Protein AF-0000000072535809 (afdb_homodimer)

Solvent-accessible surface area (backbone atoms only — not comparable to full-atom values): 30304 Å² total; per-residue (Å²): 137,84,78,76,78,73,77,74,74,73,79,70,74,79,40,55,75,70,39,81,40,31,56,55,59,48,42,67,72,34,78,57,24,50,59,52,48,52,49,36,52,72,41,66,38,53,66,58,57,53,65,40,74,47,27,20,35,54,41,36,31,44,70,13,58,68,71,47,54,66,68,59,52,50,52,32,72,73,27,52,70,58,33,39,50,34,59,37,47,32,27,21,73,51,74,66,45,65,49,66,55,34,60,66,36,74,44,60,27,68,73,74,44,50,43,38,22,40,37,78,86,85,52,41,24,51,71,76,29,45,52,79,26,40,58,39,54,26,43,27,30,29,37,29,34,22,63,35,72,63,68,75,52,81,36,33,56,63,51,37,31,64,74,39,41,93,42,20,40,60,49,44,52,48,35,55,68,35,60,41,53,66,58,49,64,75,42,48,28,21,36,54,39,33,30,40,71,21,44,65,74,42,53,90,73,54,60,84,48,46,70,57,32,32,51,42,52,30,54,34,27,26,75,32,60,67,40,69,91,74,60,47,68,69,36,71,44,54,21,70,70,65,52,72,36,45,29,44,62,52,99,90,39,47,26,50,60,82,19,43,57,76,43,72,63,41,60,31,52,19,26,26,37,29,33,20,60,33,70,63,73,73,78,76,81,120,136,85,77,77,78,73,75,76,73,74,81,70,74,80,40,56,75,72,39,81,40,32,56,55,58,48,41,67,72,33,79,57,24,48,59,52,47,53,51,37,53,74,42,65,39,53,64,57,57,54,65,40,75,46,27,19,34,54,42,35,31,45,70,14,58,68,70,48,55,66,69,58,53,50,53,32,72,74,26,52,70,58,32,38,52,34,59,35,48,32,27,20,73,52,73,68,45,65,49,68,54,34,59,64,35,72,45,60,26,68,70,77,43,50,43,38,22,39,39,78,87,83,51,40,26,50,72,74,30,45,51,78,27,41,58,39,55,27,43,28,29,28,39,29,34,24,63,35,75,63,68,76,51,82,34,35,58,64,52,40,31,62,74,39,42,93,43,21,41,59,50,45,52,49,36,53,68,36,62,41,53,64,59,50,66,74,41,49,27,20,35,54,40,31,28,41,69,21,44,64,74,41,53,89,73,55,61,86,48,46,69,57,32,32,50,41,53,29,56,35,27,26,76,33,60,67,40,66,91,74,60,47,69,70,36,72,44,54,20,69,71,66,50,72,37,46,29,43,63,52,98,90,40,48,27,49,61,83,19,43,57,75,42,73,62,42,61,30,52,19,26,26,36,30,33,20,60,33,72,61,74,70,78,75,83,121

Foldseek 3Di:
DPPPPPPPPPPDDPPPPAAQAFPLRVLVPDPQQPVVNVLCVLLVCSCVRRPQQEKEFAGETPQQVVPDDPVVVVVLSVDSVQSVLQRQQRMQRDADFPVNQDFQDWDATPNGFIWGWHDPPPWIATLNWTFDATFNHHNHYTYTYTHHGDHAACAFPLSVLVVPCVWQVPVSVLCVLLVCSVVSNPAAKEFAGETPQQCVVCVVVQDPDSPSSNLQRQQRIAHGADFPVNDDAQDWTAGSNRDTWGWHQDPVAIDILRWGFPDTSRGHRRHTYTYTNHRHDDDPPD/DPPPPPPPPPPDDPPPDAAQAFPLRVLVPDPQQPVVNVLCVLLVCSCVRRPQQAKEFAGETPQQVVPDDPVVVVVLSVDSVQSVLQRQQRMQRDADFPVQQDFQDWDATPNGFIWGWHDPPPWIATLNWTFDATFNHHNHYTYTYTHHGDHAAPAFPLSVLVVPCVWQVPVSVLCVLLVCSVVSNPAAKEFAGETPQQCVVCVVVQDPDSPSSNLQRQQRIAHGADFPVNDDAQDWTAGSNRDTWGWHQDPVAIDILRWGFPDTSRGHRRHTYTYTNHRHDDDPPD

Sequence (572 aa):
MWREVVTVCLVLTGVACLDKRNIVEYLSHQTEYSTLVSLVSQAGLVDTLSNIKFATVFAPTNAAFATVPTATLDSLRNNTQLLRRVLLNHVTNHSLISPQLQDNERYDNLIGGSFIFKNDGNTITVNGVKISGTDTIVANGVIHTIDGVLLPPEGDIVTYLAKHDDKFSDLFAAIVVAGLDGTLKGGVFTLFAPNDKAFNAVIGSIPTDQTKLADLLKYHVVSGSVFSNELKDGQKVSTLTGQQLTVSISNNGVKIGGATVVQADINTNSGVIHEIDGVLIPPSTSMWREVVTVCLVLTGVACLDKRNIVEYLSHQTEYSTLVSLVSQAGLVDTLSNIKFATVFAPTNAAFATVPTATLDSLRNNTQLLRRVLLNHVTNHSLISPQLQDNERYDNLIGGSFIFKNDGNTITVNGVKISGTDTIVANGVIHTIDGVLLPPEGDIVTYLAKHDDKFSDLFAAIVVAGLDGTLKGGVFTLFAPNDKAFNAVIGSIPTDQTKLADLLKYHVVSGSVFSNELKDGQKVSTLTGQQLTVSISNNGVKIGGATVVQADINTNSGVIHEIDGVLIPPSTS

Organism: Lottia gigantea (NCBI:txid225164)

Nearest PDB structures (foldseek):
  7asg-assembly1_A  TM=8.041E-01  e=4.843E-25  Homo sapiens
  7as7-assembly1_A  TM=5.902E-01  e=1.008E-24  Homo sapiens
  7asc-assembly1_A  TM=5.178E-01  e=5.928E-24  Homo sapiens
  2vxp-assembly2_B  TM=9.416E-01  e=1.313E-10  Homo sapiens
  1x3b-assembly1_A  TM=8.905E-01  e=1.396E-10  Homo sapiens

Structure (mmCIF, N/CA/C/O backbone):
data_AF-0000000072535809-model_v1
#
loop_
_entity.id
_entity.type
_entity.pdbx_description
1 polymer 'FAS1 domain-containing protein'
#
loop_
_atom_site.group_PDB
_atom_site.id
_atom_site.type_symbol
_atom_site.label_atom_id
_atom_site.label_alt_id
_atom_site.label_comp_id
_atom_site.label_asym_id
_atom_site.label_entity_id
_atom_site.label_seq_id
_atom_site.pdbx_PDB_ins_code
_atom_site.Cartn_x
_atom_site.Cartn_y
_atom_site.Cartn_z
_atom_site.occupancy
_atom_site.B_iso_or_equiv
_atom_site.auth_seq_id
_atom_site.auth_comp_id
_atom_site.auth_asym_id
_atom_site.auth_atom_id
_atom_site.pdbx_PDB_model_num
ATOM 1 N N . MET A 1 1 ? -19.438 -14.044 35.282 1 22.16 1 MET A N 1
ATOM 2 C CA . MET A 1 1 ? -18.324 -14.98 35.161 1 22.16 1 MET A CA 1
ATOM 3 C C . MET A 1 1 ? -17.548 -14.738 33.871 1 22.16 1 MET A C 1
ATOM 5 O O . MET A 1 1 ? -17.903 -15.272 32.819 1 22.16 1 MET A O 1
ATOM 9 N N . TRP A 1 2 ? -17.077 -13.461 33.523 1 24.4 2 TRP A N 1
ATOM 10 C CA . TRP A 1 2 ? -16.595 -12.775 32.328 1 24.4 2 TRP A CA 1
ATOM 11 C C . TRP A 1 2 ? -15.24 -13.323 31.895 1 24.4 2 TRP A C 1
ATOM 13 O O . TRP A 1 2 ? -14.261 -13.236 32.641 1 24.4 2 TRP A O 1
ATOM 23 N N . ARG A 1 3 ? -15.314 -14.492 31.181 1 26.97 3 ARG A N 1
ATOM 24 C CA . ARG A 1 3 ? -14.19 -15.316 30.747 1 26.97 3 ARG A CA 1
ATOM 25 C C . ARG A 1 3 ? -13.135 -14.472 30.039 1 26.97 3 ARG A C 1
ATOM 27 O O . ARG A 1 3 ? -13.41 -13.866 29.002 1 26.97 3 ARG A O 1
ATOM 34 N N . GLU A 1 4 ? -12.117 -14.059 30.691 1 27.32 4 GLU A N 1
ATOM 35 C CA . GLU A 1 4 ? -10.894 -13.402 30.24 1 27.32 4 GLU A CA 1
ATOM 36 C C . GLU A 1 4 ? -10.191 -14.223 29.163 1 27.32 4 GLU A C 1
ATOM 38 O O . GLU A 1 4 ? -9.738 -15.34 29.422 1 27.32 4 GLU A O 1
ATOM 43 N N . VAL A 1 5 ? -10.723 -14.277 27.964 1 28.55 5 VAL A N 1
ATOM 44 C CA . VAL A 1 5 ? -9.951 -14.978 26.943 1 28.55 5 VAL A CA 1
ATOM 45 C C . VAL A 1 5 ? -8.563 -14.352 26.823 1 28.55 5 VAL A C 1
ATOM 47 O O . VAL A 1 5 ? -8.433 -13.18 26.463 1 28.55 5 VAL A O 1
ATOM 50 N N . VAL A 1 6 ? -7.628 -14.682 27.698 1 28.39 6 VAL A N 1
ATOM 51 C CA . VAL A 1 6 ? -6.197 -14.408 27.614 1 28.39 6 VAL A CA 1
ATOM 52 C C . VAL A 1 6 ? -5.651 -14.916 26.282 1 28.39 6 VAL A C 1
ATOM 54 O O . VAL A 1 6 ? -5.697 -16.116 26.002 1 28.39 6 VAL A O 1
ATOM 57 N N . THR A 1 7 ? -5.854 -14.17 25.27 1 32.38 7 THR A N 1
ATOM 58 C CA . THR A 1 7 ? -5.158 -14.602 24.063 1 32.38 7 THR A CA 1
ATOM 59 C C . THR A 1 7 ? -3.647 -14.588 24.275 1 32.38 7 THR A C 1
ATOM 61 O O . THR A 1 7 ? -3.061 -13.534 24.532 1 32.38 7 THR A O 1
ATOM 64 N N . VAL A 1 8 ? -3.15 -15.57 24.878 1 29.84 8 VAL A N 1
ATOM 65 C CA . VAL A 1 8 ? -1.719 -15.814 25.02 1 29.84 8 VAL A CA 1
ATOM 66 C C . VAL A 1 8 ? -1.06 -15.844 23.643 1 29.84 8 VAL A C 1
ATOM 68 O O . VAL A 1 8 ? -1.377 -16.701 22.814 1 29.84 8 VAL A O 1
ATOM 71 N N . CYS A 1 9 ? -0.714 -14.668 23.22 1 33.05 9 CYS A N 1
ATOM 72 C CA . CYS A 1 9 ? 0.165 -14.613 22.057 1 33.05 9 CYS A CA 1
ATOM 73 C C . CYS A 1 9 ? 1.526 -15.223 22.373 1 33.05 9 CYS A C 1
ATOM 75 O O . CYS A 1 9 ? 2.268 -14.698 23.205 1 33.05 9 CYS A O 1
ATOM 77 N N . LEU A 1 10 ? 1.637 -16.451 22.538 1 32.62 10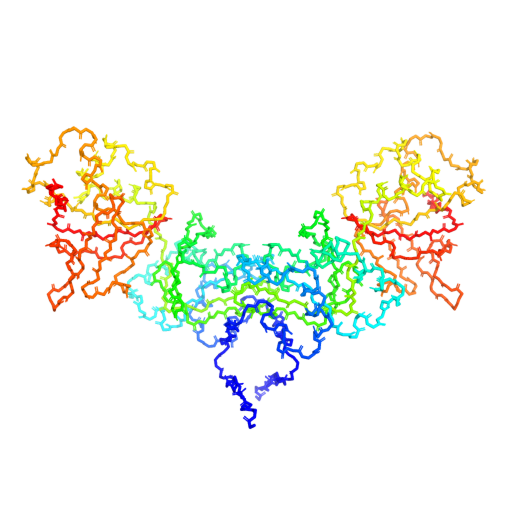 LEU A N 1
ATOM 78 C CA . LEU A 1 10 ? 2.956 -17.054 22.699 1 32.62 10 LEU A CA 1
ATOM 79 C C . LEU A 1 10 ? 3.931 -16.511 21.659 1 32.62 10 LEU A C 1
ATOM 81 O O . LEU A 1 10 ? 3.654 -16.557 20.459 1 32.62 10 LEU A O 1
ATOM 85 N N . VAL A 1 11 ? 4.891 -15.689 22.09 1 35.82 11 VAL A N 1
ATOM 86 C CA . VAL A 1 11 ? 5.972 -14.941 21.456 1 35.82 11 VAL A CA 1
ATOM 87 C C . VAL A 1 11 ? 6.79 -15.871 20.563 1 35.82 11 VAL A C 1
ATOM 89 O O . VAL A 1 11 ? 7.93 -15.559 20.21 1 35.82 11 VAL A O 1
ATOM 92 N N . LEU A 1 12 ? 6.419 -17.128 20.33 1 34.6 12 LEU A N 1
ATOM 93 C CA . LEU A 1 12 ? 7.504 -17.761 19.588 1 34.6 12 LEU A CA 1
ATOM 94 C C . LEU A 1 12 ? 7.816 -16.986 18.313 1 34.6 12 LEU A C 1
ATOM 96 O O . LEU A 1 12 ? 8.969 -16.623 18.069 1 34.6 12 LEU A O 1
ATOM 100 N N . THR A 1 13 ? 7.595 -17.663 17.068 1 38.45 13 THR A N 1
ATOM 101 C CA . THR A 1 13 ? 8.026 -17.324 15.717 1 38.45 13 THR A CA 1
ATOM 102 C C . THR A 1 13 ? 7.342 -16.047 15.236 1 38.45 13 THR A C 1
ATOM 104 O O . THR A 1 13 ? 6.247 -15.713 15.693 1 38.45 13 THR A O 1
ATOM 107 N N . GLY A 1 14 ? 8.166 -14.926 14.895 1 39.93 14 GLY A N 1
ATOM 108 C CA . GLY A 1 14 ? 7.975 -13.595 14.342 1 39.93 14 GLY A CA 1
ATOM 109 C C . GLY A 1 14 ? 6.709 -13.468 13.515 1 39.93 14 GLY A C 1
ATOM 110 O O . GLY A 1 14 ? 6.62 -12.61 12.634 1 39.93 14 GLY A O 1
ATOM 111 N N . VAL A 1 15 ? 5.893 -14.518 13.559 1 42.14 15 VAL A N 1
ATOM 112 C CA . VAL A 1 15 ? 4.696 -14.341 12.744 1 42.14 15 VAL A CA 1
ATOM 113 C C . VAL A 1 15 ? 3.726 -13.395 13.448 1 42.14 15 VAL A C 1
ATOM 115 O O . VAL A 1 15 ? 3.274 -13.675 14.561 1 42.14 15 VAL A O 1
ATOM 118 N N . ALA A 1 16 ? 3.881 -12.134 13.316 1 47.45 16 ALA A N 1
ATOM 119 C CA . ALA A 1 16 ? 2.816 -11.269 13.815 1 47.45 16 ALA A CA 1
ATOM 120 C C . ALA A 1 16 ? 1.442 -11.869 13.528 1 47.45 16 ALA A C 1
ATOM 122 O O . ALA A 1 16 ? 1.161 -12.28 12.399 1 47.45 16 ALA A O 1
ATOM 123 N N . CYS A 1 17 ? 0.849 -12.464 14.558 1 50.68 17 CYS A N 1
ATOM 124 C CA . CYS A 1 17 ? -0.501 -13.015 14.528 1 50.68 17 CYS A CA 1
ATOM 125 C C . CYS A 1 17 ? -1.502 -11.98 14.032 1 50.68 17 CYS A C 1
ATOM 127 O O . CYS A 1 17 ? -1.593 -10.882 14.585 1 50.68 17 CYS A O 1
ATOM 129 N N . LEU A 1 18 ? -1.815 -11.958 12.763 1 60.11 18 LEU A N 1
ATOM 130 C CA . LEU A 1 18 ? -2.925 -11.148 12.273 1 60.11 18 LEU A CA 1
ATOM 131 C C . LEU A 1 18 ? -4.116 -11.225 13.222 1 60.11 18 LEU A C 1
ATOM 133 O O . LEU A 1 18 ? -4.559 -12.319 13.58 1 60.11 18 LEU A O 1
ATOM 137 N N . ASP A 1 19 ? -4.397 -10.011 13.831 1 72.58 19 ASP A N 1
ATOM 138 C CA . ASP A 1 19 ? -5.654 -9.953 14.571 1 72.58 19 ASP A CA 1
ATOM 139 C C . ASP A 1 19 ? -6.844 -10.226 13.655 1 72.58 19 ASP A C 1
ATOM 141 O O . ASP A 1 19 ? -7.004 -9.57 12.624 1 72.58 19 ASP A O 1
ATOM 145 N N . LYS A 1 20 ? -7.624 -11.196 13.838 1 82.31 20 LYS A N 1
ATOM 146 C CA . LYS A 1 20 ? -8.758 -11.603 13.013 1 82.31 20 LYS A CA 1
ATOM 147 C C . LYS A 1 20 ? -9.89 -10.583 13.094 1 82.31 20 LYS A C 1
ATOM 149 O O . LYS A 1 20 ? -10.813 -10.606 12.278 1 82.31 20 LYS A O 1
ATOM 154 N N . ARG A 1 21 ? -9.822 -9.664 14.051 1 91.9 21 ARG A N 1
ATOM 155 C CA . ARG A 1 21 ? -10.819 -8.61 14.204 1 91.9 21 ARG A CA 1
ATOM 156 C C . ARG A 1 21 ? -10.652 -7.538 13.132 1 91.9 21 ARG A C 1
ATOM 158 O O . ARG A 1 21 ? -9.528 -7.214 12.741 1 91.9 21 ARG A O 1
ATOM 165 N N . ASN A 1 22 ? -11.778 -7.002 12.679 1 95.78 22 ASN A N 1
ATOM 166 C CA . ASN A 1 22 ? -11.676 -5.839 11.804 1 95.78 22 ASN A CA 1
ATOM 167 C C . ASN A 1 22 ? -11.385 -4.566 12.595 1 95.78 22 ASN A C 1
ATOM 169 O O . ASN A 1 22 ? -11.22 -4.613 13.816 1 95.78 22 ASN A O 1
ATOM 173 N N . ILE A 1 23 ? -11.361 -3.459 11.998 1 97.43 23 ILE A N 1
ATOM 174 C CA . ILE A 1 23 ? -10.937 -2.187 12.574 1 97.43 23 ILE A CA 1
ATOM 175 C C . ILE A 1 23 ? -11.847 -1.821 13.744 1 97.43 23 ILE A C 1
ATOM 177 O O . ILE A 1 23 ? -11.37 -1.533 14.844 1 97.43 23 ILE A O 1
ATOM 181 N N . VAL A 1 24 ? -13.197 -1.873 13.553 1 98.09 24 VAL A N 1
ATOM 182 C CA . VAL A 1 24 ? -14.149 -1.448 14.574 1 98.09 24 VAL A CA 1
ATOM 183 C C . VAL A 1 24 ? -14.103 -2.413 15.757 1 98.09 24 VAL A C 1
ATOM 185 O O . VAL A 1 24 ? -14.08 -1.985 16.914 1 98.09 24 VAL A O 1
ATOM 188 N N . GLU A 1 25 ? -14.057 -3.7 15.431 1 97.37 25 GLU A N 1
ATOM 189 C CA . GLU A 1 25 ? -13.998 -4.719 16.474 1 97.37 25 GLU A CA 1
ATOM 190 C C . GLU A 1 25 ? -12.748 -4.557 17.334 1 97.37 25 GLU A C 1
ATOM 192 O O . GLU A 1 25 ? -12.819 -4.628 18.562 1 97.37 25 GLU A O 1
ATOM 197 N N . TYR A 1 26 ? -11.619 -4.405 16.678 1 97.36 26 TYR A N 1
ATOM 198 C CA . TYR A 1 26 ? -10.373 -4.237 17.417 1 97.36 26 TYR A CA 1
ATOM 199 C C . TYR A 1 26 ? -10.443 -3.024 18.336 1 97.36 26 TYR A C 1
ATOM 201 O O . TYR A 1 26 ? -10.148 -3.122 19.529 1 97.36 26 TYR A O 1
ATOM 209 N N . LEU A 1 27 ? -10.85 -1.853 17.783 1 98.07 27 LEU A N 1
ATOM 210 C CA . LEU A 1 27 ? -10.893 -0.613 18.55 1 98.07 27 LEU A CA 1
ATOM 211 C C . LEU A 1 27 ? -11.866 -0.73 19.719 1 98.07 27 LEU A C 1
ATOM 213 O O . LEU A 1 27 ? -11.612 -0.193 20.8 1 98.07 27 LEU A O 1
ATOM 217 N N . SER A 1 28 ? -12.965 -1.405 19.564 1 97.81 28 SER A N 1
ATOM 218 C CA . SER A 1 28 ? -13.992 -1.553 20.589 1 97.81 28 SER A CA 1
ATOM 219 C C . SER A 1 28 ? -13.478 -2.367 21.773 1 97.81 28 SER A C 1
ATOM 221 O O . SER A 1 28 ? -14.031 -2.29 22.872 1 97.81 28 SER A O 1
ATOM 223 N N . HIS A 1 29 ? -12.437 -3.162 21.541 1 97 29 HIS A N 1
ATOM 224 C CA . HIS A 1 29 ? -11.901 -4.017 22.595 1 97 29 HIS A CA 1
ATOM 225 C C . HIS A 1 29 ? -10.738 -3.342 23.314 1 97 29 HIS A C 1
ATOM 227 O O . HIS A 1 29 ? -10.145 -3.924 24.226 1 97 29 HIS A O 1
ATOM 233 N N . GLN A 1 30 ? -10.396 -2.223 22.88 1 95.96 30 GLN A N 1
ATOM 234 C CA . GLN A 1 30 ? -9.346 -1.442 23.525 1 95.96 30 GLN A CA 1
ATOM 235 C C . GLN A 1 30 ? -9.931 -0.252 24.28 1 95.96 30 GLN A C 1
ATOM 237 O O . GLN A 1 30 ? -10.523 0.644 23.675 1 95.96 30 GLN A O 1
ATOM 242 N N . THR A 1 31 ? -9.725 -0.171 25.539 1 97.1 31 THR A N 1
ATOM 243 C CA . THR A 1 31 ? -10.334 0.851 26.383 1 97.1 31 THR A CA 1
ATOM 244 C C . THR A 1 31 ? -9.818 2.238 26.01 1 97.1 31 THR A C 1
ATOM 246 O O . THR A 1 31 ? -10.521 3.235 26.187 1 97.1 31 THR A O 1
ATOM 249 N N . GLU A 1 32 ? -8.652 2.303 25.509 1 97.78 32 GLU A N 1
ATOM 250 C CA . GLU A 1 32 ? -8.044 3.599 25.22 1 97.78 32 GLU A CA 1
ATOM 251 C C . GLU A 1 32 ? -8.731 4.279 24.039 1 97.78 32 GLU A C 1
ATOM 253 O O . GLU A 1 32 ? -8.52 5.469 23.793 1 97.78 32 GLU A O 1
ATOM 258 N N . TYR A 1 33 ? -9.627 3.533 23.332 1 98.31 33 TYR A N 1
ATOM 259 C CA . TYR A 1 33 ? -10.272 4.093 22.15 1 98.31 33 TYR A CA 1
ATOM 260 C C . TYR A 1 33 ? -11.776 4.223 22.359 1 98.31 33 TYR A C 1
ATOM 262 O O . TYR A 1 33 ? -12.535 4.347 21.396 1 98.31 33 TYR A O 1
ATOM 270 N N . SER A 1 34 ? -12.302 4.25 23.548 1 98.13 34 SER A N 1
ATOM 271 C CA . SER A 1 34 ? -13.733 4.222 23.831 1 98.13 34 SER A CA 1
ATOM 272 C C . SER A 1 34 ? -14.434 5.449 23.256 1 98.13 34 SER A C 1
ATOM 274 O O . SER A 1 34 ? -15.537 5.345 22.716 1 98.13 34 SER A O 1
ATOM 276 N N . THR A 1 35 ? -13.866 6.624 23.379 1 97.2 35 THR A N 1
ATOM 277 C CA . THR A 1 35 ? -14.461 7.835 22.823 1 97.2 35 THR A CA 1
ATOM 278 C C . THR A 1 35 ? -14.571 7.735 21.305 1 97.2 35 THR A C 1
ATOM 280 O O . THR A 1 35 ? -15.617 8.046 20.731 1 97.2 35 THR A O 1
ATOM 283 N N . LEU A 1 36 ? -13.516 7.29 20.67 1 98.16 36 LEU A N 1
ATOM 284 C CA . LEU A 1 36 ? -13.524 7.129 19.22 1 98.16 36 LEU A CA 1
ATOM 285 C C . LEU A 1 36 ? -14.63 6.173 18.786 1 98.16 36 LEU A C 1
ATOM 287 O O . LEU A 1 36 ? -15.392 6.476 17.865 1 98.16 36 LEU A O 1
ATOM 291 N N . VAL A 1 37 ? -14.722 5.018 19.443 1 98.4 37 VAL A N 1
ATOM 292 C CA . VAL A 1 37 ? -15.714 4.002 19.105 1 98.4 37 VAL A CA 1
ATOM 293 C C . VAL A 1 37 ? -17.119 4.578 19.26 1 98.4 37 VAL A C 1
ATOM 295 O O . VAL A 1 37 ? -17.982 4.365 18.406 1 98.4 37 VAL A O 1
ATOM 298 N N . SER A 1 38 ? -17.345 5.296 20.341 1 96.81 38 SER A N 1
ATOM 299 C CA . SER A 1 38 ? -18.641 5.924 20.573 1 96.81 38 SER A CA 1
ATOM 300 C C . SER A 1 38 ? -18.988 6.905 19.458 1 96.81 38 SER A C 1
ATOM 302 O O . SER A 1 38 ? -20.117 6.915 18.963 1 96.81 38 SER A O 1
ATOM 304 N N . LEU A 1 39 ? -18.071 7.686 19.037 1 97.47 39 LEU A N 1
ATOM 305 C CA . LEU A 1 39 ? -18.301 8.688 18.002 1 97.47 39 LEU A CA 1
ATOM 306 C C . LEU A 1 39 ? -18.532 8.027 16.647 1 97.47 39 LEU A C 1
ATOM 308 O O . LEU A 1 39 ? -19.351 8.497 15.854 1 97.47 39 LEU A O 1
ATOM 312 N N . VAL A 1 40 ? -17.827 6.979 16.377 1 98.26 40 VAL A N 1
ATOM 313 C CA . VAL A 1 40 ? -18.014 6.225 15.141 1 98.26 40 VAL A CA 1
ATOM 314 C C . VAL A 1 40 ? -19.439 5.679 15.08 1 98.26 40 VAL A C 1
ATOM 316 O O . VAL A 1 40 ? -20.092 5.747 14.035 1 98.26 40 VAL A O 1
ATOM 319 N N . SER A 1 41 ? -19.875 5.156 16.19 1 97.58 41 SER A N 1
ATOM 320 C CA . SER A 1 41 ? -21.242 4.654 16.276 1 97.58 41 SER A CA 1
ATOM 321 C C . SER A 1 41 ? -22.256 5.774 16.071 1 97.58 41 SER A C 1
ATOM 323 O O . SER A 1 41 ? -23.208 5.623 15.301 1 97.58 41 SER A O 1
ATOM 325 N N . GLN A 1 42 ? -22.073 6.887 16.71 1 96.7 42 GLN A N 1
ATOM 326 C CA . GLN A 1 42 ? -22.959 8.042 16.603 1 96.7 42 GLN A CA 1
ATOM 327 C C . GLN A 1 42 ? -23.03 8.55 15.166 1 96.7 42 GLN A C 1
ATOM 329 O O . GLN A 1 42 ? -24.084 9.002 14.713 1 96.7 42 GLN A O 1
ATOM 334 N N . ALA A 1 43 ? -21.956 8.389 14.447 1 97.45 43 ALA A N 1
ATOM 335 C CA . ALA A 1 43 ? -21.868 8.9 13.082 1 97.45 43 ALA A CA 1
ATOM 336 C C . ALA A 1 43 ? -22.428 7.893 12.082 1 97.45 43 ALA A C 1
ATOM 338 O O . ALA A 1 43 ? -22.519 8.18 10.886 1 97.45 43 ALA A O 1
ATOM 339 N N . GLY A 1 44 ? -22.732 6.686 12.5 1 97.34 44 GLY A N 1
ATOM 340 C CA . GLY A 1 44 ? -23.232 5.652 11.608 1 97.34 44 GLY A CA 1
ATOM 341 C C . GLY A 1 44 ? -22.16 5.076 10.702 1 97.34 44 GLY A C 1
ATOM 342 O O . GLY A 1 44 ? -22.436 4.717 9.555 1 97.34 44 GLY A O 1
ATOM 343 N N . LEU A 1 45 ? -20.977 5.013 11.154 1 97.96 45 LEU A N 1
ATOM 344 C CA . LEU A 1 45 ? -19.872 4.607 10.294 1 97.96 45 LEU A CA 1
ATOM 345 C C . LEU A 1 45 ? -19.403 3.198 10.639 1 97.96 45 LEU A C 1
ATOM 347 O O . LEU A 1 45 ? -18.439 2.698 10.054 1 97.96 45 LEU A O 1
ATOM 351 N N . VAL A 1 46 ? -20.04 2.524 11.592 1 98.07 46 VAL A N 1
ATOM 352 C CA . VAL A 1 46 ? -19.625 1.194 12.028 1 98.07 46 VAL A CA 1
ATOM 353 C C . VAL A 1 46 ? -19.603 0.242 10.834 1 98.07 46 VAL A C 1
ATOM 355 O O . VAL A 1 46 ? -18.598 -0.426 10.583 1 98.07 46 VAL A O 1
ATOM 358 N N . ASP A 1 47 ? -20.676 0.201 10.056 1 97.48 47 ASP A N 1
ATOM 359 C CA . ASP A 1 47 ? -20.763 -0.703 8.913 1 97.48 47 ASP A CA 1
ATOM 360 C C . ASP A 1 47 ? -19.733 -0.338 7.846 1 97.48 47 ASP A C 1
ATOM 362 O O . ASP A 1 47 ? -19.093 -1.219 7.267 1 97.48 47 ASP A O 1
ATOM 366 N N . THR A 1 48 ? -19.658 0.928 7.606 1 96.79 48 THR A N 1
ATOM 367 C CA . THR A 1 48 ? -18.717 1.408 6.6 1 96.79 48 THR A CA 1
ATOM 368 C C . THR A 1 48 ? -17.298 0.947 6.923 1 96.79 48 THR A C 1
ATOM 370 O O . THR A 1 48 ? -16.624 0.357 6.076 1 96.79 48 THR A O 1
ATOM 373 N N . LEU A 1 49 ? -16.855 1.136 8.132 1 97.31 49 LEU A N 1
ATOM 374 C CA . LEU A 1 49 ? -15.48 0.848 8.525 1 97.31 49 LEU A CA 1
ATOM 375 C C . LEU A 1 49 ? -15.277 -0.649 8.735 1 97.31 49 LEU A C 1
ATOM 377 O O . LEU A 1 49 ? -14.165 -1.157 8.577 1 97.31 49 LEU A O 1
ATOM 381 N N . SER A 1 50 ? -16.319 -1.347 9.104 1 96.38 50 SER A N 1
ATOM 382 C CA . SER A 1 50 ? -16.234 -2.789 9.312 1 96.38 50 SER A CA 1
ATOM 383 C C . SER A 1 50 ? -16.135 -3.534 7.985 1 96.38 50 SER A C 1
ATOM 385 O O . SER A 1 50 ? -15.534 -4.608 7.914 1 96.38 50 SER A O 1
ATOM 387 N N . ASN A 1 51 ? -16.689 -2.953 6.912 1 94.15 51 ASN A N 1
ATOM 388 C CA . ASN A 1 51 ? -16.819 -3.696 5.663 1 94.15 51 ASN A CA 1
ATOM 389 C C . ASN A 1 51 ? -15.914 -3.126 4.575 1 94.15 51 ASN A C 1
ATOM 391 O O . ASN A 1 51 ? -15.93 -3.599 3.437 1 94.15 51 ASN A O 1
ATOM 395 N N . ILE A 1 52 ? -15.212 -2.167 4.932 1 94.18 52 ILE A N 1
ATOM 396 C CA . ILE A 1 52 ? -14.289 -1.596 3.956 1 94.18 52 ILE A CA 1
ATOM 397 C C . ILE A 1 52 ? -13.242 -2.637 3.566 1 94.18 52 ILE A C 1
ATOM 399 O O . ILE A 1 52 ? -12.798 -3.424 4.404 1 94.18 52 ILE A O 1
ATOM 403 N N . LYS A 1 53 ? -12.886 -2.704 2.257 1 91.32 53 LYS A N 1
ATOM 404 C CA . LYS A 1 53 ? -11.936 -3.702 1.776 1 91.32 53 LYS A CA 1
ATOM 405 C C . LYS A 1 53 ? -10.601 -3.587 2.507 1 91.32 53 LYS A C 1
ATOM 407 O O . LYS A 1 53 ? -10.1 -4.572 3.053 1 91.32 53 LYS A O 1
ATOM 412 N N . PHE A 1 54 ? -10.013 -2.411 2.517 1 92.98 54 PHE A N 1
ATOM 413 C CA . PHE A 1 54 ? -8.817 -2.111 3.294 1 92.98 54 PHE A CA 1
ATOM 414 C C . PHE A 1 54 ? -8.755 -0.628 3.641 1 92.98 54 PHE A C 1
ATOM 416 O O . PHE A 1 54 ? -9.211 0.216 2.867 1 92.98 54 PHE A O 1
ATOM 423 N N . ALA A 1 55 ? -8.235 -0.373 4.871 1 96.31 55 ALA A N 1
ATOM 424 C CA . ALA A 1 55 ? -8.085 1.027 5.258 1 96.31 55 ALA A CA 1
ATOM 425 C C . ALA A 1 55 ? -6.937 1.202 6.248 1 96.31 55 ALA A C 1
ATOM 427 O O . ALA A 1 55 ? -6.503 0.237 6.881 1 96.31 55 ALA A O 1
ATOM 428 N N . THR A 1 56 ? -6.394 2.346 6.295 1 98.24 56 THR A N 1
ATOM 429 C CA . THR A 1 56 ? -5.56 2.812 7.397 1 98.24 56 THR A CA 1
ATOM 430 C C . THR A 1 56 ? -6.305 3.841 8.243 1 98.24 56 THR A C 1
ATOM 432 O O . THR A 1 56 ? -6.886 4.787 7.708 1 98.24 56 THR A O 1
ATOM 435 N N . VAL A 1 57 ? -6.362 3.6 9.491 1 98.75 57 VAL A N 1
ATOM 436 C CA . VAL A 1 57 ? -7.032 4.515 10.41 1 98.75 57 VAL A CA 1
ATOM 437 C C . VAL A 1 57 ? -6.01 5.128 11.364 1 98.75 57 VAL A C 1
ATOM 439 O O . VAL A 1 57 ? -5.238 4.41 12.003 1 98.75 57 VAL A O 1
ATOM 442 N N . PHE A 1 58 ? -5.928 6.397 11.389 1 98.76 58 PHE A N 1
ATOM 443 C CA . PHE A 1 58 ? -5.218 7.103 12.448 1 98.76 58 PHE A CA 1
ATOM 444 C C . PHE A 1 58 ? -6.133 7.35 13.642 1 98.76 58 PHE A C 1
ATOM 446 O O . PHE A 1 58 ? -6.948 8.275 13.625 1 98.76 58 PHE A O 1
ATOM 453 N N . ALA A 1 59 ? -5.938 6.583 14.665 1 98.84 59 ALA A N 1
ATOM 454 C CA . ALA A 1 59 ? -6.918 6.482 15.743 1 98.84 59 ALA A CA 1
ATOM 455 C C . ALA A 1 59 ? -6.509 7.337 16.939 1 98.84 59 ALA A C 1
ATOM 457 O O . ALA A 1 59 ? -5.532 7.028 17.626 1 98.84 59 ALA A O 1
ATOM 458 N N . PRO A 1 60 ? -7.297 8.342 17.222 1 98.75 60 PRO A N 1
ATOM 459 C CA . PRO A 1 60 ? -7.008 9.119 18.429 1 98.75 60 PRO A CA 1
ATOM 460 C C . PRO A 1 60 ? -7.371 8.373 19.711 1 98.75 60 PRO A C 1
ATOM 462 O O . PRO A 1 60 ? -8.37 7.649 19.747 1 98.75 60 PRO A O 1
ATOM 465 N N . THR A 1 61 ? -6.606 8.562 20.675 1 98.52 61 THR A N 1
ATOM 466 C CA . THR A 1 61 ? -6.882 7.999 21.992 1 98.52 61 THR A CA 1
ATOM 467 C C . THR A 1 61 ? -7.884 8.864 22.751 1 98.52 61 THR A C 1
ATOM 469 O O . THR A 1 61 ? -8.214 9.969 22.314 1 98.52 61 THR A O 1
ATOM 472 N N . ASN A 1 62 ? -8.315 8.291 23.901 1 98.37 62 ASN A N 1
ATOM 473 C CA . ASN A 1 62 ? -9.149 9.09 24.793 1 98.37 62 ASN A CA 1
ATOM 474 C C . ASN A 1 62 ? -8.436 10.364 25.236 1 98.37 62 ASN A C 1
ATOM 476 O O . ASN A 1 62 ? -9.05 11.43 25.312 1 98.37 62 ASN A O 1
ATOM 480 N N . ALA A 1 63 ? -7.155 10.251 25.505 1 97.9 63 ALA A N 1
ATOM 481 C CA . ALA A 1 63 ? -6.359 11.407 25.909 1 97.9 63 ALA A CA 1
ATOM 482 C C . ALA A 1 63 ? -6.323 12.461 24.807 1 97.9 63 ALA A C 1
ATOM 484 O O . ALA A 1 63 ? -6.342 13.662 25.087 1 97.9 63 ALA A O 1
ATOM 485 N N . ALA A 1 64 ? -6.277 12.05 23.572 1 97.21 64 ALA A N 1
ATOM 486 C CA . ALA A 1 64 ? -6.305 12.966 22.435 1 97.21 64 ALA A CA 1
ATOM 487 C C . ALA A 1 64 ? -7.607 13.76 22.402 1 97.21 64 ALA A C 1
ATOM 489 O O . ALA A 1 64 ? -7.594 14.98 22.219 1 97.21 64 ALA A O 1
ATOM 490 N N . PHE A 1 65 ? -8.735 13.126 22.623 1 96.61 65 PHE A N 1
ATOM 491 C CA . PHE A 1 65 ? -10.033 13.79 22.6 1 96.61 65 PHE A CA 1
ATOM 492 C C . PHE A 1 65 ? -10.164 14.761 23.767 1 96.61 65 PHE A C 1
ATOM 494 O O . PHE A 1 65 ? -10.836 15.789 23.654 1 96.61 65 PHE A O 1
ATOM 501 N N . ALA A 1 66 ? -9.474 14.4 24.832 1 95.11 66 ALA A N 1
ATOM 502 C CA . ALA A 1 66 ? -9.532 15.247 26.021 1 95.11 66 ALA A CA 1
ATOM 503 C C . ALA A 1 66 ? -8.869 16.598 25.765 1 95.11 66 ALA A C 1
ATOM 505 O O . ALA A 1 66 ? -9.132 17.57 26.477 1 95.11 66 ALA A O 1
ATOM 506 N N . THR A 1 67 ? -7.994 16.653 24.741 1 92.32 67 THR A N 1
ATOM 507 C CA . THR A 1 67 ? -7.293 17.896 24.439 1 92.32 67 THR A CA 1
ATOM 508 C C . THR A 1 67 ? -8.13 18.779 23.518 1 92.32 67 THR A C 1
ATOM 510 O O . THR A 1 67 ? -7.795 19.944 23.293 1 92.32 67 THR A O 1
ATOM 513 N N . VAL A 1 68 ? -9.198 18.311 23.01 1 92.5 68 VAL A N 1
ATOM 514 C CA . VAL A 1 68 ? -10.1 19.079 22.158 1 92.5 68 VAL A CA 1
ATOM 515 C C . VAL A 1 68 ? -11.033 19.924 23.023 1 92.5 68 VAL A C 1
ATOM 517 O O . VAL A 1 68 ? -11.642 19.418 23.968 1 92.5 68 VAL A O 1
ATOM 520 N N . PRO A 1 69 ? -11.183 21.149 22.652 1 91.67 69 PRO A N 1
ATOM 521 C CA . PRO A 1 69 ? -12.111 21.98 23.423 1 91.67 69 PRO A CA 1
ATOM 522 C C . PRO A 1 69 ? -13.524 21.403 23.465 1 91.67 69 PRO A C 1
ATOM 524 O O . PRO A 1 69 ? -14.015 20.888 22.457 1 91.67 69 PRO A O 1
ATOM 527 N N . THR A 1 70 ? -14.125 21.524 24.625 1 91.22 70 THR A N 1
ATOM 528 C CA . THR A 1 70 ? -15.448 20.956 24.855 1 91.22 70 THR A CA 1
ATOM 529 C C . THR A 1 70 ? -16.455 21.506 23.849 1 91.22 70 THR A C 1
ATOM 531 O O . THR A 1 70 ? -17.294 20.764 23.334 1 91.22 70 THR A O 1
ATOM 534 N N . ALA A 1 71 ? -16.328 22.77 23.533 1 91.76 71 ALA A N 1
ATOM 535 C CA . ALA A 1 71 ? -17.241 23.399 22.582 1 91.76 71 ALA A CA 1
ATOM 536 C C . ALA A 1 71 ? -17.138 22.745 21.207 1 91.76 71 ALA A C 1
ATOM 538 O O . ALA A 1 71 ? -18.15 22.531 20.536 1 91.76 71 ALA A O 1
ATOM 539 N N . THR A 1 72 ? -15.95 22.477 20.84 1 89.58 72 THR A N 1
ATOM 540 C CA . THR A 1 72 ? -15.717 21.827 19.555 1 89.58 72 THR A CA 1
ATOM 541 C C . THR A 1 72 ? -16.293 20.414 19.551 1 89.58 72 THR A C 1
ATOM 543 O O . THR A 1 72 ? -16.988 20.024 18.611 1 89.58 72 THR A O 1
ATOM 546 N N . LEU A 1 73 ? -16.065 19.675 20.582 1 89.76 73 LEU A N 1
ATOM 547 C CA . LEU A 1 73 ? -16.572 18.31 20.68 1 89.76 73 LEU A CA 1
ATOM 548 C C . LEU A 1 73 ? -18.097 18.297 20.695 1 89.76 73 LEU A C 1
ATOM 550 O O . LEU A 1 73 ? -18.721 17.443 20.061 1 89.76 73 LEU A O 1
ATOM 554 N N . ASP A 1 74 ? -18.663 19.251 21.392 1 90.95 74 ASP A N 1
ATOM 555 C CA . ASP A 1 74 ? -20.118 19.359 21.447 1 90.95 74 ASP A CA 1
ATOM 556 C C . ASP A 1 74 ? -20.698 19.673 20.07 1 90.95 74 ASP A C 1
ATOM 558 O O . ASP A 1 74 ? -21.724 19.111 19.68 1 90.95 74 ASP A O 1
ATOM 562 N N . SER A 1 75 ? -20.045 20.531 19.404 1 91.31 75 SER A N 1
ATOM 563 C CA . SER A 1 75 ? -20.496 20.858 18.056 1 91.31 75 SER A CA 1
ATOM 564 C C . SER A 1 75 ? -20.458 19.633 17.148 1 91.31 75 SER A C 1
ATOM 566 O O . SER A 1 75 ? -21.355 19.435 16.326 1 91.31 75 SER A O 1
ATOM 568 N N . LEU A 1 76 ? -19.453 18.891 17.324 1 89.62 76 LEU A N 1
ATOM 569 C CA . LEU A 1 76 ? -19.312 17.676 16.529 1 89.62 76 LEU A CA 1
ATOM 570 C C . LEU A 1 76 ? -20.404 16.669 16.877 1 89.62 76 LEU A C 1
ATOM 572 O O . LEU A 1 76 ? -21.018 16.08 15.984 1 89.62 76 LEU A O 1
ATOM 576 N N . ARG A 1 77 ? -20.691 16.52 18.115 1 90.08 77 ARG A N 1
ATOM 577 C CA . ARG A 1 77 ? -21.681 15.55 18.573 1 90.08 77 ARG A CA 1
ATOM 578 C C . ARG A 1 77 ? -23.083 15.942 18.118 1 90.08 77 ARG A C 1
ATOM 580 O O . ARG A 1 77 ? -23.931 15.078 17.89 1 90.08 77 ARG A O 1
ATOM 587 N N . ASN A 1 78 ? -23.259 17.245 17.904 1 92.7 78 ASN A N 1
ATOM 588 C CA . ASN A 1 78 ? -24.587 17.751 17.574 1 92.7 78 ASN A CA 1
ATOM 589 C C . ASN A 1 78 ? -24.77 17.906 16.067 1 92.7 78 ASN A C 1
ATOM 591 O O . ASN A 1 78 ? -25.826 18.343 15.608 1 92.7 78 ASN A O 1
ATOM 595 N N . ASN A 1 79 ? -23.81 17.558 15.335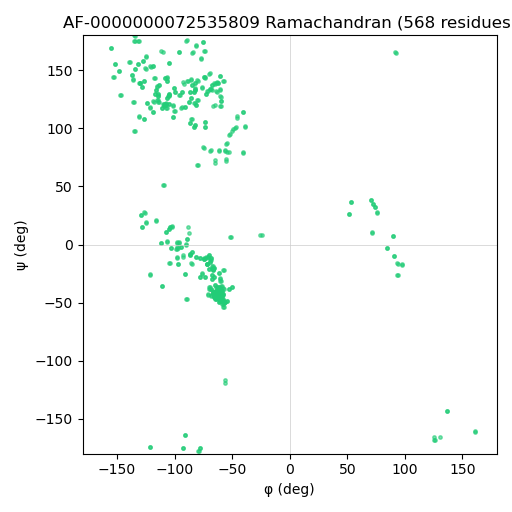 1 95.39 79 ASN A N 1
ATOM 596 C CA . ASN A 1 79 ? -23.842 17.626 13.878 1 95.39 79 ASN A CA 1
ATOM 597 C C . ASN A 1 79 ? -23.277 16.358 13.245 1 95.39 79 ASN A C 1
ATOM 599 O O . ASN A 1 79 ? -22.068 16.252 13.029 1 95.39 79 ASN A O 1
ATOM 603 N N . THR A 1 80 ? -24.173 15.519 12.883 1 95.17 80 THR A N 1
ATOM 604 C CA . THR A 1 80 ? -23.783 14.194 12.415 1 95.17 80 THR A CA 1
ATOM 605 C C . THR A 1 80 ? -22.947 14.293 11.143 1 95.17 80 THR A C 1
ATOM 607 O O . THR A 1 80 ? -21.985 13.542 10.966 1 95.17 80 THR A O 1
ATOM 610 N N . GLN A 1 81 ? -23.322 15.211 10.285 1 95.56 81 GLN A N 1
ATOM 611 C CA . GLN A 1 81 ? -22.593 15.379 9.033 1 95.56 81 GLN A CA 1
ATOM 612 C C . GLN A 1 81 ? -21.162 15.843 9.288 1 95.56 81 GLN A C 1
ATOM 614 O O . GLN A 1 81 ? -20.22 15.338 8.673 1 95.56 81 GLN A O 1
ATOM 619 N N . LEU A 1 82 ? -21.014 16.799 10.181 1 95.06 82 LEU A N 1
ATOM 620 C CA . LEU A 1 82 ? -19.686 17.284 10.538 1 95.06 82 LEU A CA 1
ATOM 621 C C . LEU A 1 82 ? -18.881 16.196 11.24 1 95.06 82 LEU A C 1
ATOM 623 O O . LEU A 1 82 ? -17.686 16.037 10.98 1 95.06 82 LEU A O 1
ATOM 627 N N . LEU A 1 83 ? -19.552 15.463 12.107 1 97.32 83 LEU A N 1
ATOM 628 C CA . LEU A 1 83 ? -18.894 14.371 12.817 1 97.32 83 LEU A CA 1
ATOM 629 C C . LEU A 1 83 ? -18.358 13.331 11.839 1 97.32 83 LEU A C 1
ATOM 631 O O . LEU A 1 83 ? -17.213 12.89 11.961 1 97.32 83 LEU A O 1
ATOM 635 N N . ARG A 1 84 ? -19.159 12.974 10.84 1 97.51 84 ARG A N 1
ATOM 636 C CA . ARG A 1 84 ? -18.745 12.019 9.817 1 97.51 84 ARG A CA 1
ATOM 637 C C . ARG A 1 84 ? -17.511 12.516 9.072 1 97.51 84 ARG A C 1
ATOM 639 O O . ARG A 1 84 ? -16.573 11.752 8.836 1 97.51 84 ARG A O 1
ATOM 646 N N . ARG A 1 85 ? -17.561 13.765 8.742 1 96.41 85 ARG A N 1
ATOM 647 C CA . ARG A 1 85 ? -16.448 14.354 8.006 1 96.41 85 ARG A CA 1
ATOM 648 C C . ARG A 1 85 ? -15.16 14.296 8.822 1 96.41 85 ARG A C 1
ATOM 650 O O . ARG A 1 85 ? -14.104 13.935 8.299 1 96.41 85 ARG A O 1
ATOM 657 N N . VAL A 1 86 ? -15.243 14.623 10.122 1 97.31 86 VAL A N 1
ATOM 658 C CA . VAL A 1 86 ? -14.071 14.612 10.99 1 97.31 86 VAL A CA 1
ATOM 659 C C . VAL A 1 86 ? -13.531 13.189 11.112 1 97.31 86 VAL A C 1
ATOM 661 O O . VAL A 1 86 ? -12.322 12.966 11.011 1 97.31 86 VAL A O 1
ATOM 664 N N . LEU A 1 87 ? -14.387 12.229 11.325 1 98.36 87 LEU A N 1
ATOM 665 C CA . LEU A 1 87 ? -13.963 10.847 11.515 1 98.36 87 LEU A CA 1
ATOM 666 C C . LEU A 1 87 ? -13.362 10.281 10.233 1 98.36 87 LEU A C 1
ATOM 668 O O . LEU A 1 87 ? -12.343 9.588 10.273 1 98.36 87 LEU A O 1
ATOM 672 N N . LEU A 1 88 ? -13.971 10.591 9.051 1 98.1 88 LEU A N 1
ATOM 673 C CA . LEU A 1 88 ? -13.462 10.11 7.771 1 98.1 88 LEU A CA 1
ATOM 674 C C . LEU A 1 88 ? -12.166 10.823 7.399 1 98.1 88 LEU A C 1
ATOM 676 O O . LEU A 1 88 ? -11.409 10.341 6.553 1 98.1 88 LEU A O 1
ATOM 680 N N . ASN A 1 89 ? -11.88 11.974 8.051 1 97.93 89 ASN A N 1
ATOM 681 C CA . ASN A 1 89 ? -10.603 12.667 7.908 1 97.93 89 ASN A CA 1
ATOM 682 C C . ASN A 1 89 ? -9.46 11.87 8.53 1 97.93 89 ASN A C 1
ATOM 684 O O . ASN A 1 89 ? -8.29 12.13 8.246 1 97.93 89 ASN A O 1
ATOM 688 N N . HIS A 1 90 ? -9.778 10.824 9.306 1 98.78 90 HIS A N 1
ATOM 689 C CA . HIS A 1 90 ? -8.784 9.986 9.968 1 98.78 90 HIS A CA 1
ATOM 690 C C . HIS A 1 90 ? -8.52 8.712 9.173 1 98.78 90 HIS A C 1
ATOM 692 O O . HIS A 1 90 ? -7.754 7.85 9.61 1 98.78 90 HIS A O 1
ATOM 698 N N . VAL A 1 91 ? -9.147 8.557 8.051 1 98.69 91 VAL A N 1
ATOM 699 C CA . VAL A 1 91 ? -9.149 7.27 7.363 1 98.69 91 VAL A CA 1
ATOM 700 C C . VAL A 1 91 ? -8.681 7.454 5.921 1 98.69 91 VAL A C 1
ATOM 702 O O . VAL A 1 91 ? -9.006 8.455 5.279 1 98.69 91 VAL A O 1
ATOM 705 N N . THR A 1 92 ? -7.918 6.552 5.402 1 98.05 92 THR A N 1
ATOM 706 C CA . THR A 1 92 ? -7.555 6.471 3.991 1 98.05 92 THR A CA 1
ATOM 707 C C . THR A 1 92 ? -7.747 5.052 3.464 1 98.05 92 THR A C 1
ATOM 709 O O . THR A 1 92 ? -7.671 4.085 4.226 1 98.05 92 THR A O 1
ATOM 712 N N . ASN A 1 93 ? -7.952 4.931 2.16 1 95.18 93 ASN A N 1
ATOM 713 C CA . ASN A 1 93 ? -8.089 3.616 1.543 1 95.18 93 ASN A CA 1
ATOM 714 C C . ASN A 1 93 ? -6.737 3.055 1.111 1 95.18 93 ASN A C 1
ATOM 716 O O . ASN A 1 93 ? -6.67 1.988 0.498 1 95.18 93 ASN A O 1
ATOM 720 N N . HIS A 1 94 ? -5.725 3.78 1.451 1 93.22 94 HIS A N 1
ATOM 721 C CA . HIS A 1 94 ? -4.376 3.27 1.238 1 93.22 94 HIS A CA 1
ATOM 722 C C . HIS A 1 94 ? -3.919 2.413 2.414 1 93.22 94 HIS A C 1
ATOM 724 O O . HIS A 1 94 ? -4.293 2.673 3.56 1 93.22 94 HIS A O 1
ATOM 730 N N . SER A 1 95 ? -3.223 1.389 2.113 1 91.89 95 SER A N 1
ATOM 731 C CA . SER A 1 95 ? -2.528 0.638 3.154 1 91.89 95 SER A CA 1
ATOM 732 C C . SER A 1 95 ? -1.188 1.279 3.498 1 91.89 95 SER A C 1
ATOM 734 O O . SER A 1 95 ? -0.207 1.107 2.772 1 91.89 95 SER A O 1
ATOM 736 N N . LEU A 1 96 ? -1.138 2.002 4.57 1 95.44 96 LEU A N 1
ATOM 737 C CA . LEU A 1 96 ? 0.065 2.72 4.974 1 95.44 96 LEU A CA 1
ATOM 738 C C . LEU A 1 96 ? 0.69 2.081 6.21 1 95.44 96 LEU A C 1
ATOM 740 O O . LEU A 1 96 ? 0.052 1.999 7.262 1 95.44 96 LEU A O 1
ATOM 744 N N . ILE A 1 97 ? 1.879 1.645 6.046 1 94.18 97 ILE A N 1
ATOM 745 C CA . ILE A 1 97 ? 2.667 1.157 7.173 1 94.18 97 ILE A CA 1
ATOM 746 C C . ILE A 1 97 ? 3.811 2.126 7.462 1 94.18 97 ILE A C 1
ATOM 748 O O . ILE A 1 97 ? 4.088 3.024 6.664 1 94.18 97 ILE A O 1
ATOM 752 N N . SER A 1 98 ? 4.4 1.971 8.574 1 93.76 98 SER A N 1
ATOM 753 C CA . SER A 1 98 ? 5.329 2.947 9.134 1 93.76 98 SER A CA 1
ATOM 754 C C . SER A 1 98 ? 6.421 3.309 8.133 1 93.76 98 SER A C 1
ATOM 756 O O . SER A 1 98 ? 6.81 4.473 8.024 1 93.76 98 SER A O 1
ATOM 758 N N . PRO A 1 99 ? 6.965 2.323 7.305 1 92.58 99 PRO A N 1
ATOM 759 C CA . PRO A 1 99 ? 8.039 2.713 6.388 1 92.58 99 PRO A CA 1
ATOM 760 C C . PRO A 1 99 ? 7.572 3.697 5.318 1 92.58 99 PRO A C 1
ATOM 762 O O . PRO A 1 99 ? 8.394 4.384 4.705 1 92.58 99 PRO A O 1
ATOM 765 N N . GLN A 1 100 ? 6.321 3.732 5.112 1 93.6 100 GLN A N 1
ATOM 766 C CA . GLN A 1 100 ? 5.786 4.639 4.102 1 93.6 100 GLN A CA 1
ATOM 767 C C . GLN A 1 100 ? 5.549 6.03 4.683 1 93.6 100 GLN A C 1
ATOM 769 O O . GLN A 1 100 ? 5.319 6.987 3.941 1 93.6 100 GLN A O 1
ATOM 774 N N . LEU A 1 101 ? 5.532 6.105 5.965 1 94.59 101 LEU A N 1
ATOM 775 C CA . LEU A 1 101 ? 5.29 7.382 6.629 1 94.59 101 LEU A CA 1
ATOM 776 C C . LEU A 1 101 ? 6.56 8.225 6.666 1 94.59 101 LEU A C 1
ATOM 778 O O . LEU A 1 101 ? 7.103 8.491 7.74 1 94.59 101 LEU A O 1
ATOM 782 N N . GLN A 1 102 ? 6.982 8.671 5.496 1 91.45 102 GLN A N 1
ATOM 783 C CA . GLN A 1 102 ? 8.242 9.388 5.338 1 91.45 102 GLN A CA 1
ATOM 784 C C . GLN A 1 102 ? 8.022 10.898 5.351 1 91.45 102 GLN A C 1
ATOM 786 O O . GLN A 1 102 ? 6.898 11.368 5.159 1 91.45 102 GLN A O 1
ATOM 791 N N . ASP A 1 103 ? 9.067 11.561 5.51 1 90.69 103 ASP A N 1
ATOM 792 C CA . ASP A 1 103 ? 9.033 13.018 5.596 1 90.69 103 ASP A CA 1
ATOM 793 C C . ASP A 1 103 ? 8.451 13.63 4.325 1 90.69 103 ASP A C 1
ATOM 795 O O . ASP A 1 103 ? 8.88 13.3 3.217 1 90.69 103 ASP A O 1
ATOM 799 N N . ASN A 1 104 ? 7.381 14.43 4.507 1 88.23 104 ASN A N 1
ATOM 800 C CA . ASN A 1 104 ? 6.724 15.229 3.478 1 88.23 104 ASN A CA 1
ATOM 801 C C . ASN A 1 104 ? 5.953 14.354 2.495 1 88.23 104 ASN A C 1
ATOM 803 O O . ASN A 1 104 ? 5.586 14.807 1.409 1 88.23 104 ASN A O 1
ATOM 807 N N . GLU A 1 105 ? 5.817 13.08 2.838 1 91.35 105 GLU A N 1
ATOM 808 C CA . GLU A 1 105 ? 4.916 12.261 2.032 1 91.35 105 GLU A CA 1
ATOM 809 C C . GLU A 1 105 ? 3.461 12.665 2.248 1 91.35 105 GLU A C 1
ATOM 811 O O . GLU A 1 105 ? 3.082 13.077 3.346 1 91.35 105 GLU A O 1
ATOM 816 N N . ARG A 1 106 ? 2.722 12.522 1.176 1 92.75 106 ARG A N 1
ATOM 817 C CA . ARG A 1 106 ? 1.319 12.924 1.196 1 92.75 106 ARG A CA 1
ATOM 818 C C . ARG A 1 106 ? 0.419 11.798 0.698 1 92.75 106 ARG A C 1
ATOM 820 O O . ARG A 1 106 ? 0.743 11.126 -0.284 1 92.75 106 ARG A O 1
ATOM 827 N N . TYR A 1 107 ? -0.649 11.562 1.382 1 94.88 107 TYR A N 1
ATOM 828 C CA . TYR A 1 107 ? -1.687 10.626 0.964 1 94.88 107 TYR A CA 1
ATOM 829 C C . TYR A 1 107 ? -3.073 11.236 1.138 1 94.88 107 TYR A C 1
ATOM 831 O O . TYR A 1 107 ? -3.299 12.027 2.056 1 94.88 107 TYR A O 1
ATOM 839 N N . ASP A 1 108 ? -3.96 10.833 0.341 1 95.84 108 ASP A N 1
ATOM 840 C CA . ASP A 1 108 ? -5.321 11.35 0.45 1 95.84 108 ASP A CA 1
ATOM 841 C C . ASP A 1 108 ? -6.085 10.651 1.571 1 95.84 108 ASP A C 1
ATOM 843 O O . ASP A 1 108 ? -5.9 9.455 1.804 1 95.84 108 ASP A O 1
ATOM 847 N N . ASN A 1 109 ? -6.879 11.411 2.287 1 96.7 109 ASN A N 1
ATOM 848 C CA . ASN A 1 109 ? -7.86 10.817 3.189 1 96.7 109 ASN A CA 1
ATOM 849 C C . ASN A 1 109 ? -9.212 10.635 2.506 1 96.7 109 ASN A C 1
ATOM 851 O O . ASN A 1 109 ? -9.341 10.872 1.303 1 96.7 109 ASN A O 1
ATOM 855 N N . LEU A 1 110 ? -10.223 10.219 3.137 1 97.08 110 LEU A N 1
ATOM 856 C CA . LEU A 1 110 ? -11.471 9.799 2.509 1 97.08 110 LEU A CA 1
ATOM 857 C C . LEU A 1 110 ? -12.378 10.997 2.249 1 97.08 110 LEU A C 1
ATOM 859 O O . LEU A 1 110 ? -13.416 10.865 1.598 1 97.08 110 LEU A O 1
ATOM 863 N N . ILE A 1 111 ? -12.013 12.186 2.723 1 95.83 111 ILE A N 1
ATOM 864 C CA . ILE A 1 111 ? -12.868 13.344 2.486 1 95.83 111 ILE A CA 1
ATOM 865 C C . ILE A 1 111 ? -12.223 14.258 1.447 1 95.83 111 ILE A C 1
ATOM 867 O O . ILE A 1 111 ? -12.627 15.413 1.29 1 95.83 111 ILE A O 1
ATOM 871 N N . GLY A 1 112 ? -11.22 13.821 0.808 1 92.95 112 GLY A N 1
ATOM 872 C CA . GLY A 1 112 ? -10.573 14.595 -0.239 1 92.95 112 GLY A CA 1
ATOM 873 C C . GLY A 1 112 ? -9.463 15.489 0.278 1 92.95 112 GLY A C 1
ATOM 874 O O . GLY A 1 112 ? -8.93 16.318 -0.463 1 92.95 112 GLY A O 1
ATOM 875 N N . GLY A 1 113 ? -9.144 15.352 1.503 1 93.44 113 GLY A N 1
ATOM 876 C CA . GLY A 1 113 ? -7.989 16.027 2.073 1 93.44 113 GLY A CA 1
ATOM 877 C C . GLY A 1 113 ? -6.718 15.202 1.998 1 93.44 113 GLY A C 1
ATOM 878 O O . GLY A 1 113 ? -6.628 14.262 1.206 1 93.44 113 GLY A O 1
ATOM 879 N N . SER A 1 114 ? -5.698 15.708 2.875 1 93.81 114 SER A N 1
ATOM 880 C CA . SER A 1 114 ? -4.405 15.04 2.771 1 93.81 114 SER A CA 1
ATOM 881 C C . SER A 1 114 ? -3.815 14.757 4.149 1 93.81 114 SER A C 1
ATOM 883 O O . SER A 1 114 ? -3.969 15.56 5.072 1 93.81 114 SER A O 1
ATOM 885 N N . PHE A 1 115 ? -3.194 13.594 4.222 1 95.83 115 PHE A N 1
ATOM 886 C CA . PHE A 1 115 ? -2.222 13.333 5.277 1 95.83 115 PHE A CA 1
ATOM 887 C C . PHE A 1 115 ? -0.831 13.792 4.856 1 95.83 115 PHE A C 1
ATOM 889 O O . PHE A 1 115 ? -0.339 13.409 3.793 1 95.83 115 PHE A O 1
ATOM 896 N N . ILE A 1 116 ? -0.29 14.627 5.618 1 94.96 116 ILE A N 1
ATOM 897 C CA . ILE A 1 116 ? 1.103 15.014 5.421 1 94.96 116 ILE A CA 1
ATOM 898 C C . ILE A 1 116 ? 1.942 14.541 6.606 1 94.96 116 ILE A C 1
ATOM 900 O O . ILE A 1 116 ? 1.609 14.819 7.761 1 94.96 116 ILE A O 1
ATOM 904 N N . PHE A 1 117 ? 3.003 13.848 6.268 1 94.41 117 PHE A N 1
ATOM 905 C CA . PHE A 1 117 ? 3.791 13.23 7.328 1 94.41 117 PHE A CA 1
ATOM 906 C C . PHE A 1 117 ? 5.104 13.976 7.532 1 94.41 117 PHE A C 1
ATOM 908 O O . PHE A 1 117 ? 5.679 14.504 6.577 1 94.41 117 PHE A O 1
ATOM 915 N N . LYS A 1 118 ? 5.447 14.032 8.765 1 91.95 118 LYS A N 1
ATOM 916 C CA . LYS A 1 118 ? 6.796 14.421 9.166 1 91.95 118 LYS A CA 1
ATOM 917 C C . LYS A 1 118 ? 7.495 13.289 9.913 1 91.95 118 LYS A C 1
ATOM 919 O O . LYS A 1 118 ? 6.932 12.713 10.847 1 91.95 118 LYS A O 1
ATOM 924 N N . ASN A 1 119 ? 8.586 12.892 9.43 1 90.71 119 ASN A N 1
ATOM 925 C CA . ASN A 1 119 ? 9.391 11.83 10.025 1 90.71 119 ASN A CA 1
ATOM 926 C C . ASN A 1 119 ? 10.851 12.248 10.171 1 90.71 119 ASN A C 1
ATOM 928 O O . ASN A 1 119 ? 11.572 12.357 9.178 1 90.71 119 ASN A O 1
ATOM 932 N N . ASP A 1 120 ? 11.312 12.462 11.41 1 83.67 120 ASP A N 1
ATOM 933 C CA . ASP A 1 120 ? 12.689 12.889 11.638 1 83.67 120 ASP A CA 1
ATOM 934 C C . ASP A 1 120 ? 13.544 11.735 12.156 1 83.67 120 ASP A C 1
ATOM 936 O O . ASP A 1 120 ? 14.64 11.952 12.678 1 83.67 120 ASP A O 1
ATOM 940 N N . GLY A 1 121 ? 13.013 10.542 12.044 1 81.01 121 GLY A N 1
ATOM 941 C CA . GLY A 1 121 ? 13.734 9.372 12.519 1 81.01 121 GLY A CA 1
ATOM 942 C C . GLY A 1 121 ? 13.375 8.987 13.941 1 81.01 121 GLY A C 1
ATOM 943 O O . GLY A 1 121 ? 13.472 7.816 14.316 1 81.01 121 GLY A O 1
ATOM 944 N N . ASN A 1 122 ? 12.935 9.924 14.764 1 83.98 122 ASN A N 1
ATOM 945 C CA . ASN A 1 122 ? 12.572 9.674 16.155 1 83.98 122 ASN A CA 1
ATOM 946 C C . ASN A 1 122 ? 11.069 9.818 16.376 1 83.98 122 ASN A C 1
ATOM 948 O O . ASN A 1 122 ? 10.495 9.141 17.231 1 83.98 122 ASN A O 1
ATOM 952 N N . THR A 1 123 ? 10.57 10.752 15.654 1 90.31 123 THR A N 1
ATOM 953 C CA . THR A 1 123 ? 9.149 11.047 15.799 1 90.31 123 THR A CA 1
ATOM 954 C C . THR A 1 123 ? 8.467 11.106 14.435 1 90.31 123 THR A C 1
ATOM 956 O O . THR A 1 123 ? 9.039 11.618 13.47 1 90.31 123 THR A O 1
ATOM 959 N N . ILE A 1 124 ? 7.322 10.547 14.41 1 93.6 124 ILE A N 1
ATOM 960 C CA . ILE A 1 124 ? 6.482 10.654 13.223 1 93.6 124 ILE A CA 1
ATOM 961 C C . ILE A 1 124 ? 5.201 11.412 13.564 1 93.6 124 ILE A C 1
ATOM 963 O O . ILE A 1 124 ? 4.589 11.171 14.607 1 93.6 124 ILE A O 1
ATOM 967 N N . THR A 1 125 ? 4.834 12.356 12.767 1 94.75 125 THR A N 1
ATOM 968 C CA . THR A 1 125 ? 3.575 13.075 12.928 1 94.75 125 THR A CA 1
ATOM 969 C C . THR A 1 125 ? 2.75 13.015 11.646 1 94.75 125 THR A C 1
ATOM 971 O O . THR A 1 125 ? 3.292 12.786 10.562 1 94.75 125 THR A O 1
ATOM 974 N N . VAL A 1 126 ? 1.501 13.075 11.76 1 96.41 126 VAL A N 1
ATOM 975 C CA . VAL A 1 126 ? 0.56 13.231 10.655 1 96.41 126 VAL A CA 1
ATOM 976 C C . VAL A 1 126 ? -0.231 14.526 10.829 1 96.41 126 VAL A C 1
ATOM 978 O O . VAL A 1 126 ? -0.989 14.674 11.79 1 96.41 126 VAL A O 1
ATOM 981 N N . ASN A 1 127 ? 0.005 15.432 9.92 1 94.37 127 ASN A N 1
ATOM 982 C CA . ASN A 1 127 ? -0.613 16.751 10.011 1 94.37 127 ASN A CA 1
ATOM 983 C C . ASN A 1 127 ? -0.345 17.403 11.365 1 94.37 127 ASN A C 1
ATOM 985 O O . ASN A 1 127 ? -1.26 17.939 11.993 1 94.37 127 ASN A O 1
ATOM 989 N N . GLY A 1 128 ?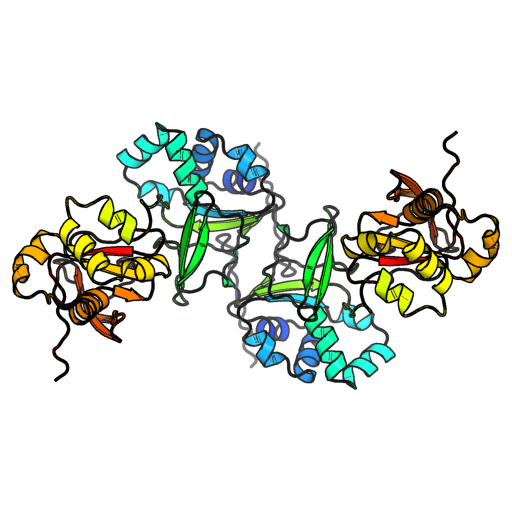 0.84 17.174 11.86 1 92.46 128 GLY A N 1
ATOM 990 C CA . GLY A 1 128 ? 1.29 17.832 13.076 1 92.46 128 GLY A CA 1
ATOM 991 C C . GLY A 1 128 ? 0.963 17.048 14.334 1 92.46 128 GLY A C 1
ATOM 992 O O . GLY A 1 128 ? 1.399 17.411 15.428 1 92.46 128 GLY A O 1
ATOM 993 N N . VAL A 1 129 ? 0.185 16.035 14.201 1 95.34 129 VAL A N 1
ATOM 994 C CA . VAL A 1 129 ? -0.215 15.226 15.347 1 95.34 129 VAL A CA 1
ATOM 995 C C . VAL A 1 129 ? 0.73 14.036 15.496 1 95.34 129 VAL A C 1
ATOM 997 O O . VAL A 1 129 ? 1 13.325 14.525 1 95.34 129 VAL A O 1
ATOM 1000 N N . LYS A 1 130 ? 1.204 13.835 16.655 1 95.6 130 LYS A N 1
ATOM 1001 C CA . LYS A 1 130 ? 2.181 12.782 16.92 1 95.6 130 LYS A CA 1
ATOM 1002 C C . LYS A 1 130 ? 1.547 11.4 16.793 1 95.6 130 LYS A C 1
ATOM 1004 O O . LYS A 1 130 ? 0.444 11.168 17.292 1 95.6 130 LYS A O 1
ATOM 1009 N N . ILE A 1 131 ? 2.232 10.512 16.104 1 96.53 131 ILE A N 1
ATOM 1010 C CA . ILE A 1 131 ? 1.877 9.098 16.053 1 96.53 131 ILE A CA 1
ATOM 1011 C C . ILE A 1 131 ? 2.601 8.344 17.167 1 96.53 131 ILE A C 1
ATOM 1013 O O . ILE A 1 131 ? 3.833 8.3 17.196 1 96.53 131 ILE A O 1
ATOM 1017 N N . SER A 1 132 ? 1.85 7.762 18.05 1 96.05 132 SER A N 1
ATOM 1018 C CA . SER A 1 132 ? 2.465 7.171 19.234 1 96.05 132 SER A CA 1
ATOM 1019 C C . SER A 1 132 ? 2.519 5.651 19.129 1 96.05 132 SER A C 1
ATOM 1021 O O . SER A 1 132 ? 3.218 4.994 19.904 1 96.05 132 SER A O 1
ATOM 1023 N N . GLY A 1 133 ? 1.799 5.064 18.271 1 95.02 133 GLY A N 1
ATOM 1024 C CA . GLY A 1 133 ? 1.796 3.639 17.984 1 95.02 133 GLY A CA 1
ATOM 1025 C C . GLY A 1 133 ? 1.524 3.324 16.525 1 95.02 133 GLY A C 1
ATOM 1026 O O . GLY A 1 133 ? 0.586 3.861 15.933 1 95.02 133 GLY A O 1
ATOM 1027 N N . THR A 1 134 ? 2.407 2.491 15.927 1 93.98 134 THR A N 1
ATOM 1028 C CA . THR A 1 134 ? 2.271 2.241 14.497 1 93.98 134 THR A CA 1
ATOM 1029 C C . THR A 1 134 ? 2.005 0.762 14.228 1 93.98 134 THR A C 1
ATOM 1031 O O . THR A 1 134 ? 2.34 -0.093 15.051 1 93.98 134 THR A O 1
ATOM 1034 N N . ASP A 1 135 ? 1.332 0.48 13.094 1 94.18 135 ASP A N 1
ATOM 1035 C CA . ASP A 1 135 ? 1.357 -0.804 12.399 1 94.18 135 ASP A CA 1
ATOM 1036 C C . ASP A 1 135 ? 0.576 -1.862 13.175 1 94.18 135 ASP A C 1
ATOM 1038 O O . ASP A 1 135 ? 1.034 -2.998 13.318 1 94.18 135 ASP A O 1
ATOM 1042 N N . THR A 1 136 ? -0.504 -1.446 13.837 1 95.06 136 THR A N 1
ATOM 1043 C CA . THR A 1 136 ? -1.444 -2.465 14.291 1 95.06 136 THR A CA 1
ATOM 1044 C C . THR A 1 136 ? -2.247 -3.02 13.118 1 95.06 136 THR A C 1
ATOM 1046 O O . THR A 1 136 ? -3.162 -2.362 12.618 1 95.06 136 THR A O 1
ATOM 1049 N N . ILE A 1 137 ? -1.819 -4.23 12.652 1 94.55 137 ILE A N 1
ATOM 1050 C CA . ILE A 1 137 ? -2.475 -4.833 11.497 1 94.55 137 ILE A CA 1
ATOM 1051 C C . ILE A 1 137 ? -3.698 -5.625 11.954 1 94.55 137 ILE A C 1
ATOM 1053 O O . ILE A 1 137 ? -3.606 -6.452 12.864 1 94.55 137 ILE A O 1
ATOM 1057 N N . VAL A 1 138 ? -4.811 -5.335 11.396 1 95.12 138 VAL A N 1
ATOM 1058 C CA . VAL A 1 138 ? -6.059 -6.035 11.682 1 95.12 138 VAL A CA 1
ATOM 1059 C C . VAL A 1 138 ? -6.618 -6.642 10.397 1 95.12 138 VAL A C 1
ATOM 1061 O O . VAL A 1 138 ? -5.966 -6.603 9.35 1 95.12 138 VAL A O 1
ATOM 1064 N N . ALA A 1 139 ? -7.771 -7.202 10.415 1 93.18 139 ALA A N 1
ATOM 1065 C CA . ALA A 1 139 ? -8.289 -8.037 9.333 1 93.18 139 ALA A CA 1
ATOM 1066 C C . ALA A 1 139 ? -8.493 -7.22 8.06 1 93.18 139 ALA A C 1
ATOM 1068 O O . ALA A 1 139 ? -8.357 -7.743 6.952 1 93.18 139 ALA A O 1
ATOM 1069 N N . ASN A 1 140 ? -8.887 -5.956 8.263 1 94.81 140 ASN A N 1
ATOM 1070 C CA . ASN A 1 140 ? -9.209 -5.176 7.073 1 94.81 140 ASN A CA 1
ATOM 1071 C C . ASN A 1 140 ? -8.427 -3.866 7.033 1 94.81 140 ASN A C 1
ATOM 1073 O O . ASN A 1 140 ? -8.89 -2.878 6.46 1 94.81 140 ASN A O 1
ATOM 1077 N N . GLY A 1 141 ? -7.22 -3.923 7.69 1 95.22 141 GLY A N 1
ATOM 1078 C CA . GLY A 1 141 ? -6.452 -2.696 7.551 1 95.22 141 GLY A CA 1
ATOM 1079 C C . GLY A 1 141 ? -5.373 -2.543 8.607 1 95.22 141 GLY A C 1
ATOM 1080 O O . GLY A 1 141 ? -4.86 -3.537 9.126 1 95.22 141 GLY A O 1
ATOM 1081 N N . VAL A 1 142 ? -4.917 -1.285 8.779 1 96.34 142 VAL A N 1
ATOM 1082 C CA . VAL A 1 142 ? -3.869 -0.926 9.729 1 96.34 142 VAL A CA 1
ATOM 1083 C C . VAL A 1 142 ? -4.323 0.26 10.577 1 96.34 142 VAL A C 1
ATOM 1085 O O . VAL A 1 142 ? -4.975 1.178 10.074 1 96.34 142 VAL A O 1
ATOM 1088 N N . ILE A 1 143 ? -4.017 0.194 11.831 1 97.57 143 ILE A N 1
ATOM 1089 C CA . ILE A 1 143 ? -4.342 1.261 12.771 1 97.57 143 ILE A CA 1
ATOM 1090 C C . ILE A 1 143 ? -3.057 1.894 13.299 1 97.57 143 ILE A C 1
ATOM 1092 O O . ILE A 1 143 ? -2.138 1.187 13.72 1 97.57 143 ILE A O 1
ATOM 1096 N N . HIS A 1 144 ? -2.883 3.143 13.173 1 97.84 144 HIS A N 1
ATOM 1097 C CA . HIS A 1 144 ? -1.872 3.936 13.863 1 97.84 144 HIS A CA 1
ATOM 1098 C C . HIS A 1 144 ? -2.491 4.763 14.985 1 97.84 144 HIS A C 1
ATOM 1100 O O . HIS A 1 144 ? -3.503 5.437 14.78 1 97.84 144 HIS A O 1
ATOM 1106 N N . THR A 1 145 ? -1.943 4.694 16.146 1 98.48 145 THR A N 1
ATOM 1107 C CA . THR A 1 145 ? -2.425 5.463 17.287 1 98.48 145 THR A CA 1
ATOM 1108 C C . THR A 1 145 ? -1.865 6.882 17.259 1 98.48 145 THR A C 1
ATOM 1110 O O . THR A 1 145 ? -0.668 7.078 17.038 1 98.48 145 THR A O 1
ATOM 1113 N N . ILE A 1 146 ? -2.754 7.879 17.479 1 98.28 146 ILE A N 1
ATOM 1114 C CA . ILE A 1 1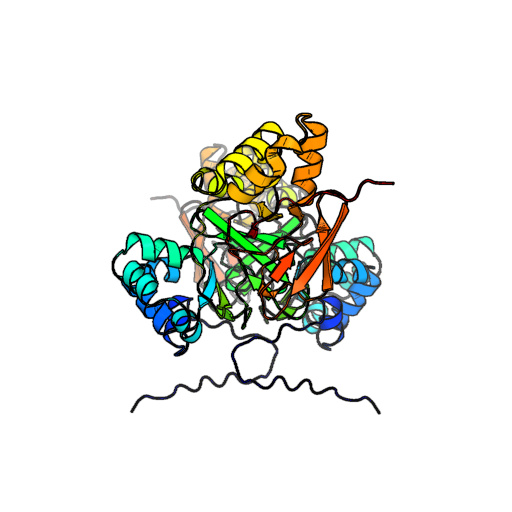46 ? -2.275 9.256 17.442 1 98.28 146 ILE A CA 1
ATOM 1115 C C . ILE A 1 146 ? -2.693 9.982 18.719 1 98.28 146 ILE A C 1
ATOM 1117 O O . ILE A 1 146 ? -3.669 9.599 19.368 1 98.28 146 ILE A O 1
ATOM 1121 N N . ASP A 1 147 ? -1.991 11.023 19.033 1 97.21 147 ASP A N 1
ATOM 1122 C CA . ASP A 1 147 ? -2.137 11.725 20.305 1 97.21 147 ASP A CA 1
ATOM 1123 C C . ASP A 1 147 ? -2.949 13.007 20.136 1 97.21 147 ASP A C 1
ATOM 1125 O O . ASP A 1 147 ? -2.908 13.892 20.992 1 97.21 147 ASP A O 1
ATOM 1129 N N . GLY A 1 148 ? -3.647 13.183 19.085 1 96.52 148 GLY A N 1
ATOM 1130 C CA . GLY A 1 148 ? -4.503 14.316 18.774 1 96.52 148 GLY A CA 1
ATOM 1131 C C . GLY A 1 148 ? -5.606 13.978 17.788 1 96.52 148 GLY A C 1
ATOM 1132 O O . GLY A 1 148 ? -5.604 12.899 17.192 1 96.52 148 GLY A O 1
ATOM 1133 N N . VAL A 1 149 ? -6.532 14.932 17.666 1 96.71 149 VAL A N 1
ATOM 1134 C CA . VAL A 1 149 ? -7.635 14.761 16.725 1 96.71 149 VAL A CA 1
ATOM 1135 C C . VAL A 1 149 ? -7.344 15.536 15.442 1 96.71 149 VAL A C 1
ATOM 1137 O O . VAL A 1 149 ? -6.908 16.688 15.491 1 96.71 149 VAL A O 1
ATOM 1140 N N . LEU A 1 150 ? -7.525 14.851 14.332 1 96.54 150 LEU A N 1
ATOM 1141 C CA . LEU A 1 150 ? -7.332 15.503 13.04 1 96.54 150 LEU A CA 1
ATOM 1142 C C . LEU A 1 150 ? -8.602 16.223 12.6 1 96.54 150 LEU A C 1
ATOM 1144 O O . LEU A 1 150 ? -9.576 15.583 12.197 1 96.54 150 LEU A O 1
ATOM 1148 N N . LEU A 1 151 ? -8.607 17.462 12.627 1 93.08 151 LEU A N 1
ATOM 1149 C CA . LEU A 1 151 ? -9.735 18.255 12.15 1 93.08 151 LEU A CA 1
ATOM 1150 C C . LEU A 1 151 ? -9.554 18.629 10.683 1 93.08 151 LEU A C 1
ATOM 1152 O O . LEU A 1 151 ? -8.442 18.941 10.25 1 93.08 151 LEU A O 1
ATOM 1156 N N . PRO A 1 152 ? -10.623 18.567 9.935 1 92.78 152 PRO A N 1
ATOM 1157 C CA . PRO A 1 152 ? -10.521 18.9 8.512 1 92.78 152 PRO A CA 1
ATOM 1158 C C . PRO A 1 152 ? -10.051 20.333 8.273 1 92.78 152 PRO A C 1
ATOM 1160 O O . PRO A 1 152 ? -10.536 21.262 8.924 1 92.78 152 PRO A O 1
ATOM 1163 N N . PRO A 1 153 ? -9.096 20.457 7.364 1 92.63 153 PRO A N 1
ATOM 1164 C CA . PRO A 1 153 ? -8.695 21.818 7 1 92.63 153 PRO A CA 1
ATOM 1165 C C . PRO A 1 153 ? -9.723 22.52 6.117 1 92.63 153 PRO A C 1
ATOM 1167 O O . PRO A 1 153 ? -10.655 21.882 5.621 1 92.63 153 PRO A O 1
ATOM 1170 N N . GLU A 1 154 ? -9.613 23.814 5.958 1 91.5 154 GLU A N 1
ATOM 1171 C CA . GLU A 1 154 ? -10.523 24.604 5.134 1 91.5 154 GLU A CA 1
ATOM 1172 C C . GLU A 1 154 ? -10.053 24.653 3.684 1 91.5 154 GLU A C 1
ATOM 1174 O O . GLU A 1 154 ? -10.583 25.421 2.879 1 91.5 154 GLU A O 1
ATOM 1179 N N . GLY A 1 155 ? -9.155 23.806 3.275 1 92.13 155 GLY A N 1
ATOM 1180 C CA . GLY A 1 155 ? -8.588 23.788 1.936 1 92.13 155 GLY A CA 1
ATOM 1181 C C . GLY A 1 155 ? -7.073 23.861 1.929 1 92.13 155 GLY A C 1
ATOM 1182 O O . GLY A 1 155 ? -6.428 23.601 2.947 1 92.13 155 GLY A O 1
ATOM 1183 N N . ASP A 1 156 ? -6.566 24.153 0.711 1 94.13 156 ASP A N 1
ATOM 1184 C CA . ASP A 1 156 ? -5.125 24.357 0.603 1 94.13 156 ASP A CA 1
ATOM 1185 C C . ASP A 1 156 ? -4.733 25.761 1.06 1 94.13 156 ASP A C 1
ATOM 1187 O O . ASP A 1 156 ? -5.586 26.541 1.487 1 94.13 156 ASP A O 1
ATOM 1191 N N . ILE A 1 157 ? -3.469 26.085 0.961 1 95.88 157 ILE A N 1
ATOM 1192 C CA . ILE A 1 157 ? -2.947 27.347 1.476 1 95.88 157 ILE A CA 1
ATOM 1193 C C . ILE A 1 157 ? -3.643 28.515 0.783 1 95.88 157 ILE A C 1
ATOM 1195 O O . ILE A 1 157 ? -4.132 29.435 1.443 1 95.88 157 ILE A O 1
ATOM 1199 N N . VAL A 1 158 ? -3.799 28.427 -0.511 1 95.96 158 VAL A N 1
ATOM 1200 C CA . VAL A 1 158 ? -4.359 29.522 -1.296 1 95.96 158 VAL A CA 1
ATOM 1201 C C . VAL A 1 158 ? -5.85 29.663 -0.998 1 95.96 158 VAL A C 1
ATOM 1203 O O . VAL A 1 158 ? -6.344 30.772 -0.781 1 95.96 158 VAL A O 1
ATOM 1206 N N . THR A 1 159 ? -6.523 28.572 -0.926 1 95.57 159 THR A N 1
ATOM 1207 C CA . THR A 1 159 ? -7.951 28.578 -0.626 1 95.57 159 THR A CA 1
ATOM 1208 C C . THR A 1 159 ? -8.209 29.151 0.765 1 95.57 159 THR A C 1
ATOM 1210 O O . THR A 1 159 ? -9.155 29.917 0.96 1 95.57 159 THR A O 1
ATOM 1213 N N . TYR A 1 160 ? -7.393 28.736 1.701 1 96.47 160 TYR A N 1
ATOM 1214 C CA . TYR A 1 160 ? -7.55 29.267 3.05 1 96.47 160 TYR A CA 1
ATOM 1215 C C . TYR A 1 160 ? -7.416 30.785 3.058 1 96.47 160 TYR A C 1
ATOM 1217 O O . TYR A 1 160 ? -8.23 31.483 3.668 1 96.47 160 TYR A O 1
ATOM 1225 N N . LEU A 1 161 ? -6.379 31.318 2.4 1 96.4 161 LEU A N 1
ATOM 1226 C CA . LEU A 1 161 ? -6.148 32.758 2.362 1 96.4 161 LEU A CA 1
ATOM 1227 C C . LEU A 1 161 ? -7.323 33.48 1.711 1 96.4 161 LEU A C 1
ATOM 1229 O O . LEU A 1 161 ? -7.739 34.543 2.177 1 96.4 161 LEU A O 1
ATOM 1233 N N . ALA A 1 162 ? -7.829 32.91 0.694 1 95.83 162 ALA A N 1
ATOM 1234 C CA . ALA A 1 162 ? -8.962 33.496 -0.018 1 95.83 162 ALA A CA 1
ATOM 1235 C C . ALA A 1 162 ? -10.197 33.56 0.875 1 95.83 162 ALA A C 1
ATOM 1237 O O . ALA A 1 162 ? -10.953 34.534 0.831 1 95.83 162 ALA A O 1
ATOM 1238 N N . LYS A 1 163 ? -10.37 32.55 1.697 1 96.19 163 LYS A N 1
ATOM 1239 C CA . LYS A 1 163 ? -11.539 32.469 2.567 1 96.19 163 LYS A CA 1
ATOM 1240 C C . LYS A 1 163 ? -11.402 33.411 3.761 1 96.19 163 LYS A C 1
ATOM 1242 O O . LYS A 1 163 ? -12.398 33.768 4.394 1 96.19 163 LYS A O 1
ATOM 1247 N N . HIS A 1 164 ? -10.207 33.714 4.095 1 96.63 164 HIS A N 1
ATOM 1248 C CA . HIS A 1 164 ? -9.962 34.589 5.236 1 96.63 164 HIS A CA 1
ATOM 1249 C C . HIS A 1 164 ? -9.44 35.949 4.785 1 96.63 164 HIS A C 1
ATOM 1251 O O . HIS A 1 164 ? -8.438 36.44 5.312 1 96.63 164 HIS A O 1
ATOM 1257 N N . ASP A 1 165 ? -10.121 36.533 3.879 1 93.42 165 ASP A N 1
ATOM 1258 C CA . ASP A 1 165 ? -9.718 37.797 3.271 1 93.42 165 ASP A CA 1
ATOM 1259 C C . ASP A 1 165 ? -9.823 38.946 4.271 1 93.42 165 ASP A C 1
ATOM 1261 O O . ASP A 1 165 ? -9.247 40.016 4.059 1 93.42 165 ASP A O 1
ATOM 1265 N N . ASP A 1 166 ? -10.517 38.729 5.387 1 94.86 166 ASP A N 1
ATOM 1266 C CA . ASP A 1 166 ? -10.596 39.728 6.448 1 94.86 166 ASP A CA 1
ATOM 1267 C C . ASP A 1 166 ? -9.233 39.946 7.101 1 94.86 166 ASP A C 1
ATOM 1269 O O . ASP A 1 166 ? -8.979 41.003 7.681 1 94.86 166 ASP A O 1
ATOM 1273 N N . LYS A 1 167 ? -8.354 38.903 6.909 1 96.2 167 LYS A N 1
ATOM 1274 C CA . LYS A 1 167 ? -7.062 38.987 7.583 1 96.2 167 LYS A CA 1
ATOM 1275 C C . LYS A 1 167 ? -5.913 38.941 6.58 1 96.2 167 LYS A C 1
ATOM 1277 O O . LYS A 1 167 ? -4.821 39.442 6.855 1 96.2 167 LYS A O 1
ATOM 1282 N N . PHE A 1 168 ? -6.201 38.305 5.401 1 97.12 168 PHE A N 1
ATOM 1283 C CA . PHE A 1 168 ? -5.079 37.993 4.524 1 97.12 168 PHE A CA 1
ATOM 1284 C C . PHE A 1 168 ? -5.347 38.485 3.106 1 97.12 168 PHE A C 1
ATOM 1286 O O . PHE A 1 168 ? -4.827 37.923 2.14 1 97.12 168 PHE A O 1
ATOM 1293 N N . SER A 1 169 ? -6.154 39.469 2.925 1 96.29 169 SER A N 1
ATOM 1294 C CA . SER A 1 169 ? -6.524 39.956 1.6 1 96.29 169 SER A CA 1
ATOM 1295 C C . SER A 1 169 ? -5.3 40.427 0.822 1 96.29 169 SER A C 1
ATOM 1297 O O . SER A 1 169 ? -5.162 40.134 -0.367 1 96.29 169 SER A O 1
ATOM 1299 N N . ASP A 1 170 ? -4.441 41.215 1.413 1 95.03 170 ASP A N 1
ATOM 1300 C CA . ASP A 1 170 ? -3.265 41.769 0.751 1 95.03 170 ASP A CA 1
ATOM 1301 C C . ASP A 1 170 ? -2.292 40.665 0.345 1 95.03 170 ASP A C 1
ATOM 1303 O O . ASP A 1 170 ? -1.77 40.669 -0.773 1 95.03 170 ASP A O 1
ATOM 1307 N N . LEU A 1 171 ? -2.08 39.783 1.27 1 95.74 171 LEU A N 1
ATOM 1308 C CA . LEU A 1 171 ? -1.191 38.668 0.965 1 95.74 171 LEU A CA 1
ATOM 1309 C C . LEU A 1 171 ? -1.735 37.84 -0.195 1 95.74 171 LEU A C 1
ATOM 1311 O O . LEU A 1 171 ? -0.987 37.47 -1.103 1 95.74 171 LEU A O 1
ATOM 1315 N N . PHE A 1 172 ? -3.012 37.477 -0.173 1 96.26 172 PHE A N 1
ATOM 1316 C CA . PHE A 1 172 ? -3.646 36.708 -1.237 1 96.26 172 PHE A CA 1
ATOM 1317 C C . PHE A 1 172 ? -3.463 37.395 -2.585 1 96.26 172 PHE A C 1
ATOM 1319 O O . PHE A 1 172 ? -3.075 36.758 -3.566 1 96.26 172 PHE A O 1
ATOM 1326 N N . ALA A 1 173 ? -3.744 38.664 -2.622 1 94.21 173 ALA A N 1
ATOM 1327 C CA . ALA A 1 173 ? -3.581 39.441 -3.848 1 94.21 173 ALA A CA 1
ATOM 1328 C C . ALA A 1 173 ? -2.138 39.392 -4.342 1 94.21 173 ALA A C 1
ATOM 1330 O O . ALA A 1 173 ? -1.89 39.208 -5.536 1 94.21 173 ALA A O 1
ATOM 1331 N N . ALA A 1 174 ? -1.225 39.523 -3.463 1 94.49 174 ALA A N 1
ATOM 1332 C CA . ALA A 1 174 ? 0.193 39.51 -3.81 1 94.49 174 ALA A CA 1
ATOM 1333 C C . ALA A 1 174 ? 0.6 38.164 -4.403 1 94.49 174 ALA A C 1
ATOM 1335 O O . ALA A 1 174 ? 1.361 38.11 -5.372 1 94.49 174 ALA A O 1
ATOM 1336 N N . ILE A 1 175 ? 0.127 37.101 -3.824 1 95.91 175 ILE A N 1
ATOM 1337 C CA . ILE A 1 175 ? 0.442 35.753 -4.283 1 95.91 175 ILE A CA 1
ATOM 1338 C C . ILE A 1 175 ? -0.063 35.562 -5.711 1 95.91 175 ILE A C 1
ATOM 1340 O O . ILE A 1 175 ? 0.644 35.012 -6.559 1 95.91 175 ILE A O 1
ATOM 1344 N N . VAL A 1 176 ? -1.264 36.017 -5.97 1 94.57 176 VAL A N 1
ATOM 1345 C CA . VAL A 1 176 ? -1.866 35.903 -7.294 1 94.57 176 VAL A CA 1
ATOM 1346 C C . VAL A 1 176 ? -1.064 36.726 -8.3 1 94.57 176 VAL A C 1
ATOM 1348 O O . VAL A 1 176 ? -0.727 36.239 -9.382 1 94.57 176 VAL A O 1
ATOM 1351 N N . VAL A 1 177 ? -0.747 37.935 -7.942 1 94.39 177 VAL A N 1
ATOM 1352 C CA . VAL A 1 177 ? 0.003 38.835 -8.813 1 94.39 177 VAL A CA 1
ATOM 1353 C C . VAL A 1 177 ? 1.379 38.241 -9.108 1 94.39 177 VAL A C 1
ATOM 1355 O O . VAL A 1 177 ? 1.867 38.321 -10.238 1 94.39 177 VAL A O 1
ATOM 1358 N N . ALA A 1 178 ? 1.967 37.618 -8.107 1 94.87 178 ALA A N 1
ATOM 1359 C CA . ALA A 1 178 ? 3.308 37.055 -8.24 1 94.87 178 ALA A CA 1
ATOM 1360 C C . ALA A 1 178 ? 3.274 35.729 -8.995 1 94.87 178 ALA A C 1
ATOM 1362 O O . ALA A 1 178 ? 4.322 35.183 -9.35 1 94.87 178 ALA A O 1
ATOM 1363 N N . GLY A 1 179 ? 2.064 35.175 -9.188 1 94.12 179 GLY A N 1
ATOM 1364 C CA . GLY A 1 179 ? 1.928 33.911 -9.894 1 94.12 179 GLY A CA 1
ATOM 1365 C C . GLY A 1 179 ? 2.336 32.713 -9.057 1 94.12 179 GLY A C 1
ATOM 1366 O O . GLY A 1 179 ? 2.827 31.716 -9.59 1 94.12 179 GLY A O 1
ATOM 1367 N N . LEU A 1 180 ? 2.22 32.804 -7.805 1 93.91 180 LEU A N 1
ATOM 1368 C CA . LEU A 1 180 ? 2.697 31.745 -6.923 1 93.91 180 LEU A CA 1
ATOM 1369 C C . LEU A 1 180 ? 1.551 30.833 -6.499 1 93.91 180 LEU A C 1
ATOM 1371 O O . LEU A 1 180 ? 1.769 29.833 -5.811 1 93.91 180 LEU A O 1
ATOM 1375 N N . ASP A 1 181 ? 0.323 31.149 -6.902 1 93.15 181 ASP A N 1
ATOM 1376 C CA . ASP A 1 181 ? -0.844 30.373 -6.493 1 93.15 181 ASP A CA 1
ATOM 1377 C C . ASP A 1 181 ? -0.73 28.923 -6.957 1 93.15 181 ASP A C 1
ATOM 1379 O O . ASP A 1 181 ? -1.029 27.998 -6.199 1 93.15 181 ASP A O 1
ATOM 1383 N N . GLY A 1 182 ? -0.225 28.642 -8.182 1 91.66 182 GLY A N 1
ATOM 1384 C CA . GLY A 1 182 ? -0.019 27.294 -8.687 1 91.66 182 GLY A CA 1
ATOM 1385 C C . GLY A 1 182 ? 1.039 26.524 -7.919 1 91.66 182 GLY A C 1
ATOM 1386 O O . GLY A 1 182 ? 0.857 25.343 -7.616 1 91.66 182 GLY A O 1
ATOM 1387 N N . THR A 1 183 ? 2.088 27.231 -7.592 1 90.35 183 THR A N 1
ATOM 1388 C CA . THR A 1 183 ? 3.182 26.626 -6.841 1 90.35 183 THR A CA 1
ATOM 1389 C C . THR A 1 183 ? 2.701 26.153 -5.472 1 90.35 183 THR A C 1
ATOM 1391 O O . THR A 1 183 ? 2.963 25.016 -5.075 1 90.35 183 THR A O 1
ATOM 1394 N N . LEU A 1 184 ? 1.956 26.981 -4.805 1 92.42 184 LEU A N 1
ATOM 1395 C CA . LEU A 1 184 ?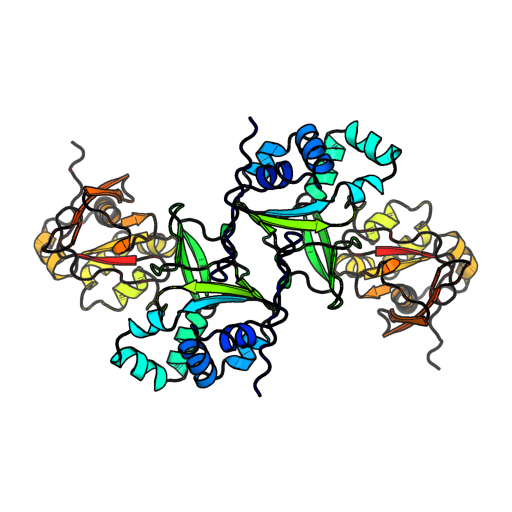 1.531 26.719 -3.434 1 92.42 184 LEU A CA 1
ATOM 1396 C C . LEU A 1 184 ? 0.44 25.654 -3.397 1 92.42 184 LEU A C 1
ATOM 1398 O O . LEU A 1 184 ? 0.152 25.09 -2.339 1 92.42 184 LEU A O 1
ATOM 1402 N N . LYS A 1 185 ? -0.121 25.325 -4.537 1 87.83 185 LYS A N 1
ATOM 1403 C CA . LYS A 1 185 ? -1.121 24.266 -4.633 1 87.83 185 LYS A CA 1
ATOM 1404 C C . LYS A 1 185 ? -0.468 22.919 -4.927 1 87.83 185 LYS A C 1
ATOM 1406 O O . LYS A 1 185 ? -1.019 21.869 -4.586 1 87.83 185 LYS A O 1
ATOM 1411 N N . GLY A 1 186 ? 0.702 22.921 -5.538 1 84.38 186 GLY A N 1
ATOM 1412 C CA . GLY A 1 186 ? 1.304 21.704 -6.059 1 84.38 186 GLY A CA 1
ATOM 1413 C C . GLY A 1 186 ? 2.235 21.028 -5.071 1 84.38 186 GLY A C 1
ATOM 1414 O O . GLY A 1 186 ? 2.612 19.869 -5.257 1 84.38 186 GLY A O 1
ATOM 1415 N N . GLY A 1 187 ? 2.578 21.643 -4.004 1 87.55 187 GLY A N 1
ATOM 1416 C CA . GLY A 1 187 ? 3.553 21.095 -3.074 1 87.55 187 GLY A CA 1
ATOM 1417 C C . GLY A 1 187 ? 3.116 21.193 -1.625 1 87.55 187 GLY A C 1
ATOM 1418 O O . GLY A 1 187 ? 1.945 21.453 -1.34 1 87.55 187 GLY A O 1
ATOM 1419 N N . VAL A 1 188 ? 3.972 20.704 -0.771 1 92.85 188 VAL A N 1
ATOM 1420 C CA . VAL A 1 188 ? 3.79 20.831 0.671 1 92.85 188 VAL A CA 1
ATOM 1421 C C . VAL A 1 188 ? 4.673 21.956 1.207 1 92.85 188 VAL A C 1
ATOM 1423 O O . VAL A 1 188 ? 5.897 21.915 1.064 1 92.85 188 VAL A O 1
ATOM 1426 N N . PHE A 1 189 ? 3.989 22.953 1.799 1 95.28 189 PHE A N 1
ATOM 1427 C CA . PHE A 1 189 ? 4.75 24.137 2.181 1 95.28 189 PHE A CA 1
ATOM 1428 C C . PHE A 1 189 ? 4.312 24.644 3.55 1 95.28 189 PHE A C 1
ATOM 1430 O O . PHE A 1 189 ? 3.233 24.292 4.032 1 95.28 189 PHE A O 1
ATOM 1437 N N . THR A 1 190 ? 5.153 25.334 4.152 1 96.45 190 THR A N 1
ATOM 1438 C CA . THR A 1 190 ? 4.837 26.174 5.302 1 96.45 190 THR A CA 1
ATOM 1439 C C . THR A 1 190 ? 4.879 27.651 4.921 1 96.45 190 THR A C 1
ATOM 1441 O O . THR A 1 190 ? 5.888 28.136 4.405 1 96.45 190 THR A O 1
ATOM 1444 N N . LEU A 1 191 ? 3.804 28.301 5.109 1 97.48 191 LEU A N 1
ATOM 1445 C CA . LEU A 1 191 ? 3.72 29.721 4.783 1 97.48 191 LEU A CA 1
ATOM 1446 C C . LEU A 1 191 ? 3.696 30.569 6.05 1 97.48 191 LEU A C 1
ATOM 1448 O O . LEU A 1 191 ? 2.828 30.389 6.907 1 97.48 191 LEU A O 1
ATOM 1452 N N . PHE A 1 192 ? 4.663 31.375 6.21 1 97.2 192 PHE A N 1
ATOM 1453 C CA . PHE A 1 192 ? 4.585 32.437 7.206 1 97.2 192 PHE A CA 1
ATOM 1454 C C . PHE A 1 192 ? 3.827 33.64 6.658 1 97.2 192 PHE A C 1
ATOM 1456 O O . PHE A 1 192 ? 4.396 34.465 5.94 1 97.2 192 PHE A O 1
ATOM 1463 N N . ALA A 1 193 ? 2.629 33.789 7.057 1 97.67 193 ALA A N 1
ATOM 1464 C CA . ALA A 1 193 ? 1.688 34.686 6.391 1 97.67 193 ALA A CA 1
ATOM 1465 C C . ALA A 1 193 ? 1.535 35.992 7.165 1 97.67 193 ALA A C 1
ATOM 1467 O O . ALA A 1 193 ? 0.907 36.022 8.226 1 97.67 193 ALA A O 1
ATOM 1468 N N . PRO A 1 194 ? 2.06 37.061 6.588 1 97.08 194 PRO A N 1
ATOM 1469 C CA . PRO A 1 194 ? 1.76 38.348 7.219 1 97.08 194 PRO A CA 1
ATOM 1470 C C . PRO A 1 194 ? 0.288 38.734 7.1 1 97.08 194 PRO A C 1
ATOM 1472 O O . PRO A 1 194 ? -0.321 38.545 6.043 1 97.08 194 PRO A O 1
ATOM 1475 N N . ASN A 1 195 ? -0.253 39.143 8.161 1 97.12 195 ASN A N 1
ATOM 1476 C CA . ASN A 1 195 ? -1.627 39.628 8.085 1 97.12 195 ASN A CA 1
ATOM 1477 C C . ASN A 1 195 ? -1.7 41.01 7.443 1 97.12 195 ASN A C 1
ATOM 1479 O O . ASN A 1 195 ? -0.669 41.602 7.116 1 97.12 195 ASN A O 1
ATOM 1483 N N . ASP A 1 196 ? -2.894 41.501 7.216 1 96.51 196 ASP A N 1
ATOM 1484 C CA . ASP A 1 196 ? -3.107 42.756 6.501 1 96.51 196 ASP A CA 1
ATOM 1485 C C . ASP A 1 196 ? -2.441 43.922 7.227 1 96.51 196 ASP A C 1
ATOM 1487 O O . ASP A 1 196 ? -1.9 44.829 6.591 1 96.51 196 ASP A O 1
ATOM 1491 N N . LYS A 1 197 ? -2.469 43.912 8.586 1 95.63 197 LYS A N 1
ATOM 1492 C CA . LYS A 1 197 ? -1.822 44.969 9.358 1 95.63 197 LYS A CA 1
ATOM 1493 C C . LYS A 1 197 ? -0.325 45.023 9.069 1 95.63 197 LYS A C 1
ATOM 1495 O O . LYS A 1 197 ? 0.242 46.105 8.904 1 95.63 197 LYS A O 1
ATOM 1500 N N . ALA A 1 198 ? 0.282 43.865 8.97 1 94.85 198 ALA A N 1
ATOM 1501 C CA . ALA A 1 198 ? 1.709 43.767 8.671 1 94.85 198 ALA A CA 1
ATOM 1502 C C . ALA A 1 198 ? 2.014 44.3 7.274 1 94.85 198 ALA A C 1
ATOM 1504 O O . ALA A 1 198 ? 2.99 45.028 7.08 1 94.85 198 ALA A O 1
ATOM 1505 N N . PHE A 1 199 ? 1.26 44.013 6.282 1 92.07 199 PHE A N 1
ATOM 1506 C CA . PHE A 1 199 ? 1.453 44.472 4.911 1 92.07 199 PHE A CA 1
ATOM 1507 C C . PHE A 1 199 ? 1.289 45.984 4.819 1 92.07 199 PHE A C 1
ATOM 1509 O O . PHE A 1 199 ? 2.087 46.662 4.167 1 92.07 199 PHE A O 1
ATOM 1516 N N . ASN A 1 200 ? 0.23 46.388 5.453 1 91.42 200 ASN A N 1
ATOM 1517 C CA . ASN A 1 200 ? -0.074 47.814 5.401 1 91.42 200 ASN A CA 1
ATOM 1518 C C . ASN A 1 200 ? 1.052 48.649 6.006 1 91.42 200 ASN A C 1
ATOM 1520 O O . ASN A 1 200 ? 1.308 49.769 5.56 1 91.42 200 ASN A O 1
ATOM 1524 N N . ALA A 1 201 ? 1.72 48.033 6.935 1 91.57 201 ALA A N 1
ATOM 1525 C CA . ALA A 1 201 ? 2.806 48.736 7.613 1 91.57 201 ALA A CA 1
ATOM 1526 C C . ALA A 1 201 ? 3.995 48.942 6.678 1 91.57 201 ALA A C 1
ATOM 1528 O O . ALA A 1 201 ? 4.816 49.836 6.895 1 91.57 201 ALA A O 1
ATOM 1529 N N . VAL A 1 202 ? 4.083 48.162 5.632 1 90.21 202 VAL A N 1
ATOM 1530 C CA . VAL A 1 202 ? 5.257 48.242 4.769 1 90.21 202 VAL A CA 1
ATOM 1531 C C . VAL A 1 202 ? 4.821 48.403 3.315 1 90.21 202 VAL A C 1
ATOM 1533 O O . VAL A 1 202 ? 5.557 48.037 2.395 1 90.21 202 VAL A O 1
ATOM 1536 N N . ILE A 1 203 ? 3.634 48.725 3.023 1 86.07 203 ILE A N 1
ATOM 1537 C CA . ILE A 1 203 ? 3.021 48.74 1.699 1 86.07 203 ILE A CA 1
ATOM 1538 C C . ILE A 1 203 ? 3.914 49.506 0.725 1 86.07 203 ILE A C 1
ATOM 1540 O O . ILE A 1 203 ? 4.06 49.111 -0.434 1 86.07 203 ILE A O 1
ATOM 1544 N N . GLY A 1 204 ? 4.541 50.54 1.154 1 86.89 204 GLY A N 1
ATOM 1545 C CA . GLY A 1 204 ? 5.404 51.359 0.319 1 86.89 204 GLY A CA 1
ATOM 1546 C C . GLY A 1 204 ? 6.709 50.675 -0.043 1 86.89 204 GLY A C 1
ATOM 1547 O O . GLY A 1 204 ? 7.396 51.092 -0.978 1 86.89 204 GLY A O 1
ATOM 1548 N N . SER A 1 205 ? 7.049 49.693 0.631 1 88.07 205 SER A N 1
ATOM 1549 C CA . SER A 1 205 ? 8.329 49.02 0.436 1 88.07 205 SER A CA 1
ATOM 1550 C C . SER A 1 205 ? 8.156 47.715 -0.333 1 88.07 205 SER A C 1
ATOM 1552 O O . SER A 1 205 ? 9.136 47.031 -0.636 1 88.07 205 SER A O 1
ATOM 1554 N N . ILE A 1 206 ? 6.943 47.357 -0.65 1 88.84 206 ILE A N 1
ATOM 1555 C CA . ILE A 1 206 ? 6.662 46.126 -1.381 1 88.84 206 ILE A CA 1
ATOM 1556 C C . ILE A 1 206 ? 6.919 46.341 -2.871 1 88.84 206 ILE A C 1
ATOM 1558 O O . ILE A 1 206 ? 6.387 47.278 -3.47 1 88.84 206 ILE A O 1
ATOM 1562 N N . PRO A 1 207 ? 7.764 45.506 -3.406 1 89.39 207 PRO A N 1
ATOM 1563 C CA . PRO A 1 207 ? 8.055 45.664 -4.833 1 89.39 207 PRO A CA 1
ATOM 1564 C C . PRO A 1 207 ? 6.813 45.507 -5.709 1 89.39 207 PRO A C 1
ATOM 1566 O O . PRO A 1 207 ? 5.945 44.682 -5.413 1 89.39 207 PRO A O 1
ATOM 1569 N N . THR A 1 208 ? 6.756 46.288 -6.807 1 85.76 208 THR A N 1
ATOM 1570 C CA . THR A 1 208 ? 5.637 46.22 -7.739 1 85.76 208 THR A CA 1
ATOM 1571 C C . THR A 1 208 ? 5.973 45.317 -8.923 1 85.76 208 THR A C 1
ATOM 1573 O O . THR A 1 208 ? 5.077 44.854 -9.631 1 85.76 208 THR A O 1
ATOM 1576 N N . ASP A 1 209 ? 7.295 45.083 -9.029 1 91.68 209 ASP A N 1
ATOM 1577 C CA . ASP A 1 209 ? 7.746 44.145 -10.052 1 91.68 209 ASP A CA 1
ATOM 1578 C C . ASP A 1 209 ? 7.377 42.71 -9.683 1 91.68 209 ASP A C 1
ATOM 1580 O O . ASP A 1 209 ? 7.622 42.27 -8.558 1 91.68 209 ASP A O 1
ATOM 1584 N N . GLN A 1 210 ? 6.824 42.046 -10.658 1 92.4 210 GLN A N 1
ATOM 1585 C CA . GLN A 1 210 ? 6.315 40.701 -10.41 1 92.4 210 GLN A CA 1
ATOM 1586 C C . GLN A 1 210 ? 7.424 39.776 -9.917 1 92.4 210 GLN A C 1
ATOM 1588 O O . GLN A 1 210 ? 7.222 39 -8.981 1 92.4 210 GLN A O 1
ATOM 1593 N N . THR A 1 211 ? 8.591 39.845 -10.558 1 93.2 211 THR A N 1
ATOM 1594 C CA . THR A 1 211 ? 9.699 38.96 -10.218 1 93.2 211 THR A CA 1
ATOM 1595 C C . THR A 1 211 ? 10.206 39.246 -8.807 1 93.2 211 THR A C 1
ATOM 1597 O O . THR A 1 211 ? 10.453 38.321 -8.031 1 93.2 211 THR A O 1
ATOM 1600 N N . LYS A 1 212 ? 10.352 40.529 -8.441 1 93.25 212 LYS A N 1
ATOM 1601 C CA . LYS A 1 212 ? 10.824 40.911 -7.113 1 93.25 212 LYS A CA 1
ATOM 1602 C C . LYS A 1 212 ? 9.794 40.564 -6.042 1 93.25 212 LYS A C 1
ATOM 1604 O O . LYS A 1 212 ? 10.155 40.154 -4.937 1 93.25 212 LYS A O 1
ATOM 1609 N N . LEU A 1 213 ? 8.548 40.772 -6.411 1 93.94 213 LEU A N 1
ATOM 1610 C CA . LEU A 1 213 ? 7.475 40.409 -5.492 1 93.94 213 LEU A CA 1
ATOM 1611 C C . LEU A 1 213 ? 7.468 38.907 -5.23 1 93.94 213 LEU A C 1
ATOM 1613 O O . LEU A 1 213 ? 7.305 38.472 -4.088 1 93.94 213 LEU A O 1
ATOM 1617 N N . ALA A 1 214 ? 7.612 38.156 -6.3 1 94.78 214 ALA A N 1
ATOM 1618 C CA . ALA A 1 214 ? 7.672 36.704 -6.162 1 94.78 214 ALA A CA 1
ATOM 1619 C C . ALA A 1 214 ? 8.814 36.287 -5.239 1 94.78 214 ALA A C 1
ATOM 1621 O O . ALA A 1 214 ? 8.649 35.399 -4.399 1 94.78 214 ALA A O 1
ATOM 1622 N N . ASP A 1 215 ? 9.927 36.939 -5.423 1 93.8 215 ASP A N 1
ATOM 1623 C CA . ASP A 1 215 ? 11.084 36.618 -4.592 1 93.8 215 ASP A CA 1
ATOM 1624 C C . ASP A 1 215 ? 10.816 36.951 -3.126 1 93.8 215 ASP A C 1
ATOM 1626 O O . ASP A 1 215 ? 11.201 36.195 -2.232 1 93.8 215 ASP A O 1
ATOM 1630 N N . LEU A 1 216 ? 10.23 38.084 -2.907 1 93.53 216 LEU A N 1
ATOM 1631 C CA . LEU A 1 216 ? 9.869 38.468 -1.547 1 93.53 216 LEU A CA 1
ATOM 1632 C C . LEU A 1 216 ? 8.949 37.43 -0.914 1 93.53 216 LEU A C 1
ATOM 1634 O O . LEU A 1 216 ? 9.175 37.001 0.219 1 93.53 216 LEU A O 1
ATOM 1638 N N . LEU A 1 217 ? 7.943 37.033 -1.666 1 95.41 217 LEU A N 1
ATOM 1639 C CA . LEU A 1 217 ? 6.952 36.1 -1.14 1 95.41 217 LEU A CA 1
ATOM 1640 C C . LEU A 1 217 ? 7.557 34.713 -0.954 1 95.41 217 LEU A C 1
ATOM 1642 O O . LEU A 1 217 ? 7.211 34.001 -0.009 1 95.41 217 LEU A O 1
ATOM 1646 N N . LYS A 1 218 ? 8.447 34.314 -1.862 1 95.83 218 LYS A N 1
ATOM 1647 C CA . LYS A 1 218 ? 9.139 33.035 -1.729 1 95.83 218 LYS A CA 1
ATOM 1648 C C . LYS A 1 218 ? 9.975 32.992 -0.453 1 95.83 218 LYS A C 1
ATOM 1650 O O . LYS A 1 218 ? 10.248 31.914 0.08 1 95.83 218 LYS A O 1
ATOM 1655 N N . TYR A 1 219 ? 10.366 34.17 0.029 1 95.67 219 TYR A N 1
ATOM 1656 C CA . TYR A 1 219 ? 11.112 34.271 1.278 1 95.67 219 TYR A CA 1
ATOM 1657 C C . TYR A 1 219 ? 10.211 33.991 2.475 1 95.67 219 TYR A C 1
ATOM 1659 O O . TYR A 1 219 ? 10.698 33.719 3.575 1 95.67 219 TYR A O 1
ATOM 1667 N N . HIS A 1 220 ? 8.869 33.911 2.315 1 97.08 220 HIS A N 1
ATOM 1668 C CA . HIS A 1 220 ? 7.902 33.611 3.364 1 97.08 220 HIS A CA 1
ATOM 1669 C C . HIS A 1 220 ? 7.507 32.138 3.344 1 97.08 220 HIS A C 1
ATOM 1671 O O . HIS A 1 220 ? 6.708 31.694 4.172 1 97.08 220 HIS A O 1
ATOM 1677 N N . VAL A 1 221 ? 8.049 31.423 2.379 1 96.75 221 VAL A N 1
ATOM 1678 C CA . VAL A 1 221 ? 7.604 30.052 2.156 1 96.75 221 VAL A CA 1
ATOM 1679 C C . VAL A 1 221 ? 8.764 29.087 2.392 1 96.75 221 VAL A C 1
ATOM 1681 O O . VAL A 1 221 ? 9.864 29.29 1.873 1 96.75 221 VAL A O 1
ATOM 1684 N N . VAL A 1 222 ? 8.497 28.107 3.183 1 94.85 222 VAL A N 1
ATOM 1685 C CA . VAL A 1 222 ? 9.449 27.035 3.454 1 94.85 222 VAL A CA 1
ATOM 1686 C C . VAL A 1 222 ? 8.919 25.718 2.891 1 94.85 222 VAL A C 1
ATOM 1688 O O . VAL A 1 222 ? 7.729 25.419 3.011 1 94.85 222 VAL A O 1
ATOM 1691 N N . SER A 1 223 ? 9.858 24.937 2.247 1 92.22 223 SER A N 1
ATOM 1692 C CA . SER A 1 223 ? 9.451 23.626 1.754 1 92.22 223 SER A CA 1
ATOM 1693 C C . SER A 1 223 ? 9.138 22.675 2.904 1 92.22 223 SER A C 1
ATOM 1695 O O . SER A 1 223 ? 9.832 22.674 3.922 1 92.22 223 SER A O 1
ATOM 1697 N N . GLY A 1 224 ? 8.069 21.955 2.738 1 91.9 224 GLY A N 1
ATOM 1698 C CA . GLY A 1 224 ? 7.667 20.99 3.748 1 91.9 224 GLY A CA 1
ATOM 1699 C C . GLY A 1 224 ? 6.708 21.565 4.774 1 91.9 224 GLY A C 1
ATOM 1700 O O . GLY A 1 224 ? 6.489 22.777 4.815 1 91.9 224 GLY A O 1
ATOM 1701 N N . SER A 1 225 ? 6.124 20.734 5.485 1 91.37 225 SER A N 1
ATOM 1702 C CA . SER A 1 225 ? 5.207 21.109 6.556 1 91.37 225 SER A CA 1
ATOM 1703 C C . SER A 1 225 ? 5.924 21.171 7.901 1 91.37 225 SER A C 1
ATOM 1705 O O . SER A 1 225 ? 6.465 20.167 8.369 1 91.37 225 SER A O 1
ATOM 1707 N N . VAL A 1 226 ? 5.953 22.335 8.499 1 90.24 226 VAL A N 1
ATOM 1708 C CA . VAL A 1 226 ? 6.619 22.511 9.785 1 90.24 226 VAL A CA 1
ATOM 1709 C C . VAL A 1 226 ? 5.653 23.14 10.786 1 90.24 226 VAL A C 1
ATOM 1711 O O . VAL A 1 226 ? 5.385 24.342 10.728 1 90.24 226 VAL A O 1
ATOM 1714 N N . PHE A 1 227 ? 5.237 22.331 11.721 1 89.62 227 PHE A N 1
ATOM 1715 C CA . PHE A 1 227 ? 4.375 22.813 12.794 1 89.62 227 PHE A CA 1
ATOM 1716 C C . PHE A 1 227 ? 5.203 23.419 13.922 1 89.62 227 PHE A C 1
ATOM 1718 O O . PHE A 1 227 ? 6.424 23.256 13.959 1 89.62 227 PHE A O 1
ATOM 1725 N N . SER A 1 228 ? 4.523 24.137 14.765 1 88.33 228 SER A N 1
ATOM 1726 C CA . SER A 1 228 ? 5.203 24.883 15.819 1 88.33 228 SER A CA 1
ATOM 1727 C C . SER A 1 228 ? 6.005 23.954 16.725 1 88.33 228 SER A C 1
ATOM 1729 O O . SER A 1 228 ? 7.083 24.318 17.198 1 88.33 228 SER A O 1
ATOM 1731 N N . ASN A 1 229 ? 5.509 22.754 16.98 1 81.91 229 ASN A N 1
ATOM 1732 C CA . ASN A 1 229 ? 6.158 21.806 17.879 1 81.91 229 ASN A CA 1
ATOM 1733 C C . ASN A 1 229 ? 7.435 21.237 17.268 1 81.91 229 ASN A C 1
ATOM 1735 O O . ASN A 1 229 ? 8.228 20.597 17.96 1 81.91 229 ASN A O 1
ATOM 1739 N N . GLU A 1 230 ? 7.65 21.481 16.03 1 83.35 230 GLU A N 1
ATOM 1740 C CA . GLU A 1 230 ? 8.84 21.003 15.332 1 83.35 230 GLU A CA 1
ATOM 1741 C C . GLU A 1 230 ? 9.909 22.089 15.256 1 83.35 230 GLU A C 1
ATOM 1743 O O . GLU A 1 230 ? 11.028 21.835 14.804 1 83.35 230 GLU A O 1
ATOM 1748 N N . LEU A 1 231 ? 9.516 23.287 15.602 1 85.34 231 LEU A N 1
ATOM 1749 C CA . LEU A 1 231 ? 10.445 24.411 15.587 1 85.34 231 LEU A CA 1
ATOM 1750 C C . LEU A 1 231 ? 11.233 24.483 16.891 1 85.34 231 LEU A C 1
ATOM 1752 O O . LEU A 1 231 ? 10.684 24.236 17.967 1 85.34 231 LEU A O 1
ATOM 1756 N N . LYS A 1 232 ? 12.45 24.733 16.765 1 86.78 232 LYS A N 1
ATOM 1757 C CA . LYS A 1 232 ? 13.338 24.89 17.914 1 86.78 232 LYS A CA 1
ATOM 1758 C C . LYS A 1 232 ? 13.997 26.266 17.915 1 86.78 232 LYS A C 1
ATOM 1760 O O . LYS A 1 232 ? 14.174 26.877 16.859 1 86.78 232 LYS A O 1
ATOM 1765 N N . ASP A 1 233 ? 14.329 26.645 19.126 1 91.42 233 ASP A N 1
ATOM 1766 C CA . ASP A 1 233 ? 14.997 27.938 19.236 1 91.42 233 ASP A CA 1
ATOM 1767 C C . ASP A 1 233 ? 16.346 27.921 18.52 1 91.42 233 ASP A C 1
ATOM 1769 O O . ASP A 1 233 ? 17.141 26.996 18.703 1 91.42 233 ASP A O 1
ATOM 1773 N N . GLY A 1 234 ? 16.535 28.945 17.726 1 91 234 GLY A N 1
ATOM 1774 C CA . GLY A 1 234 ? 17.787 29.055 16.994 1 91 234 GLY A CA 1
ATOM 1775 C C . GLY A 1 234 ? 17.79 28.272 15.695 1 91 234 GLY A C 1
ATOM 1776 O O . GLY A 1 234 ? 18.744 28.352 14.918 1 91 234 GLY A O 1
ATOM 1777 N N . GLN A 1 235 ? 16.724 27.607 15.513 1 91.67 235 GLN A N 1
ATOM 1778 C CA . GLN A 1 235 ? 16.636 26.812 14.292 1 91.67 235 GLN A CA 1
ATOM 1779 C C . GLN A 1 235 ? 16.624 27.705 13.055 1 91.67 235 GLN A C 1
ATOM 1781 O O . GLN A 1 235 ? 15.998 28.767 13.055 1 91.67 235 GLN A O 1
ATOM 1786 N N . LYS A 1 236 ? 17.38 27.248 12.037 1 91.72 236 LYS A N 1
ATOM 1787 C CA . LYS A 1 236 ? 17.355 27.919 10.741 1 91.72 236 LYS A CA 1
ATOM 1788 C C . LYS A 1 236 ? 16.559 27.112 9.719 1 91.72 236 LYS A C 1
ATOM 1790 O O . LYS A 1 236 ? 16.77 25.907 9.572 1 91.72 236 LYS A O 1
ATOM 1795 N N . VAL A 1 237 ? 15.668 27.771 9.124 1 90.85 237 VAL A N 1
ATOM 1796 C CA . VAL A 1 237 ? 14.841 27.104 8.124 1 90.85 237 VAL A CA 1
ATOM 1797 C C . VAL A 1 237 ? 15.095 27.718 6.749 1 90.85 237 VAL A C 1
ATOM 1799 O O . VAL A 1 237 ? 15.163 28.942 6.613 1 90.85 237 VAL A O 1
ATOM 1802 N N . SER A 1 238 ? 15.246 26.898 5.749 1 91.39 238 SER A N 1
ATOM 1803 C CA . SER A 1 238 ? 15.524 27.368 4.396 1 91.39 238 SER A CA 1
ATOM 1804 C C . SER A 1 238 ? 14.235 27.694 3.648 1 91.39 238 SER A C 1
ATOM 1806 O O . SER A 1 238 ? 13.315 26.875 3.6 1 91.39 238 SER A O 1
ATOM 1808 N N . THR A 1 239 ? 14.248 28.852 3.065 1 94.39 239 THR A N 1
ATOM 1809 C CA . THR A 1 239 ? 13.088 29.287 2.295 1 94.39 239 THR A CA 1
ATOM 1810 C C . THR A 1 239 ? 13.204 28.839 0.841 1 94.39 239 THR A C 1
ATOM 1812 O O . THR A 1 239 ? 14.188 28.201 0.459 1 94.39 239 THR A O 1
ATOM 1815 N N . LEU A 1 240 ? 12.19 29.104 0.071 1 93.17 240 LEU A N 1
ATOM 1816 C CA . LEU A 1 240 ? 12.189 28.723 -1.337 1 93.17 240 LEU A CA 1
ATOM 1817 C C . LEU A 1 240 ? 13.223 29.527 -2.119 1 93.17 240 LEU A C 1
ATOM 1819 O O . LEU A 1 240 ? 13.588 29.156 -3.237 1 93.17 240 LEU A O 1
ATOM 1823 N N . THR A 1 241 ? 13.652 30.658 -1.543 1 91.49 241 THR A N 1
ATOM 1824 C CA . THR A 1 241 ? 14.701 31.441 -2.186 1 91.49 241 THR A CA 1
ATOM 1825 C C . THR A 1 241 ? 16.078 30.861 -1.873 1 91.49 241 THR A C 1
ATOM 1827 O O . THR A 1 241 ? 17.075 31.248 -2.486 1 91.49 241 THR A O 1
ATOM 1830 N N . GLY A 1 242 ? 16.14 29.943 -0.944 1 91.14 242 GLY A N 1
ATOM 1831 C CA . GLY A 1 242 ? 17.414 29.411 -0.486 1 91.14 242 GLY A CA 1
ATOM 1832 C C . GLY A 1 242 ? 17.956 30.131 0.734 1 91.14 242 GLY A C 1
ATOM 1833 O O . GLY A 1 242 ? 18.854 29.626 1.411 1 91.14 242 GLY A O 1
ATOM 1834 N N . GLN A 1 243 ? 17.468 31.252 1.024 1 91.38 243 GLN A N 1
ATOM 1835 C CA . GLN A 1 243 ? 17.875 32.005 2.206 1 91.38 243 GLN A CA 1
ATOM 1836 C C . GLN A 1 243 ? 17.24 31.432 3.469 1 91.38 243 GLN A C 1
ATOM 1838 O O . GLN A 1 243 ? 16.192 30.786 3.405 1 91.38 243 GLN A O 1
ATOM 1843 N N . GLN A 1 244 ? 17.862 31.761 4.591 1 92.3 244 GLN A N 1
ATOM 1844 C CA . GLN A 1 244 ? 17.44 31.119 5.832 1 92.3 244 GLN A CA 1
ATOM 1845 C C . GLN A 1 244 ? 16.689 32.098 6.73 1 92.3 244 GLN A C 1
ATOM 1847 O O . GLN A 1 244 ? 16.992 33.293 6.745 1 92.3 244 GLN A O 1
ATOM 1852 N N . LEU A 1 245 ? 15.713 31.585 7.384 1 92.39 245 LEU A N 1
ATOM 1853 C CA . LEU A 1 245 ? 15.01 32.283 8.455 1 92.39 245 LEU A CA 1
ATOM 1854 C C . LEU A 1 245 ? 15.388 31.711 9.817 1 92.39 245 LEU A C 1
ATOM 1856 O O . LEU A 1 245 ? 15.529 30.495 9.967 1 92.39 245 LEU A O 1
ATOM 1860 N N . THR A 1 246 ? 15.523 32.574 10.769 1 92.31 246 THR A N 1
ATOM 1861 C CA . THR A 1 246 ? 15.851 32.13 12.12 1 92.31 246 THR A CA 1
ATOM 1862 C C . THR A 1 246 ? 14.602 32.098 12.996 1 92.31 246 THR A C 1
ATOM 1864 O O . THR A 1 246 ? 13.802 33.036 12.981 1 92.31 246 THR A O 1
ATOM 1867 N N . VAL A 1 247 ? 14.505 31.008 13.708 1 92.39 247 VAL A N 1
ATOM 1868 C CA . VAL A 1 247 ? 13.414 30.848 14.664 1 92.39 247 VAL A CA 1
ATOM 1869 C C . VAL A 1 247 ? 13.882 31.264 16.057 1 92.39 247 VAL A C 1
ATOM 1871 O O . VAL A 1 247 ? 14.94 30.83 16.518 1 92.39 247 VAL A O 1
ATOM 1874 N N . SER A 1 248 ? 13.132 32.114 16.658 1 91.54 248 SER A N 1
ATOM 1875 C CA . SER A 1 248 ? 13.406 32.528 18.03 1 91.54 248 SER A CA 1
ATOM 1876 C C . SER A 1 248 ? 12.222 32.228 18.944 1 91.54 248 SER A C 1
ATOM 1878 O O . SER A 1 248 ? 11.106 32.688 18.694 1 91.54 248 SER A O 1
ATOM 1880 N N . ILE A 1 249 ? 12.506 31.397 19.861 1 89.09 249 ILE A N 1
ATOM 1881 C CA . ILE A 1 249 ? 11.475 31.044 20.832 1 89.09 249 ILE A CA 1
ATOM 1882 C C . ILE A 1 249 ? 11.821 31.643 22.193 1 89.09 249 ILE A C 1
ATOM 1884 O O . ILE A 1 249 ? 12.927 31.447 22.702 1 89.09 249 ILE A O 1
ATOM 1888 N N . SER A 1 250 ? 10.972 32.46 22.703 1 85.47 250 SER A N 1
ATOM 1889 C CA . SER A 1 250 ? 11.147 33.061 24.022 1 85.47 250 SER A CA 1
ATOM 1890 C C . SER A 1 250 ? 9.856 33.004 24.831 1 85.47 250 SER A C 1
ATOM 1892 O O . SER A 1 250 ? 8.851 32.459 24.369 1 85.47 250 SER A O 1
ATOM 1894 N N . ASN A 1 251 ? 9.99 33.441 26.056 1 83.63 251 ASN A N 1
ATOM 1895 C CA . ASN A 1 251 ? 8.814 33.473 26.92 1 83.63 251 ASN A CA 1
ATOM 1896 C C . ASN A 1 251 ? 7.698 34.319 26.315 1 83.63 251 ASN A C 1
ATOM 1898 O O . ASN A 1 251 ? 6.527 34.147 26.659 1 83.63 251 ASN A O 1
ATOM 1902 N N . ASN A 1 252 ? 8.165 35.211 25.4 1 78.88 252 ASN A N 1
ATOM 1903 C CA . ASN A 1 252 ? 7.205 36.134 24.804 1 78.88 252 ASN A CA 1
ATOM 1904 C C . ASN A 1 252 ? 6.591 35.559 23.531 1 78.88 252 ASN A C 1
ATOM 1906 O O . ASN A 1 252 ? 5.777 36.214 22.878 1 78.88 252 ASN A O 1
ATOM 1910 N N . GLY A 1 253 ? 7.039 34.428 23.282 1 84.78 253 GLY A N 1
ATOM 1911 C CA . GLY A 1 253 ? 6.427 33.796 22.123 1 84.78 253 GLY A CA 1
ATOM 1912 C C . GLY A 1 253 ? 7.438 33.346 21.086 1 84.78 253 GLY A C 1
ATOM 1913 O O . GLY A 1 253 ? 8.619 33.173 21.396 1 84.78 253 GLY A O 1
ATOM 1914 N N . VAL A 1 254 ? 6.958 32.99 19.908 1 90.34 254 VAL A N 1
ATOM 1915 C CA . VAL A 1 254 ? 7.767 32.496 18.798 1 90.34 254 VAL A CA 1
ATOM 1916 C C . VAL A 1 254 ? 7.909 33.585 17.738 1 90.34 254 VAL A C 1
ATOM 1918 O O . VAL A 1 254 ? 6.927 34.235 17.37 1 90.34 254 VAL A O 1
ATOM 1921 N N . LYS A 1 255 ? 9.108 33.863 17.337 1 92.68 255 LYS A N 1
ATOM 1922 C CA . LYS A 1 255 ? 9.387 34.802 16.254 1 92.68 255 LYS A CA 1
ATOM 1923 C C . LYS A 1 255 ? 10.076 34.104 15.085 1 92.68 255 LYS A C 1
ATOM 1925 O O . LYS A 1 255 ? 10.886 33.197 15.287 1 92.68 255 LYS A O 1
ATOM 1930 N N . ILE A 1 256 ? 9.747 34.506 13.921 1 92.92 256 ILE A N 1
ATOM 1931 C CA . ILE A 1 256 ? 10.362 34.024 12.689 1 92.92 256 ILE A CA 1
ATOM 1932 C C . ILE A 1 256 ? 10.916 35.203 11.892 1 92.92 256 ILE A C 1
ATOM 1934 O O . ILE A 1 256 ? 10.163 36.08 11.464 1 92.92 256 ILE A O 1
ATOM 1938 N N . GLY A 1 257 ? 12.249 35.18 11.606 1 91.15 257 GLY A N 1
ATOM 1939 C CA . GLY A 1 257 ? 12.856 36.289 10.886 1 91.15 257 GLY A CA 1
ATOM 1940 C C . GLY A 1 257 ? 12.545 37.641 11.5 1 91.15 257 GLY A C 1
ATOM 1941 O O . GLY A 1 257 ? 12.277 38.607 10.783 1 91.15 257 GLY A O 1
ATOM 1942 N N . GLY A 1 258 ? 12.284 37.643 12.783 1 89.39 258 GLY A N 1
ATOM 1943 C CA . GLY A 1 258 ? 12.019 38.898 13.469 1 89.39 258 GLY A CA 1
ATOM 1944 C C . GLY A 1 258 ? 10.54 39.188 13.633 1 89.39 258 GLY A C 1
ATOM 1945 O O . GLY A 1 258 ? 10.156 40.065 14.41 1 89.39 258 GLY A O 1
ATOM 1946 N N . ALA A 1 259 ? 9.705 38.56 12.919 1 94.04 259 ALA A N 1
ATOM 1947 C CA . ALA A 1 259 ? 8.26 38.751 13.016 1 94.04 259 ALA A CA 1
ATOM 1948 C C . ALA A 1 259 ? 7.652 37.817 14.058 1 94.04 259 ALA A C 1
ATOM 1950 O O . ALA A 1 259 ? 8.035 36.648 14.152 1 94.04 259 ALA A O 1
ATOM 1951 N N . THR A 1 260 ? 6.691 38.328 14.803 1 94.46 260 THR A N 1
ATOM 1952 C CA . THR A 1 260 ? 6.035 37.53 15.833 1 94.46 260 THR A CA 1
ATOM 1953 C C . THR A 1 260 ? 4.939 36.658 15.226 1 94.46 260 THR A C 1
ATOM 1955 O O . THR A 1 260 ? 4.17 37.118 14.379 1 94.46 260 THR A O 1
ATOM 1958 N N . VAL A 1 261 ? 4.854 35.432 15.691 1 95.18 261 VAL A N 1
ATOM 1959 C CA . VAL A 1 261 ? 3.788 34.53 15.267 1 95.18 261 VAL A CA 1
ATOM 1960 C C . VAL A 1 261 ? 2.518 34.819 16.063 1 95.18 261 VAL A C 1
ATOM 1962 O O . VAL A 1 261 ? 2.51 34.711 17.292 1 95.18 261 VAL A O 1
ATOM 1965 N N . VAL A 1 262 ? 1.493 35.173 15.373 1 95.18 262 VAL A N 1
ATOM 1966 C CA . VAL A 1 262 ? 0.223 35.549 15.984 1 95.18 262 VAL A CA 1
ATOM 1967 C C . VAL A 1 262 ? -0.657 34.312 16.15 1 95.18 262 VAL A C 1
ATOM 1969 O O . VAL A 1 262 ? -1.278 34.12 17.198 1 95.18 262 VAL A O 1
ATOM 1972 N N . GLN A 1 263 ? -0.768 33.529 15.186 1 94.57 263 GLN A N 1
ATOM 1973 C CA . GLN A 1 263 ? -1.485 32.258 15.168 1 94.57 263 GLN A CA 1
ATOM 1974 C C . GLN A 1 263 ? -0.667 31.174 14.472 1 94.57 263 GLN A C 1
ATOM 1976 O O . GLN A 1 263 ? -0.282 31.329 13.311 1 94.57 263 GLN A O 1
ATOM 1981 N N . ALA A 1 264 ? -0.459 30.135 15.253 1 93.85 264 ALA A N 1
ATOM 1982 C CA . ALA A 1 264 ? 0.377 29.064 14.718 1 93.85 264 ALA A CA 1
ATOM 1983 C C . ALA A 1 264 ? -0.467 27.861 14.31 1 93.85 264 ALA A C 1
ATOM 1985 O O . ALA A 1 264 ? -1.62 27.732 14.73 1 93.85 264 ALA A O 1
ATOM 1986 N N . ASP A 1 265 ? 0.057 27.049 13.401 1 93.77 265 ASP A N 1
ATOM 1987 C CA . ASP A 1 265 ? -0.386 25.681 13.15 1 93.77 265 ASP A CA 1
ATOM 1988 C C . ASP A 1 265 ? -1.759 25.661 12.483 1 93.77 265 ASP A C 1
ATOM 1990 O O . ASP A 1 265 ? -2.643 24.906 12.893 1 93.77 265 ASP A O 1
ATOM 1994 N N . ILE A 1 266 ? -1.939 26.624 11.586 1 94.8 266 ILE A N 1
ATOM 1995 C CA . ILE A 1 266 ? -3.118 26.514 10.734 1 94.8 266 ILE A CA 1
ATOM 1996 C C . ILE A 1 266 ? -2.903 25.416 9.695 1 94.8 266 ILE A C 1
ATOM 1998 O O . ILE A 1 266 ? -2.137 25.594 8.744 1 94.8 266 ILE A O 1
ATOM 2002 N N . ASN A 1 267 ? -3.574 24.307 9.932 1 93.31 267 ASN A N 1
ATOM 2003 C CA . ASN A 1 267 ? -3.411 23.146 9.064 1 93.31 267 ASN A CA 1
ATOM 2004 C C . ASN A 1 267 ? -4.161 23.321 7.746 1 93.31 267 ASN A C 1
ATOM 2006 O O . ASN A 1 267 ? -5.298 23.796 7.732 1 93.31 267 ASN A O 1
ATOM 2010 N N . THR A 1 268 ? -3.519 22.985 6.61 1 93.99 268 THR A N 1
ATOM 2011 C CA . THR A 1 268 ? -4.13 22.985 5.285 1 93.99 268 THR A CA 1
ATOM 2012 C C . THR A 1 268 ? -3.834 21.679 4.553 1 93.99 268 THR A C 1
ATOM 2014 O O . THR A 1 268 ? -3.068 20.847 5.043 1 93.99 268 THR A O 1
ATOM 2017 N N . ASN A 1 269 ? -4.448 21.52 3.336 1 92.66 269 ASN A N 1
ATOM 2018 C CA . ASN A 1 269 ? -4.231 20.328 2.524 1 92.66 269 ASN A CA 1
ATOM 2019 C C . ASN A 1 269 ? -2.856 20.342 1.862 1 92.66 269 ASN A C 1
ATOM 2021 O O . ASN A 1 269 ? -2.404 19.323 1.338 1 92.66 269 ASN A O 1
ATOM 2025 N N . SER A 1 270 ? -2.22 21.48 1.899 1 92.27 270 SER A N 1
ATOM 2026 C CA . SER A 1 270 ? -0.942 21.6 1.204 1 92.27 270 SER A CA 1
ATOM 2027 C C . SER A 1 270 ? 0.155 22.084 2.146 1 92.27 270 SER A C 1
ATOM 2029 O O . SER A 1 270 ? 1.172 22.619 1.699 1 92.27 270 SER A O 1
ATOM 2031 N N . GLY A 1 271 ? -0.138 21.904 3.445 1 93.86 271 GLY A N 1
ATOM 2032 C CA . GLY A 1 271 ? 0.879 22.298 4.406 1 93.86 271 GLY A CA 1
ATOM 2033 C C . GLY A 1 271 ? 0.317 23.059 5.592 1 93.86 271 GLY A C 1
ATOM 2034 O O . GLY A 1 271 ? -0.747 22.712 6.111 1 93.86 271 GLY A O 1
ATOM 2035 N N . VAL A 1 272 ? 1.127 24.08 6.064 1 95.8 272 VAL A N 1
ATOM 2036 C CA . VAL A 1 272 ? 0.761 24.776 7.293 1 95.8 272 VAL A CA 1
ATOM 2037 C C . VAL A 1 272 ? 0.962 26.279 7.116 1 95.8 272 VAL A C 1
ATOM 2039 O O . VAL A 1 272 ? 1.872 26.711 6.405 1 95.8 272 VAL A O 1
ATOM 2042 N N . ILE A 1 273 ? 0.101 27.054 7.747 1 96.95 273 ILE A N 1
ATOM 2043 C CA . ILE A 1 273 ? 0.201 28.509 7.766 1 96.95 273 ILE A CA 1
ATOM 2044 C C . ILE A 1 273 ? 0.472 28.99 9.189 1 96.95 273 ILE A C 1
ATOM 2046 O O . ILE A 1 273 ? -0.155 28.517 10.141 1 96.95 273 ILE A O 1
ATOM 2050 N N . HIS A 1 274 ? 1.44 29.799 9.356 1 96.62 274 HIS A N 1
ATOM 2051 C CA . HIS A 1 274 ? 1.645 30.582 10.57 1 96.62 274 HIS A CA 1
ATOM 2052 C C . HIS A 1 274 ? 1.403 32.066 10.315 1 96.62 274 HIS A C 1
ATOM 2054 O O . HIS A 1 274 ? 2.099 32.684 9.506 1 96.62 274 HIS A O 1
ATOM 2060 N N . GLU A 1 275 ? 0.451 32.598 10.97 1 97.39 275 GLU A N 1
ATOM 2061 C CA . GLU A 1 275 ? 0.195 34.031 10.861 1 97.39 275 GLU A CA 1
ATOM 2062 C C . GLU A 1 275 ? 1.264 34.84 11.59 1 97.39 275 GLU A C 1
ATOM 2064 O O . GLU A 1 275 ? 1.567 34.571 12.755 1 97.39 275 GLU A O 1
ATOM 2069 N N . ILE A 1 276 ? 1.804 35.825 10.863 1 97.06 276 ILE A N 1
ATOM 2070 C CA . ILE A 1 276 ? 2.834 36.651 11.483 1 97.06 276 ILE A CA 1
ATOM 2071 C C . ILE A 1 276 ? 2.441 38.123 11.391 1 97.06 276 ILE A C 1
ATOM 2073 O O . ILE A 1 276 ? 1.607 38.499 10.564 1 97.06 276 ILE A O 1
ATOM 2077 N N . ASP A 1 277 ? 3.093 38.885 12.23 1 96.21 277 ASP A N 1
ATOM 2078 C CA . ASP A 1 277 ? 2.72 40.292 12.33 1 96.21 277 ASP A CA 1
ATOM 2079 C C . ASP A 1 277 ? 3.73 41.181 11.609 1 96.21 277 ASP A C 1
ATOM 2081 O O . ASP A 1 277 ? 3.772 42.392 11.836 1 96.21 277 ASP A O 1
ATOM 2085 N N . GLY A 1 278 ? 4.582 40.632 10.771 1 94.98 278 GLY A N 1
ATOM 2086 C CA . GLY A 1 278 ? 5.572 41.363 9.996 1 94.98 278 GLY A CA 1
ATOM 2087 C C . GLY A 1 278 ? 5.865 40.726 8.651 1 94.98 278 GLY A C 1
ATOM 2088 O O . GLY A 1 278 ? 5.745 39.509 8.494 1 94.98 278 GLY A O 1
ATOM 2089 N N . VAL A 1 279 ? 6.198 41.591 7.702 1 94.91 279 VAL A N 1
ATOM 2090 C CA . VAL A 1 279 ? 6.654 41.098 6.407 1 94.91 279 VAL A CA 1
ATOM 2091 C C . VAL A 1 279 ? 8.143 40.767 6.475 1 94.91 279 VAL A C 1
ATOM 2093 O O . VAL A 1 279 ? 8.937 41.554 6.997 1 94.91 279 VAL A O 1
ATOM 2096 N N . LEU A 1 280 ? 8.499 39.612 6.013 1 93.5 280 LEU A N 1
ATOM 2097 C CA . LEU A 1 280 ? 9.895 39.188 6.004 1 93.5 280 LEU A CA 1
ATOM 2098 C C . LEU A 1 280 ? 10.626 39.75 4.79 1 93.5 280 LEU A C 1
ATOM 2100 O O . LEU A 1 280 ? 10.247 39.475 3.649 1 93.5 280 LEU A O 1
ATOM 2104 N N . ILE A 1 281 ? 11.634 40.477 4.997 1 89.21 281 ILE A N 1
ATOM 2105 C CA . ILE A 1 281 ? 12.41 41.105 3.934 1 89.21 281 ILE A CA 1
ATOM 2106 C C . ILE A 1 281 ? 13.732 40.363 3.753 1 89.21 281 ILE A C 1
ATOM 2108 O O . ILE A 1 281 ? 14.511 40.229 4.699 1 89.21 281 ILE A O 1
ATOM 2112 N N . PRO A 1 282 ? 13.948 39.849 2.572 1 86.22 282 PRO A N 1
ATOM 2113 C CA . PRO A 1 282 ? 15.204 39.138 2.324 1 86.22 282 PRO A CA 1
ATOM 2114 C C . PRO A 1 282 ? 16.43 40.036 2.474 1 86.22 282 PRO A C 1
ATOM 2116 O O . PRO A 1 282 ? 16.372 41.225 2.151 1 86.22 282 PRO A O 1
ATOM 2119 N N . PRO A 1 283 ? 17.474 39.403 3.124 1 78.13 283 PRO A N 1
ATOM 2120 C CA . PRO A 1 283 ? 18.697 40.206 3.195 1 78.13 283 PRO A CA 1
ATOM 2121 C C . PRO A 1 283 ? 19.244 40.57 1.817 1 78.13 283 PRO A C 1
ATOM 2123 O O . PRO A 1 283 ? 19.032 39.834 0.85 1 78.13 283 PRO A O 1
ATOM 2126 N N . SER A 1 284 ? 19.523 41.914 1.538 1 65.01 284 SER A N 1
ATOM 2127 C CA . SER A 1 284 ? 20.116 42.362 0.282 1 65.01 284 SER A CA 1
ATOM 2128 C C . SER A 1 284 ? 21.324 41.51 -0.093 1 65.01 284 SER A C 1
ATOM 2130 O O . SER A 1 284 ? 22.102 41.109 0.775 1 65.01 284 SER A O 1
ATOM 2132 N N . THR A 1 285 ? 21.201 40.544 -1.008 1 48.89 285 THR A N 1
ATOM 2133 C CA . THR A 1 285 ? 22.437 39.934 -1.485 1 48.89 285 THR A CA 1
ATOM 2134 C C . THR A 1 285 ? 23.52 40.99 -1.684 1 48.89 285 THR A C 1
ATOM 2136 O O . THR A 1 285 ? 23.319 41.962 -2.415 1 48.89 285 THR A O 1
ATOM 2139 N N . SER A 1 286 ? 24.16 41.396 -0.611 1 36.25 286 SER A N 1
ATOM 2140 C CA . SER A 1 286 ? 25.376 42.123 -0.961 1 36.25 286 SER A CA 1
ATOM 2141 C C . SER A 1 286 ? 26.185 41.372 -2.014 1 36.25 286 SER A C 1
ATOM 2143 O O . SER A 1 286 ? 26.206 40.14 -2.026 1 36.25 286 SER A O 1
ATOM 2145 N N . MET B 1 1 ? 33.526 -13.51 22.981 1 22.05 1 MET B N 1
ATOM 2146 C CA . MET B 1 1 ? 32.601 -13.133 24.046 1 22.05 1 MET B CA 1
ATOM 2147 C C . MET B 1 1 ? 31.38 -12.417 23.477 1 22.05 1 MET B C 1
ATOM 2149 O O . MET B 1 1 ? 31.411 -11.205 23.26 1 22.05 1 MET B O 1
ATOM 2153 N N . TRP B 1 2 ? 30.623 -12.997 22.45 1 24.37 2 TRP B N 1
ATOM 2154 C CA . TRP B 1 2 ? 29.622 -12.535 21.494 1 24.37 2 TRP B CA 1
ATOM 2155 C C . TRP B 1 2 ? 28.324 -12.161 22.202 1 24.37 2 TRP B C 1
ATOM 2157 O O . TRP B 1 2 ? 27.697 -13.003 22.848 1 24.37 2 TRP B O 1
ATOM 2167 N N . ARG B 1 3 ? 28.34 -10.908 22.757 1 26.72 3 ARG B N 1
ATOM 2168 C CA . ARG B 1 3 ? 27.284 -10.31 23.568 1 26.72 3 ARG B CA 1
ATOM 2169 C C . ARG B 1 3 ? 25.924 -10.46 22.893 1 26.72 3 ARG B C 1
ATOM 2171 O O . ARG B 1 3 ? 25.723 -9.977 21.777 1 26.72 3 ARG B O 1
ATOM 2178 N N . GLU B 1 4 ? 25.137 -11.407 23.28 1 27.8 4 GLU B N 1
ATOM 2179 C CA . GLU B 1 4 ? 23.739 -11.662 22.948 1 27.8 4 GLU B CA 1
ATOM 2180 C C . GLU B 1 4 ? 22.867 -10.45 23.262 1 27.8 4 GLU B C 1
ATOM 2182 O O . GLU B 1 4 ? 22.743 -10.052 24.423 1 27.8 4 GLU B O 1
ATOM 2187 N N . VAL B 1 5 ? 22.943 -9.383 22.475 1 28.62 5 VAL B N 1
ATOM 2188 C CA . VAL B 1 5 ? 21.994 -8.303 22.726 1 28.62 5 VAL B CA 1
ATOM 2189 C C . VAL B 1 5 ? 20.567 -8.845 22.665 1 28.62 5 VAL B C 1
ATOM 2191 O O . VAL B 1 5 ? 20.119 -9.314 21.617 1 28.62 5 VAL B O 1
ATOM 2194 N N . VAL B 1 6 ? 20.072 -9.453 23.735 1 28.14 6 VAL B N 1
ATOM 2195 C CA . VAL B 1 6 ? 18.675 -9.799 23.979 1 28.14 6 VAL B CA 1
ATOM 2196 C C . VAL B 1 6 ? 17.802 -8.555 23.837 1 28.14 6 VAL B C 1
ATOM 2198 O O . VAL B 1 6 ? 17.954 -7.592 24.593 1 28.14 6 VAL B O 1
ATOM 2201 N N . THR B 1 7 ? 17.505 -8.198 22.647 1 32.11 7 THR B N 1
ATOM 2202 C CA . THR B 1 7 ? 16.517 -7.127 22.579 1 32.11 7 THR B CA 1
ATOM 2203 C C . THR B 1 7 ? 15.196 -7.57 23.203 1 32.11 7 THR B C 1
ATOM 2205 O O . THR B 1 7 ? 14.562 -8.512 22.723 1 32.11 7 THR B O 1
ATOM 2208 N N . VAL B 1 8 ? 15.104 -7.513 24.45 1 29.62 8 VAL B N 1
ATOM 2209 C CA . VAL B 1 8 ? 13.874 -7.709 25.211 1 29.62 8 VAL B CA 1
ATOM 2210 C C . VAL B 1 8 ? 12.792 -6.762 24.698 1 29.62 8 VAL B C 1
ATOM 2212 O O . VAL B 1 8 ? 12.94 -5.54 24.774 1 29.62 8 VAL B O 1
ATOM 2215 N N . CYS B 1 9 ? 12.112 -7.243 23.706 1 33.17 9 CYS B N 1
ATOM 2216 C CA . CYS B 1 9 ? 10.879 -6.554 23.344 1 33.17 9 CYS B CA 1
ATOM 2217 C C . CYS B 1 9 ? 9.856 -6.639 24.471 1 33.17 9 CYS B C 1
ATOM 2219 O O . CYS B 1 9 ? 9.385 -7.728 24.806 1 33.17 9 CYS B O 1
ATOM 2221 N N . LEU B 1 10 ? 10.024 -5.967 25.513 1 32.89 10 LEU B N 1
ATOM 2222 C CA . LEU B 1 10 ? 8.976 -5.921 26.526 1 32.89 10 LEU B CA 1
ATOM 2223 C C . LEU B 1 10 ? 7.611 -5.694 25.886 1 32.89 10 LEU B C 1
ATOM 2225 O O . LEU B 1 10 ? 7.428 -4.742 25.124 1 32.89 10 LEU B O 1
ATOM 2229 N N . VAL B 1 11 ? 6.733 -6.709 25.898 1 35.64 11 VAL B N 1
ATOM 2230 C CA . VAL B 1 11 ? 5.385 -6.929 25.384 1 35.64 11 VAL B CA 1
ATOM 2231 C C . VAL B 1 11 ? 4.468 -5.796 25.837 1 35.64 11 VAL B C 1
ATOM 2233 O O . VAL B 1 11 ? 3.252 -5.974 25.934 1 35.64 11 VAL B O 1
ATOM 2236 N N . LEU B 1 12 ? 4.923 -4.715 26.49 1 34.82 12 LEU B N 1
ATOM 2237 C CA . LEU B 1 12 ? 3.767 -3.929 26.907 1 34.82 12 LEU B CA 1
ATOM 2238 C C . LEU B 1 12 ? 2.892 -3.573 25.709 1 34.82 12 LEU B C 1
ATOM 2240 O O . LEU B 1 12 ? 1.685 -3.828 25.72 1 34.82 12 LEU B O 1
ATOM 2244 N N . THR B 1 13 ? 2.705 -2.179 25.422 1 38.53 13 THR B N 1
ATOM 2245 C CA . THR B 1 13 ? 1.761 -1.507 24.536 1 38.53 13 THR B CA 1
ATOM 2246 C C . THR B 1 13 ? 2.026 -1.878 23.08 1 38.53 13 THR B C 1
ATOM 2248 O O . THR B 1 13 ? 3.154 -2.218 22.716 1 38.53 13 THR B O 1
ATOM 2251 N N . GLY B 1 14 ? 0.981 -2.515 22.356 1 40.16 14 GLY B N 1
ATOM 2252 C CA . GLY B 1 14 ? 0.746 -2.967 20.994 1 40.16 14 GLY B CA 1
ATOM 2253 C C . GLY B 1 14 ? 1.563 -2.21 19.964 1 40.16 14 GLY B C 1
ATOM 2254 O O . GLY B 1 14 ? 1.168 -2.111 18.8 1 40.16 14 GLY B O 1
ATOM 2255 N N . VAL B 1 15 ? 2.478 -1.386 20.462 1 42.19 15 VAL B N 1
ATOM 2256 C CA . VAL B 1 15 ? 3.231 -0.691 19.422 1 42.19 15 VAL B CA 1
ATOM 2257 C C . VAL B 1 15 ? 4.228 -1.65 18.777 1 42.19 15 VAL B C 1
ATOM 2259 O O . VAL B 1 15 ? 5.112 -2.183 19.452 1 42.19 15 VAL B O 1
ATOM 2262 N N . ALA B 1 16 ? 3.819 -2.427 17.837 1 47.34 16 ALA B N 1
ATOM 2263 C CA . ALA B 1 16 ? 4.842 -3.164 17.1 1 47.34 16 ALA B CA 1
ATOM 2264 C C . ALA B 1 16 ? 6.076 -2.298 16.86 1 47.34 16 ALA B C 1
ATOM 2266 O O . ALA B 1 16 ? 5.963 -1.161 16.398 1 47.34 16 ALA B O 1
ATOM 2267 N N . CYS B 1 17 ? 7.111 -2.532 17.678 1 50.81 17 CYS B N 1
ATOM 2268 C CA . CYS B 1 17 ? 8.413 -1.887 17.547 1 50.81 17 CYS B CA 1
ATOM 2269 C C . CYS B 1 17 ? 8.955 -2.036 16.13 1 50.81 17 CYS B C 1
ATOM 2271 O O . CYS B 1 17 ? 9.073 -3.151 15.62 1 50.81 17 CYS B O 1
ATOM 2273 N N . LEU B 1 18 ? 8.752 -1.061 15.273 1 60.09 18 LEU B N 1
ATOM 2274 C CA . LEU B 1 18 ? 9.421 -1.05 13.977 1 60.09 18 LEU B CA 1
ATOM 2275 C C . LEU B 1 18 ? 10.873 -1.498 14.112 1 60.09 18 LEU B C 1
ATOM 2277 O O . LEU B 1 18 ? 11.617 -0.967 14.94 1 60.09 18 LEU B O 1
ATOM 2281 N N . ASP B 1 19 ? 11.145 -2.703 13.478 1 73.04 19 ASP B N 1
ATOM 2282 C CA . ASP B 1 19 ? 12.551 -3.078 13.369 1 73.04 19 ASP B CA 1
ATOM 2283 C C . ASP B 1 19 ? 13.341 -2.028 12.591 1 73.04 19 ASP B C 1
ATOM 2285 O O . ASP B 1 19 ? 12.98 -1.68 11.465 1 73.04 19 ASP B O 1
ATOM 2289 N N . LYS B 1 20 ? 14.302 -1.396 13.11 1 82.66 20 LYS B N 1
ATOM 2290 C CA . LYS B 1 20 ? 15.096 -0.33 12.505 1 82.66 20 LYS B CA 1
ATOM 2291 C C . LYS B 1 20 ? 15.972 -0.869 11.378 1 82.66 20 LYS B C 1
ATOM 2293 O O . LYS B 1 20 ? 16.516 -0.098 10.585 1 82.66 20 LYS B O 1
ATOM 2298 N N . ARG B 1 21 ? 16.106 -2.189 11.285 1 92.05 21 ARG B N 1
ATOM 2299 C CA . ARG B 1 21 ? 16.882 -2.825 10.225 1 92.05 21 ARG B CA 1
ATOM 2300 C C . ARG B 1 21 ? 16.136 -2.778 8.896 1 92.05 21 ARG B C 1
ATOM 2302 O O . ARG B 1 21 ? 14.91 -2.906 8.862 1 92.05 21 ARG B O 1
ATOM 2309 N N . ASN B 1 22 ? 16.89 -2.609 7.819 1 95.85 22 ASN B N 1
ATOM 2310 C CA . ASN B 1 22 ? 16.261 -2.754 6.511 1 95.85 22 ASN B CA 1
ATOM 2311 C C . ASN B 1 22 ? 16.071 -4.222 6.14 1 95.85 22 ASN B C 1
ATOM 2313 O O . ASN B 1 22 ? 16.387 -5.112 6.931 1 95.85 22 ASN B O 1
ATOM 2317 N N . ILE B 1 23 ? 15.623 -4.518 4.996 1 97.43 23 ILE B N 1
ATOM 2318 C CA . ILE B 1 23 ? 15.233 -5.852 4.552 1 97.43 23 ILE B CA 1
ATOM 2319 C C . ILE B 1 23 ? 16.439 -6.787 4.606 1 97.43 23 ILE B C 1
ATOM 2321 O O . ILE B 1 23 ? 16.37 -7.866 5.2 1 97.43 23 ILE B O 1
ATOM 2325 N N . VAL B 1 24 ? 17.602 -6.365 4.033 1 98.11 24 VAL B N 1
ATOM 2326 C CA . VAL B 1 24 ? 18.779 -7.223 3.944 1 98.11 24 VAL B CA 1
ATOM 2327 C C . VAL B 1 24 ? 19.353 -7.46 5.338 1 98.11 24 VAL B C 1
ATOM 2329 O O . VAL B 1 24 ? 19.695 -8.591 5.692 1 98.11 24 VAL B O 1
ATOM 2332 N N . GLU B 1 25 ? 19.423 -6.379 6.11 1 97.47 25 GLU B N 1
ATOM 2333 C CA . GLU B 1 25 ? 19.941 -6.481 7.471 1 97.47 25 GLU B CA 1
ATOM 2334 C C . GLU B 1 25 ? 19.103 -7.441 8.31 1 97.47 25 GLU B C 1
ATOM 2336 O O . GLU B 1 25 ? 19.646 -8.284 9.028 1 97.47 25 GLU B O 1
ATOM 2341 N N . TYR B 1 26 ? 17.798 -7.269 8.253 1 97.37 26 TYR B N 1
ATOM 2342 C CA . TYR B 1 26 ? 16.917 -8.144 9.019 1 97.37 26 TYR B CA 1
ATOM 2343 C C . TYR B 1 26 ? 17.118 -9.602 8.624 1 97.37 26 TYR B C 1
ATOM 2345 O O . TYR B 1 26 ? 17.32 -10.463 9.484 1 97.37 26 TYR B O 1
ATOM 2353 N N . LEU B 1 27 ? 17.071 -9.894 7.306 1 98.09 27 LEU B N 1
ATOM 2354 C CA . LEU B 1 27 ? 17.186 -11.264 6.816 1 98.09 27 LEU B CA 1
ATOM 2355 C C . LEU B 1 27 ? 18.534 -11.866 7.199 1 98.09 27 LEU B C 1
ATOM 2357 O O . LEU B 1 27 ? 18.619 -13.054 7.517 1 98.09 27 LEU B O 1
ATOM 2361 N N . SER B 1 28 ? 19.592 -11.107 7.183 1 97.83 28 SER B N 1
ATOM 2362 C CA . SER B 1 28 ? 20.94 -11.576 7.486 1 97.83 28 SER B CA 1
ATOM 2363 C C . SER B 1 28 ? 21.063 -11.998 8.946 1 97.83 28 SER B C 1
ATOM 2365 O O . SER B 1 28 ? 21.97 -12.751 9.306 1 97.83 28 SER B O 1
ATOM 2367 N N . HIS B 1 29 ? 20.168 -11.489 9.798 1 97.09 29 HIS B N 1
ATOM 2368 C CA . HIS B 1 29 ? 20.229 -11.792 11.223 1 97.09 29 HIS B CA 1
ATOM 2369 C C . HIS B 1 29 ? 19.328 -12.972 11.574 1 97.09 29 HIS B C 1
ATOM 2371 O O . HIS B 1 29 ? 19.235 -13.361 12.741 1 97.09 29 HIS B O 1
ATOM 2377 N N . GLN B 1 30 ? 18.661 -13.458 10.627 1 95.99 30 GLN B N 1
ATOM 2378 C CA . GLN B 1 30 ? 17.815 -14.632 10.818 1 95.99 30 GLN B CA 1
ATOM 2379 C C . GLN B 1 30 ? 18.427 -15.864 10.157 1 95.99 30 GLN B C 1
ATOM 2381 O O . GLN B 1 30 ? 18.582 -15.906 8.934 1 95.99 30 GLN B O 1
ATOM 2386 N N . THR B 1 31 ? 18.689 -16.874 10.896 1 97.12 31 THR B N 1
ATOM 2387 C CA . THR B 1 31 ? 19.384 -18.056 10.398 1 97.12 31 THR B CA 1
ATOM 2388 C C . THR B 1 31 ? 18.533 -18.79 9.366 1 97.12 31 THR B C 1
ATOM 2390 O O . THR B 1 31 ? 19.065 -19.45 8.471 1 97.12 31 THR B O 1
ATOM 2393 N N . GLU B 1 32 ? 17.272 -18.674 9.478 1 97.79 32 GLU B N 1
ATOM 2394 C CA . GLU B 1 32 ? 16.385 -19.425 8.595 1 97.79 32 GLU B CA 1
ATOM 2395 C C . GLU B 1 32 ? 16.442 -18.888 7.168 1 97.79 32 GLU B C 1
ATOM 2397 O O . GLU B 1 32 ? 15.948 -19.528 6.238 1 97.79 32 GLU B O 1
ATOM 2402 N N . TYR B 1 33 ? 17.126 -17.728 6.976 1 98.34 33 TYR B N 1
ATOM 2403 C CA . TYR B 1 33 ? 17.168 -17.118 5.652 1 98.34 33 TYR B CA 1
ATOM 2404 C C . TYR B 1 33 ? 18.592 -17.092 5.108 1 98.34 33 TYR B C 1
ATOM 2406 O O . TYR B 1 33 ? 18.895 -16.336 4.183 1 98.34 33 TYR B O 1
ATOM 2414 N N . SER B 1 34 ? 19.513 -17.877 5.564 1 98.15 34 SER B N 1
ATOM 2415 C CA . SER B 1 34 ? 20.926 -17.813 5.204 1 98.15 34 SER B CA 1
ATOM 2416 C C . SER B 1 34 ? 21.13 -18.078 3.716 1 98.15 34 SER B C 1
ATOM 2418 O O . SER B 1 34 ? 21.948 -17.42 3.069 1 98.15 34 SER B O 1
ATOM 2420 N N . THR B 1 35 ? 20.449 -19.042 3.142 1 97.26 35 THR B N 1
ATOM 2421 C CA . THR B 1 35 ? 20.566 -19.328 1.717 1 97.26 35 THR B CA 1
ATOM 2422 C C . THR B 1 35 ? 20.109 -18.132 0.886 1 97.26 35 THR B C 1
ATOM 2424 O O . THR B 1 35 ? 20.789 -17.731 -0.061 1 97.26 35 THR B O 1
ATOM 2427 N N . LEU B 1 36 ? 18.987 -17.565 1.244 1 98.19 36 LEU B N 1
ATOM 2428 C CA . LEU B 1 36 ? 18.473 -16.397 0.538 1 98.19 36 LEU B CA 1
ATOM 2429 C C . LEU B 1 36 ? 19.482 -15.253 0.573 1 98.19 36 LEU B C 1
ATOM 2431 O O . LEU B 1 36 ? 19.771 -14.643 -0.459 1 98.19 36 LEU B O 1
ATOM 2435 N N . VAL B 1 37 ? 20.015 -14.954 1.754 1 98.42 37 VAL B N 1
ATOM 2436 C CA . VAL B 1 37 ? 20.964 -13.86 1.932 1 98.42 37 VAL B CA 1
ATOM 2437 C C . VAL B 1 37 ? 22.2 -14.102 1.068 1 98.42 37 VAL B C 1
ATOM 2439 O O . VAL B 1 37 ? 22.697 -13.183 0.413 1 98.42 37 VAL B O 1
ATOM 2442 N N . SER B 1 38 ? 22.69 -15.328 1.066 1 96.87 38 SER B N 1
ATOM 2443 C CA . SER B 1 38 ? 23.848 -15.679 0.25 1 96.87 38 SER B CA 1
ATOM 2444 C C . SER B 1 38 ? 23.571 -15.447 -1.232 1 96.87 38 SER B C 1
ATOM 2446 O O . SER B 1 38 ? 24.409 -14.894 -1.946 1 96.87 38 SER B O 1
ATOM 2448 N N . LEU B 1 39 ? 22.445 -15.813 -1.687 1 97.52 39 LEU B N 1
ATOM 2449 C CA . LEU B 1 39 ? 22.088 -15.677 -3.095 1 97.52 39 LEU B CA 1
ATOM 2450 C C . LEU B 1 39 ? 21.899 -14.21 -3.469 1 97.52 39 LEU B C 1
ATOM 2452 O O . LEU B 1 39 ? 22.26 -13.795 -4.572 1 97.52 39 LEU B O 1
ATOM 2456 N N . VAL B 1 40 ? 21.334 -13.451 -2.59 1 98.3 40 VAL B N 1
ATOM 2457 C CA . VAL B 1 40 ? 21.167 -12.018 -2.811 1 98.3 40 VAL B CA 1
ATOM 2458 C C . VAL B 1 40 ? 22.534 -11.359 -2.985 1 98.3 40 VAL B C 1
ATOM 2460 O O . VAL B 1 40 ? 22.719 -10.524 -3.873 1 98.3 40 VAL B O 1
ATOM 2463 N N . SER B 1 41 ? 23.443 -11.751 -2.135 1 97.63 41 SER B N 1
ATOM 2464 C CA . SER B 1 41 ? 24.806 -11.239 -2.233 1 97.63 41 SER B CA 1
ATOM 2465 C C . SER B 1 41 ? 25.456 -11.645 -3.552 1 97.63 41 SER B C 1
ATOM 2467 O O . SER B 1 41 ? 26.051 -10.813 -4.239 1 97.63 41 SER B O 1
ATOM 2469 N N . GLN B 1 42 ? 25.334 -12.877 -3.941 1 96.77 42 GLN B N 1
ATOM 2470 C CA . GLN B 1 42 ? 25.899 -13.402 -5.18 1 96.77 42 GLN B CA 1
ATOM 2471 C C . GLN B 1 42 ? 25.331 -12.673 -6.395 1 96.77 42 GLN B C 1
ATOM 2473 O O . GLN B 1 42 ? 26.041 -12.447 -7.377 1 96.77 42 GLN B O 1
ATOM 2478 N N . ALA B 1 43 ? 24.108 -12.233 -6.274 1 97.47 43 ALA B N 1
ATOM 2479 C CA . ALA B 1 43 ? 23.421 -11.59 -7.391 1 97.47 43 ALA B CA 1
ATOM 2480 C C . ALA B 1 43 ? 23.728 -10.095 -7.436 1 97.47 43 ALA B C 1
ATOM 2482 O O . ALA B 1 43 ? 23.309 -9.397 -8.362 1 97.47 43 ALA B O 1
ATOM 2483 N N . GLY B 1 44 ? 24.375 -9.552 -6.43 1 97.39 44 GLY B N 1
ATOM 2484 C CA . GLY B 1 44 ? 24.673 -8.13 -6.373 1 97.39 44 GLY B CA 1
ATOM 2485 C C . GLY B 1 44 ? 23.457 -7.277 -6.063 1 97.39 44 GLY B C 1
ATOM 2486 O O . GLY B 1 44 ? 23.335 -6.157 -6.562 1 97.39 44 GLY B O 1
ATOM 2487 N N . LEU B 1 45 ? 22.559 -7.779 -5.308 1 97.98 45 LEU B N 1
ATOM 2488 C CA . LEU B 1 45 ? 21.3 -7.077 -5.083 1 97.98 45 LEU B CA 1
ATOM 2489 C C . LEU B 1 45 ? 21.251 -6.486 -3.679 1 97.98 45 LEU B C 1
ATOM 2491 O O . LEU B 1 45 ? 20.24 -5.901 -3.282 1 97.98 45 LEU B O 1
ATOM 2495 N N . VAL B 1 46 ? 22.312 -6.614 -2.886 1 98.11 46 VAL B N 1
ATOM 2496 C CA . VAL B 1 46 ? 22.332 -6.131 -1.51 1 98.11 46 VAL B CA 1
ATOM 2497 C C . VAL B 1 46 ? 22.025 -4.636 -1.482 1 98.11 46 VAL B C 1
ATOM 2499 O O . VAL B 1 46 ? 21.129 -4.193 -0.759 1 98.11 46 VAL B O 1
ATOM 2502 N N . ASP B 1 47 ? 22.716 -3.849 -2.297 1 97.47 47 ASP B N 1
ATOM 2503 C CA . ASP B 1 47 ? 22.518 -2.403 -2.318 1 97.47 47 ASP B CA 1
ATOM 2504 C C . ASP B 1 47 ? 21.114 -2.048 -2.804 1 97.47 47 ASP B C 1
ATOM 2506 O O . ASP B 1 47 ? 20.465 -1.16 -2.247 1 97.47 47 ASP B O 1
ATOM 2510 N N . THR B 1 48 ? 20.731 -2.729 -3.836 1 96.84 48 THR B N 1
ATOM 2511 C CA . THR B 1 48 ? 19.411 -2.481 -4.404 1 96.84 48 THR B CA 1
ATOM 2512 C C . THR B 1 48 ? 18.325 -2.664 -3.348 1 96.84 48 THR B C 1
ATOM 2514 O O . THR B 1 48 ? 17.494 -1.776 -3.144 1 96.84 48 THR B O 1
ATOM 2517 N N . LEU B 1 49 ? 18.343 -3.748 -2.629 1 97.39 49 LEU B N 1
ATOM 2518 C CA . LEU B 1 49 ? 17.293 -4.088 -1.676 1 97.39 49 LEU B CA 1
ATOM 2519 C C . LEU B 1 49 ? 17.451 -3.291 -0.385 1 97.39 49 LEU B C 1
ATOM 2521 O O . LEU B 1 49 ? 16.469 -3.035 0.315 1 97.39 49 LEU B O 1
ATOM 2525 N N . SER B 1 50 ? 18.658 -2.914 -0.053 1 96.42 50 SER B N 1
ATOM 2526 C CA . SER B 1 50 ? 18.914 -2.131 1.151 1 96.42 50 SER B CA 1
ATOM 2527 C C . SER B 1 50 ? 18.451 -0.688 0.98 1 96.42 50 SER B C 1
ATOM 2529 O O . SER B 1 50 ? 18.064 -0.036 1.952 1 96.42 50 SER B O 1
ATOM 2531 N N . ASN B 1 51 ? 18.452 -0.186 -0.266 1 94.24 51 ASN B N 1
ATOM 2532 C CA . ASN B 1 51 ? 18.229 1.24 -0.48 1 94.24 51 ASN B CA 1
ATOM 2533 C C . ASN B 1 51 ? 16.895 1.501 -1.173 1 94.24 51 ASN B C 1
ATOM 2535 O O . ASN B 1 51 ? 16.561 2.648 -1.475 1 94.24 51 ASN B O 1
ATOM 2539 N N . ILE B 1 52 ? 16.221 0.48 -1.404 1 94.25 52 ILE B N 1
ATOM 2540 C CA . ILE B 1 52 ? 14.913 0.657 -2.027 1 94.25 52 ILE B CA 1
ATOM 2541 C C . ILE B 1 52 ? 13.997 1.441 -1.09 1 94.25 52 ILE B C 1
ATOM 2543 O O . ILE B 1 52 ? 14.048 1.263 0.13 1 94.25 52 ILE B O 1
ATOM 2547 N N . LYS B 1 53 ? 13.202 2.384 -1.653 1 91.45 53 LYS B N 1
ATOM 2548 C CA . LYS B 1 53 ? 12.333 3.224 -0.834 1 91.45 53 LYS B CA 1
ATOM 2549 C C . LYS B 1 53 ? 11.38 2.376 0.005 1 91.45 53 LYS B C 1
ATOM 2551 O O . LYS B 1 53 ? 11.309 2.536 1.225 1 91.45 53 LYS B O 1
ATOM 2556 N N . PHE B 1 54 ? 10.639 1.485 -0.609 1 92.87 54 PHE B N 1
ATOM 2557 C CA . PHE B 1 54 ? 9.807 0.498 0.07 1 92.87 54 PHE B CA 1
ATOM 2558 C C . PHE B 1 54 ? 9.608 -0.735 -0.803 1 92.87 54 PHE B C 1
ATOM 2560 O O . PHE B 1 54 ? 9.57 -0.633 -2.031 1 92.87 54 PHE B O 1
ATOM 2567 N N . ALA B 1 55 ? 9.558 -1.896 -0.114 1 96.3 55 ALA B N 1
ATOM 2568 C CA . ALA B 1 55 ? 9.318 -3.126 -0.864 1 96.3 55 ALA B CA 1
ATOM 2569 C C . ALA B 1 55 ? 8.618 -4.169 0.003 1 96.3 55 ALA B C 1
ATOM 2571 O O . ALA B 1 55 ? 8.632 -4.074 1.232 1 96.3 55 ALA B O 1
ATOM 2572 N N . THR B 1 56 ? 7.931 -5.059 -0.615 1 98.25 56 THR B N 1
ATOM 2573 C CA . THR B 1 56 ? 7.509 -6.32 -0.014 1 98.25 56 THR B CA 1
ATOM 2574 C C . THR B 1 56 ? 8.325 -7.484 -0.569 1 98.25 56 THR B C 1
ATOM 2576 O O . THR B 1 56 ? 8.481 -7.615 -1.785 1 98.25 56 THR B O 1
ATOM 2579 N N . VAL B 1 57 ? 8.897 -8.222 0.303 1 98.75 57 VAL B N 1
ATOM 2580 C CA . VAL B 1 57 ? 9.696 -9.376 -0.096 1 98.75 57 VAL B CA 1
ATOM 2581 C C . VAL B 1 57 ? 9.021 -10.66 0.381 1 98.75 57 VAL B C 1
ATOM 2583 O O . VAL B 1 57 ? 8.689 -10.793 1.561 1 98.75 57 VAL B O 1
ATOM 2586 N N . PHE B 1 58 ? 8.733 -11.534 -0.507 1 98.78 58 PHE B N 1
ATOM 2587 C CA . PHE B 1 58 ? 8.365 -12.901 -0.157 1 98.78 58 PHE B CA 1
ATOM 2588 C C . PHE B 1 58 ? 9.605 -13.773 -0.007 1 98.78 58 PHE B C 1
ATOM 2590 O O . PHE B 1 58 ? 10.179 -14.223 -1.002 1 98.78 58 PHE B O 1
ATOM 2597 N N . ALA B 1 59 ? 9.949 -14.053 1.213 1 98.84 59 ALA B N 1
ATOM 2598 C CA . ALA B 1 59 ? 11.266 -14.599 1.528 1 98.84 59 ALA B CA 1
ATOM 2599 C C . ALA B 1 59 ? 11.199 -16.11 1.733 1 98.84 59 ALA B C 1
ATOM 2601 O O . ALA B 1 59 ? 10.627 -16.584 2.717 1 98.84 59 ALA B O 1
ATOM 2602 N N . PRO B 1 60 ? 11.844 -16.841 0.861 1 98.75 60 PRO B N 1
ATOM 2603 C CA . PRO B 1 60 ? 11.903 -18.288 1.083 1 98.75 60 PRO B CA 1
ATOM 2604 C C . PRO B 1 60 ? 12.847 -18.672 2.22 1 98.75 60 PRO B C 1
ATOM 2606 O O . PRO B 1 60 ? 13.895 -18.046 2.395 1 98.75 60 PRO B O 1
ATOM 2609 N N . THR B 1 61 ? 12.484 -19.631 2.919 1 98.56 61 THR B N 1
ATOM 2610 C CA . THR B 1 61 ? 13.33 -20.176 3.975 1 98.56 61 THR B CA 1
ATOM 2611 C C . THR B 1 61 ? 14.376 -21.124 3.396 1 98.56 61 THR B C 1
ATOM 2613 O O . THR B 1 61 ? 14.317 -21.475 2.216 1 98.56 61 THR B O 1
ATOM 2616 N N . ASN B 1 62 ? 15.299 -21.503 4.311 1 98.4 62 ASN B N 1
ATOM 2617 C CA . ASN B 1 62 ? 16.254 -22.535 3.918 1 98.4 62 ASN B CA 1
ATOM 2618 C C . ASN B 1 62 ? 15.548 -23.824 3.507 1 98.4 62 ASN B C 1
ATOM 2620 O O . ASN B 1 62 ? 15.948 -24.473 2.539 1 98.4 62 ASN B O 1
ATOM 2624 N N . ALA B 1 63 ? 14.508 -24.175 4.224 1 97.94 63 ALA B N 1
ATOM 2625 C CA . ALA B 1 63 ? 13.731 -25.371 3.908 1 97.94 63 ALA B CA 1
ATOM 2626 C C . ALA B 1 63 ? 13.099 -25.265 2.523 1 97.94 63 ALA B C 1
ATOM 2628 O O . ALA B 1 63 ? 13.01 -26.259 1.797 1 97.94 63 ALA B O 1
ATOM 2629 N N . ALA B 1 64 ? 12.665 -24.104 2.138 1 97.27 64 ALA B N 1
ATOM 2630 C CA . ALA B 1 64 ? 12.103 -23.871 0.81 1 97.27 64 ALA B CA 1
ATOM 2631 C C . ALA B 1 64 ? 13.136 -24.143 -0.279 1 97.27 64 ALA B C 1
ATOM 2633 O O . ALA B 1 64 ? 12.841 -24.818 -1.268 1 97.27 64 ALA B O 1
ATOM 2634 N N . PHE B 1 65 ? 14.354 -23.677 -0.115 1 96.69 65 PHE B N 1
ATOM 2635 C CA . PHE B 1 65 ? 15.409 -23.872 -1.102 1 96.69 65 PHE B CA 1
ATOM 2636 C C . PHE B 1 65 ? 15.797 -25.343 -1.197 1 96.69 65 PHE B C 1
ATOM 2638 O O . PHE B 1 65 ? 16.185 -25.821 -2.266 1 96.69 65 PHE B O 1
ATOM 2645 N N . ALA B 1 66 ? 15.628 -26.011 -0.062 1 95.18 66 ALA B N 1
ATOM 2646 C CA . ALA B 1 66 ? 15.979 -27.428 -0.026 1 95.18 66 ALA B CA 1
ATOM 2647 C C . ALA B 1 66 ? 15.042 -28.248 -0.908 1 95.18 66 ALA B C 1
ATOM 2649 O O . ALA B 1 66 ? 15.375 -29.365 -1.309 1 95.18 66 ALA B O 1
ATOM 2650 N N . THR B 1 67 ? 13.861 -27.686 -1.21 1 92.43 67 THR B N 1
ATOM 2651 C CA . THR B 1 67 ? 12.891 -28.408 -2.026 1 92.43 67 THR B CA 1
ATOM 2652 C C . THR B 1 67 ? 13.152 -28.173 -3.511 1 92.43 67 THR B C 1
ATOM 2654 O O . THR B 1 67 ? 12.56 -28.838 -4.364 1 92.43 67 THR B O 1
ATOM 2657 N N . VAL B 1 68 ? 14.007 -27.311 -3.868 1 92.62 68 VAL B N 1
ATOM 2658 C CA . VAL B 1 68 ? 14.371 -27.037 -5.254 1 92.62 68 VAL B CA 1
ATOM 2659 C C . VAL B 1 68 ? 15.4 -28.059 -5.731 1 92.62 68 VAL B C 1
ATOM 2661 O O . VAL B 1 68 ? 16.398 -28.308 -5.051 1 92.62 68 VAL B O 1
ATOM 2664 N N . PRO B 1 69 ? 15.179 -28.57 -6.887 1 91.79 69 PRO B N 1
ATOM 2665 C CA . PRO B 1 69 ? 16.171 -29.515 -7.406 1 91.79 69 PRO B CA 1
ATOM 2666 C C . PRO B 1 69 ? 17.572 -28.912 -7.492 1 91.79 69 PRO B C 1
ATOM 2668 O O . PRO B 1 69 ? 17.725 -27.749 -7.875 1 91.79 69 PRO B O 1
ATOM 2671 N N . THR B 1 70 ? 18.537 -29.734 -7.155 1 91.53 70 THR B N 1
ATOM 2672 C CA . THR B 1 70 ? 19.926 -29.29 -7.108 1 91.53 70 THR B CA 1
ATOM 2673 C C . THR B 1 70 ? 20.363 -28.74 -8.463 1 91.53 70 THR B C 1
ATOM 2675 O O . THR B 1 70 ? 21.06 -27.726 -8.531 1 91.53 70 THR B O 1
ATOM 2678 N N . ALA B 1 71 ? 19.903 -29.361 -9.525 1 91.97 71 ALA B N 1
ATOM 2679 C CA . ALA B 1 71 ? 20.261 -28.919 -10.87 1 91.97 71 ALA B CA 1
ATOM 2680 C C . ALA B 1 71 ? 19.76 -27.502 -11.134 1 91.97 71 ALA B C 1
ATOM 2682 O O . ALA B 1 71 ? 20.464 -26.691 -11.741 1 91.97 71 ALA B O 1
ATOM 2683 N N . THR B 1 72 ? 18.594 -27.28 -10.697 1 89.78 72 THR B N 1
ATOM 2684 C CA . THR B 1 72 ? 18.009 -25.954 -10.863 1 89.78 72 THR B CA 1
ATOM 2685 C C . THR B 1 72 ? 18.779 -24.917 -10.05 1 89.78 72 THR B C 1
ATOM 2687 O O . THR B 1 72 ? 19.12 -23.849 -10.561 1 89.78 72 THR B O 1
ATOM 2690 N N . LEU B 1 73 ? 19.093 -25.215 -8.837 1 90.02 73 LEU B N 1
ATOM 2691 C CA . LEU B 1 73 ? 19.831 -24.297 -7.976 1 90.02 73 LEU B CA 1
ATOM 2692 C C . LEU B 1 73 ? 21.225 -24.03 -8.535 1 90.02 73 LEU B C 1
ATOM 2694 O O . LEU B 1 73 ? 21.701 -22.893 -8.509 1 90.02 73 LEU B O 1
ATOM 2698 N N . ASP B 1 74 ? 21.829 -25.07 -9.055 1 91.22 74 ASP B N 1
ATOM 2699 C CA . ASP B 1 74 ? 23.152 -24.923 -9.654 1 91.22 74 ASP B CA 1
ATOM 2700 C C . ASP B 1 74 ? 23.101 -24.021 -10.885 1 91.22 74 ASP B C 1
ATOM 2702 O O . ASP B 1 74 ? 23.983 -23.183 -11.084 1 91.22 74 ASP B O 1
ATOM 2706 N N . SER B 1 75 ? 22.103 -24.212 -11.638 1 91.44 75 SER B N 1
ATOM 2707 C CA . SER B 1 75 ? 21.941 -23.36 -12.812 1 91.44 75 SER B CA 1
ATOM 2708 C C . SER B 1 75 ? 21.782 -21.896 -12.415 1 91.44 75 SER B C 1
ATOM 2710 O O . SER B 1 75 ? 22.322 -21.006 -13.076 1 91.44 75 SER B O 1
ATOM 2712 N N . LEU B 1 76 ? 21.067 -21.714 -11.386 1 89.81 76 LEU B N 1
ATOM 2713 C CA . LEU B 1 76 ? 20.855 -20.357 -10.892 1 89.81 76 LEU B CA 1
ATOM 2714 C C . LEU B 1 76 ? 22.158 -19.757 -10.375 1 89.81 76 LEU B C 1
ATOM 2716 O O . LEU B 1 76 ? 22.482 -18.608 -10.683 1 89.81 76 LEU B O 1
ATOM 2720 N N . ARG B 1 77 ? 22.913 -20.517 -9.683 1 90.27 77 ARG B N 1
ATOM 2721 C CA . ARG B 1 77 ? 24.157 -20.04 -9.089 1 90.27 77 ARG B CA 1
ATOM 2722 C C . ARG B 1 77 ? 25.189 -19.718 -10.164 1 90.27 77 ARG B C 1
ATOM 2724 O O . ARG B 1 77 ? 26.027 -18.832 -9.982 1 90.27 77 ARG B O 1
ATOM 2731 N N . ASN B 1 78 ? 25.042 -20.384 -11.298 1 92.86 78 ASN B N 1
ATOM 2732 C CA . ASN B 1 78 ? 26.035 -20.24 -12.357 1 92.86 78 ASN B CA 1
ATOM 2733 C C . ASN B 1 78 ? 25.605 -19.205 -13.393 1 92.86 78 ASN B C 1
ATOM 2735 O O . ASN B 1 78 ? 26.318 -18.964 -14.368 1 92.86 78 ASN B O 1
ATOM 2739 N N . ASN B 1 79 ? 24.503 -18.613 -13.196 1 95.44 79 ASN B N 1
ATOM 2740 C CA . ASN B 1 79 ? 23.968 -17.586 -14.083 1 95.44 79 ASN B CA 1
ATOM 2741 C C . ASN B 1 79 ? 23.44 -16.388 -13.3 1 95.44 79 ASN B C 1
ATOM 2743 O O . ASN B 1 79 ? 22.279 -16.373 -12.889 1 95.44 79 ASN B O 1
ATOM 2747 N N . THR B 1 80 ? 24.266 -15.409 -13.226 1 95.21 80 THR B N 1
ATOM 2748 C CA . THR B 1 80 ? 23.969 -14.263 -12.374 1 95.21 80 THR B CA 1
ATOM 2749 C C . THR B 1 80 ? 22.71 -13.545 -12.851 1 95.21 80 THR B C 1
ATOM 2751 O O . THR B 1 80 ? 21.901 -13.092 -12.038 1 95.21 80 THR B O 1
ATOM 2754 N N . GLN B 1 81 ? 22.567 -13.455 -14.151 1 95.63 81 GLN B N 1
ATOM 2755 C CA . GLN B 1 81 ? 21.4 -12.779 -14.707 1 95.63 81 GLN B CA 1
ATOM 2756 C C . GLN B 1 81 ? 20.115 -13.526 -14.36 1 95.63 81 GLN B C 1
ATOM 2758 O O . GLN B 1 81 ? 19.116 -12.91 -13.981 1 95.63 81 GLN B O 1
ATOM 2763 N N . LEU B 1 82 ? 20.159 -14.832 -14.502 1 95.11 82 LEU B N 1
ATOM 2764 C CA . LEU B 1 82 ? 19.003 -15.65 -14.149 1 95.11 82 LEU B CA 1
ATOM 2765 C C . LEU B 1 82 ? 18.729 -15.587 -12.65 1 95.11 82 LEU B C 1
ATOM 2767 O O . LEU B 1 82 ? 17.573 -15.501 -12.229 1 95.11 82 LEU B O 1
ATOM 2771 N N . LEU B 1 83 ? 19.795 -15.624 -11.874 1 97.37 83 LEU B N 1
ATOM 2772 C CA . LEU B 1 83 ? 19.658 -15.541 -10.424 1 97.37 83 LEU B CA 1
ATOM 2773 C C . LEU B 1 83 ? 18.983 -14.236 -10.016 1 97.37 83 LEU B C 1
ATOM 2775 O O . LEU B 1 83 ? 18.066 -14.238 -9.191 1 97.37 83 LEU B O 1
ATOM 2779 N N . ARG B 1 84 ? 19.396 -13.121 -10.623 1 97.58 84 ARG B N 1
ATOM 2780 C CA . ARG B 1 84 ? 18.8 -11.818 -10.347 1 97.58 84 ARG B CA 1
ATOM 2781 C C . ARG B 1 84 ? 17.309 -11.819 -10.666 1 97.58 84 ARG B C 1
ATOM 2783 O O . ARG B 1 84 ? 16.502 -11.309 -9.887 1 97.58 84 ARG B O 1
ATOM 2790 N N . ARG B 1 85 ? 17.013 -12.394 -11.788 1 96.47 85 ARG B N 1
ATOM 2791 C CA . ARG B 1 85 ? 15.618 -12.44 -12.216 1 96.47 85 ARG B CA 1
ATOM 2792 C C . ARG B 1 85 ? 14.767 -13.225 -11.223 1 96.47 85 ARG B C 1
ATOM 2794 O O . ARG B 1 85 ? 13.673 -12.789 -10.855 1 96.47 85 ARG B O 1
ATOM 2801 N N . VAL B 1 86 ? 15.269 -14.378 -10.752 1 97.37 86 VAL B N 1
ATOM 2802 C CA . VAL B 1 86 ? 14.532 -15.212 -9.809 1 97.37 86 VAL B CA 1
ATOM 2803 C C . VAL B 1 86 ? 14.341 -14.46 -8.494 1 97.37 86 VAL B C 1
ATOM 2805 O O . VAL B 1 86 ? 13.244 -14.452 -7.93 1 97.37 86 VAL B O 1
ATOM 2808 N N . LEU B 1 87 ? 15.373 -13.827 -7.996 1 98.38 87 LEU B N 1
ATOM 2809 C CA . LEU B 1 87 ? 15.304 -13.13 -6.716 1 98.38 87 LEU B CA 1
ATOM 2810 C C . LEU B 1 87 ? 14.371 -11.927 -6.803 1 98.38 87 LEU B C 1
ATOM 2812 O O . LEU B 1 87 ? 13.583 -11.679 -5.887 1 98.38 87 LEU B O 1
ATOM 2816 N N . LEU B 1 88 ? 14.421 -11.165 -7.931 1 98.14 88 LEU B N 1
ATOM 2817 C CA . LEU B 1 88 ? 13.559 -10.003 -8.112 1 98.14 88 LEU B CA 1
ATOM 2818 C C . LEU B 1 88 ? 12.116 -10.429 -8.358 1 98.14 88 LEU B C 1
ATOM 2820 O O . LEU B 1 88 ? 11.192 -9.626 -8.206 1 98.14 88 LEU B O 1
ATOM 2824 N N . ASN B 1 89 ? 11.904 -11.711 -8.722 1 97.95 89 ASN B N 1
ATOM 2825 C CA . ASN B 1 89 ? 10.569 -12.289 -8.829 1 97.95 89 ASN B CA 1
ATOM 2826 C C . ASN B 1 89 ? 9.904 -12.422 -7.462 1 97.95 89 ASN B C 1
ATOM 2828 O O . ASN B 1 89 ? 8.688 -12.601 -7.373 1 97.95 89 ASN B O 1
ATOM 2832 N N . HIS B 1 90 ? 10.667 -12.24 -6.374 1 98.78 90 HIS B N 1
ATOM 2833 C CA . HIS B 1 90 ? 10.16 -12.349 -5.01 1 98.78 90 HIS B CA 1
ATOM 2834 C C . HIS B 1 90 ? 9.841 -10.976 -4.43 1 98.78 90 HIS B C 1
ATOM 2836 O O . HIS B 1 90 ? 9.461 -10.864 -3.262 1 98.78 90 HIS B O 1
ATOM 2842 N N . VAL B 1 91 ? 10.018 -9.945 -5.196 1 98.69 91 VAL B N 1
ATOM 2843 C CA . VAL B 1 91 ? 9.984 -8.595 -4.644 1 98.69 91 VAL B CA 1
ATOM 2844 C C . VAL B 1 91 ? 8.983 -7.744 -5.422 1 98.69 91 VAL B C 1
ATOM 2846 O O . VAL B 1 91 ? 8.864 -7.874 -6.642 1 98.69 91 VAL B O 1
ATOM 2849 N N . THR B 1 92 ? 8.248 -6.912 -4.767 1 98.05 92 THR B N 1
ATOM 2850 C CA . THR B 1 92 ? 7.399 -5.891 -5.372 1 98.05 92 THR B CA 1
ATOM 2851 C C . THR B 1 92 ? 7.623 -4.537 -4.705 1 98.05 92 THR B C 1
ATOM 2853 O O . THR B 1 92 ? 8.012 -4.471 -3.538 1 98.05 92 THR B O 1
ATOM 2856 N N . ASN B 1 93 ? 7.335 -3.454 -5.432 1 95.16 93 ASN B N 1
ATOM 2857 C CA . ASN B 1 93 ? 7.457 -2.112 -4.872 1 95.16 93 ASN B CA 1
ATOM 2858 C C . ASN B 1 93 ? 6.162 -1.666 -4.198 1 95.16 93 ASN B C 1
ATOM 2860 O O . ASN B 1 93 ? 6.056 -0.527 -3.741 1 95.16 93 ASN B O 1
ATOM 2864 N N . HIS B 1 94 ? 5.245 -2.582 -4.162 1 93.19 94 HIS B N 1
ATOM 2865 C CA . HIS B 1 94 ? 4.029 -2.334 -3.397 1 93.19 94 HIS B CA 1
ATOM 2866 C C . HIS B 1 94 ? 4.214 -2.709 -1.93 1 93.19 94 HIS B C 1
ATOM 2868 O O . HIS B 1 94 ? 4.94 -3.655 -1.614 1 93.19 94 HIS B O 1
ATOM 2874 N N . SER B 1 95 ? 3.657 -1.936 -1.088 1 91.8 95 SER B N 1
ATOM 2875 C CA . SER B 1 95 ? 3.555 -2.327 0.314 1 91.8 95 SER B CA 1
ATOM 2876 C C . SER B 1 95 ? 2.35 -3.231 0.55 1 91.8 95 SER B C 1
ATOM 2878 O O . SER B 1 95 ? 1.216 -2.755 0.635 1 91.8 95 SER B O 1
ATOM 2880 N N . LEU B 1 96 ? 2.573 -4.492 0.652 1 95.43 96 LEU B N 1
ATOM 2881 C CA . LEU B 1 96 ? 1.503 -5.47 0.813 1 95.43 96 LEU B CA 1
ATOM 2882 C C . LEU B 1 96 ? 1.514 -6.061 2.219 1 95.43 96 LEU B C 1
ATOM 2884 O O . LEU B 1 96 ? 2.515 -6.643 2.644 1 95.43 96 LEU B O 1
ATOM 2888 N N . ILE B 1 97 ? 0.449 -5.888 2.884 1 94.18 97 ILE B N 1
ATOM 2889 C CA . ILE B 1 97 ? 0.246 -6.529 4.179 1 94.18 97 ILE B CA 1
ATOM 2890 C C . ILE B 1 97 ? -0.851 -7.585 4.065 1 94.18 97 ILE B C 1
ATOM 2892 O O . ILE B 1 97 ? -1.56 -7.646 3.058 1 94.18 97 ILE B O 1
ATOM 2896 N N . SER B 1 98 ? -0.945 -8.406 5.035 1 93.77 98 SER B N 1
ATOM 2897 C CA . SER B 1 98 ? -1.744 -9.627 4.992 1 93.77 98 SER B CA 1
ATOM 2898 C C . SER B 1 98 ? -3.18 -9.333 4.571 1 93.77 98 SER B C 1
ATOM 2900 O O . SER B 1 98 ? -3.773 -10.089 3.8 1 93.77 98 SER B O 1
ATOM 2902 N N . PRO B 1 99 ? -3.822 -8.169 5.023 1 92.57 99 PRO B N 1
ATOM 2903 C CA . PRO B 1 99 ? -5.215 -7.956 4.623 1 92.57 99 PRO B CA 1
ATOM 2904 C C . PRO B 1 99 ? -5.37 -7.735 3.12 1 92.57 99 PRO B C 1
ATOM 2906 O O . PRO B 1 99 ? -6.469 -7.887 2.579 1 92.57 99 PRO B O 1
ATOM 2909 N N . GLN B 1 100 ? -4.326 -7.371 2.505 1 93.56 100 GLN B N 1
ATOM 2910 C CA . GLN B 1 100 ? -4.381 -7.132 1.066 1 93.56 100 GLN B CA 1
ATOM 2911 C C . GLN B 1 100 ? -4.19 -8.429 0.285 1 93.56 100 GLN B C 1
ATOM 2913 O O . GLN B 1 100 ? -4.428 -8.472 -0.923 1 93.56 100 GLN B O 1
ATOM 2918 N N . LEU B 1 101 ? -3.698 -9.417 0.947 1 94.62 101 LEU B N 1
ATOM 2919 C CA . LEU B 1 101 ? -3.449 -10.698 0.295 1 94.62 101 LEU B CA 1
ATOM 2920 C C . LEU B 1 101 ? -4.737 -11.507 0.175 1 94.62 101 LEU B C 1
ATOM 2922 O O . LEU B 1 101 ? -4.866 -12.57 0.787 1 94.62 101 LEU B O 1
ATOM 2926 N N . GLN B 1 102 ? -5.638 -11.021 -0.653 1 91.56 102 GLN B N 1
ATOM 2927 C CA . GLN B 1 102 ? -6.967 -11.606 -0.792 1 91.56 102 GLN B CA 1
ATOM 2928 C C . GLN B 1 102 ? -7.023 -12.57 -1.975 1 91.56 102 GLN B C 1
ATOM 2930 O O . GLN B 1 102 ? -6.155 -12.537 -2.849 1 91.56 102 GLN B O 1
ATOM 2935 N N . ASP B 1 103 ? -8.029 -13.314 -1.982 1 90.78 103 ASP B N 1
ATOM 2936 C CA . ASP B 1 103 ? -8.219 -14.329 -3.014 1 90.78 103 ASP B CA 1
ATOM 2937 C C . ASP B 1 103 ? -8.276 -13.697 -4.402 1 90.78 103 ASP B C 1
ATOM 2939 O O . ASP B 1 103 ? -9.027 -12.745 -4.626 1 90.78 103 ASP B O 1
ATOM 2943 N N . ASN B 1 104 ? -7.371 -14.162 -5.279 1 88.34 104 ASN B N 1
ATOM 2944 C CA . ASN B 1 104 ? -7.304 -13.816 -6.695 1 88.34 104 ASN B CA 1
ATOM 2945 C C . ASN B 1 104 ? -6.821 -12.383 -6.9 1 88.34 104 ASN B C 1
ATOM 2947 O O . ASN B 1 104 ? -6.976 -11.821 -7.985 1 88.34 104 ASN B O 1
ATOM 2951 N N . GLU B 1 105 ? -6.353 -11.761 -5.828 1 91.44 105 GLU B N 1
ATOM 2952 C CA . GLU B 1 105 ? 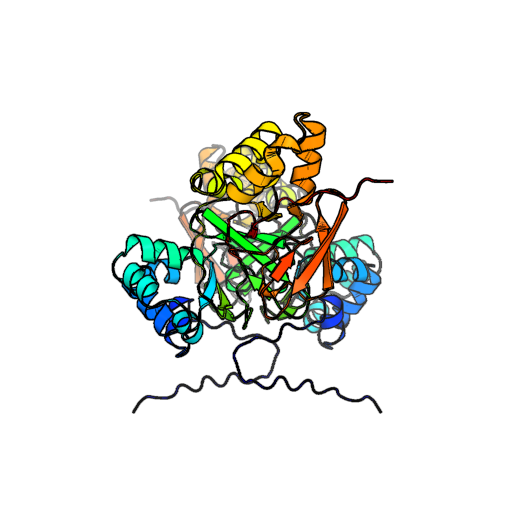-5.696 -10.472 -6.023 1 91.44 105 GLU B CA 1
ATOM 2953 C C . GLU B 1 105 ? -4.361 -10.637 -6.745 1 91.44 105 GLU B C 1
ATOM 2955 O O . GLU B 1 105 ? -3.676 -11.647 -6.572 1 91.44 105 GLU B O 1
ATOM 2960 N N . ARG B 1 106 ? -4.059 -9.632 -7.52 1 92.79 106 ARG B N 1
ATOM 2961 C CA . ARG B 1 106 ? -2.847 -9.662 -8.331 1 92.79 106 ARG B CA 1
ATOM 2962 C C . ARG B 1 106 ? -2.021 -8.396 -8.128 1 92.79 106 ARG B C 1
ATOM 2964 O O . ARG B 1 106 ? -2.569 -7.294 -8.067 1 92.79 106 ARG B O 1
ATOM 2971 N N . TYR B 1 107 ? -0.755 -8.549 -7.979 1 94.92 107 TYR B N 1
ATOM 2972 C CA . TYR B 1 107 ? 0.194 -7.443 -7.924 1 94.92 107 TYR B CA 1
ATOM 2973 C C . TYR B 1 107 ? 1.413 -7.726 -8.794 1 94.92 107 TYR B C 1
ATOM 2975 O O . TYR B 1 107 ? 1.824 -8.88 -8.941 1 94.92 107 TYR B O 1
ATOM 2983 N N . ASP B 1 108 ? 2 -6.731 -9.28 1 95.93 108 ASP B N 1
ATOM 2984 C CA . ASP B 1 108 ? 3.187 -6.912 -10.11 1 95.93 108 ASP B CA 1
ATOM 2985 C C . ASP B 1 108 ? 4.429 -7.136 -9.251 1 95.93 108 ASP B C 1
ATOM 2987 O O . ASP B 1 108 ? 4.56 -6.551 -8.174 1 95.93 108 ASP B O 1
ATOM 2991 N N . ASN B 1 109 ? 5.287 -8.018 -9.705 1 96.72 109 ASN B N 1
ATOM 2992 C CA . ASN B 1 109 ? 6.624 -8.111 -9.129 1 96.72 109 ASN B CA 1
ATOM 2993 C C . ASN B 1 109 ? 7.625 -7.247 -9.891 1 96.72 109 ASN B C 1
ATOM 2995 O O . ASN B 1 109 ? 7.244 -6.498 -10.792 1 96.72 109 ASN B O 1
ATOM 2999 N N . LEU B 1 110 ? 8.855 -7.252 -9.607 1 97.13 110 LEU B N 1
ATOM 3000 C CA . LEU B 1 110 ? 9.823 -6.292 -10.126 1 97.13 110 LEU B CA 1
ATOM 3001 C C . LEU B 1 110 ? 10.341 -6.726 -11.493 1 97.13 110 LEU B C 1
ATOM 3003 O O . LEU B 1 110 ? 11.065 -5.977 -12.153 1 97.13 110 LEU B O 1
ATOM 3007 N N . ILE B 1 111 ? 9.978 -7.92 -11.957 1 95.89 111 ILE B N 1
ATOM 3008 C CA . ILE B 1 111 ? 10.465 -8.355 -13.262 1 95.89 111 ILE B CA 1
ATOM 3009 C C . ILE B 1 111 ? 9.325 -8.317 -14.277 1 95.89 111 ILE B C 1
ATOM 3011 O O . ILE B 1 111 ? 9.434 -8.891 -15.363 1 95.89 111 ILE B O 1
ATOM 3015 N N . GLY B 1 112 ? 8.25 -7.747 -13.948 1 93.03 112 GLY B N 1
ATOM 3016 C CA . GLY B 1 112 ? 7.13 -7.609 -14.864 1 93.03 112 GLY B CA 1
ATOM 3017 C C . GLY B 1 112 ? 6.161 -8.775 -14.803 1 93.03 112 GLY B C 1
ATOM 3018 O O . GLY B 1 112 ? 5.247 -8.873 -15.623 1 93.03 112 GLY B O 1
ATOM 3019 N N . GLY B 1 113 ? 6.361 -9.634 -13.892 1 93.54 113 GLY B N 1
ATOM 3020 C CA . GLY B 1 113 ? 5.408 -10.7 -13.624 1 93.54 113 GLY B CA 1
ATOM 3021 C C . GLY B 1 113 ? 4.372 -10.326 -12.582 1 93.54 113 GLY B C 1
ATOM 3022 O O . GLY B 1 113 ? 4.165 -9.144 -12.3 1 93.54 113 GLY B O 1
ATOM 3023 N N . SER B 1 114 ? 3.687 -11.49 -12.074 1 93.88 114 SER B N 1
ATOM 3024 C CA . SER B 1 114 ? 2.591 -11.2 -11.156 1 93.88 114 SER B CA 1
ATOM 3025 C C . SER B 1 114 ? 2.625 -12.125 -9.944 1 93.88 114 SER B C 1
ATOM 3027 O O . SER B 1 114 ? 2.977 -13.3 -10.064 1 93.88 114 SER B O 1
ATOM 3029 N N . PHE B 1 115 ? 2.287 -11.518 -8.816 1 95.89 115 PHE B N 1
ATOM 3030 C CA . PHE B 1 115 ? 1.846 -12.289 -7.659 1 95.89 115 PHE B CA 1
ATOM 3031 C C . PHE B 1 115 ? 0.343 -12.531 -7.71 1 95.89 115 PHE B C 1
ATOM 3033 O O . PHE B 1 115 ? -0.439 -11.587 -7.846 1 95.89 115 PHE B O 1
ATOM 3040 N N . ILE B 1 116 ? -0.006 -13.733 -7.683 1 94.98 116 ILE B N 1
ATOM 3041 C CA . ILE B 1 116 ? -1.415 -14.093 -7.557 1 94.98 116 ILE B CA 1
ATOM 3042 C C . ILE B 1 116 ? -1.649 -14.799 -6.224 1 94.98 116 ILE B C 1
ATOM 3044 O O . ILE B 1 116 ? -0.963 -15.771 -5.9 1 94.98 116 ILE B O 1
ATOM 3048 N N . PHE B 1 117 ? -2.618 -14.284 -5.509 1 94.47 117 PHE B N 1
ATOM 3049 C CA . PHE B 1 117 ? -2.828 -14.795 -4.159 1 94.47 117 PHE B CA 1
ATOM 3050 C C . PHE B 1 117 ? -4.075 -15.668 -4.099 1 94.47 117 PHE B C 1
ATOM 3052 O O . PHE B 1 117 ? -5.047 -15.421 -4.816 1 94.47 117 PHE B O 1
ATOM 3059 N N . LYS B 1 118 ? -3.937 -16.653 -3.303 1 91.94 118 LYS B N 1
ATOM 3060 C CA . LYS B 1 118 ? -5.082 -17.44 -2.854 1 91.94 118 LYS B CA 1
ATOM 3061 C C . LYS B 1 118 ? -5.237 -17.37 -1.338 1 91.94 118 LYS B C 1
ATOM 3063 O O . LYS B 1 118 ? -4.272 -17.578 -0.599 1 91.94 118 LYS B O 1
ATOM 3068 N N . ASN B 1 119 ? -6.345 -16.957 -0.915 1 90.86 119 ASN B N 1
ATOM 3069 C CA . ASN B 1 119 ? -6.665 -16.841 0.504 1 90.86 119 ASN B CA 1
ATOM 3070 C C . ASN B 1 119 ? -8.01 -17.484 0.83 1 90.86 119 ASN B C 1
ATOM 3072 O O . ASN B 1 119 ? -9.061 -16.956 0.462 1 90.86 119 ASN B O 1
ATOM 3076 N N . ASP B 1 120 ? -7.999 -18.605 1.546 1 83.61 120 ASP B N 1
ATOM 3077 C CA . ASP B 1 120 ? -9.239 -19.299 1.881 1 83.61 120 ASP B CA 1
ATOM 3078 C C . ASP B 1 120 ? -9.62 -19.069 3.341 1 83.61 120 ASP B C 1
ATOM 3080 O O . ASP B 1 120 ? -10.461 -19.785 3.889 1 83.61 120 ASP B O 1
ATOM 3084 N N . GLY B 1 121 ? -8.968 -18.109 3.952 1 81.02 121 GLY B N 1
ATOM 3085 C CA . GLY B 1 121 ? -9.241 -17.815 5.35 1 81.02 121 GLY B CA 1
ATOM 3086 C C . GLY B 1 121 ? -8.31 -18.539 6.304 1 81.02 121 GLY B C 1
ATOM 3087 O O . GLY B 1 121 ? -8.055 -18.063 7.412 1 81.02 121 GLY B O 1
ATOM 3088 N N . ASN B 1 122 ? -7.759 -19.682 5.918 1 83.88 122 ASN B N 1
ATOM 3089 C CA . ASN B 1 122 ? -6.859 -20.471 6.753 1 83.88 122 ASN B CA 1
ATOM 3090 C C . ASN B 1 122 ? -5.433 -20.457 6.21 1 83.88 122 ASN B C 1
ATOM 3092 O O . ASN B 1 122 ? -4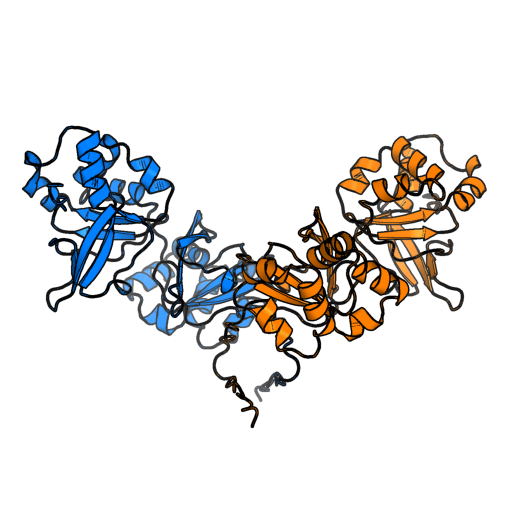.471 -20.523 6.978 1 83.88 122 ASN B O 1
ATOM 3096 N N . THR B 1 123 ? -5.416 -20.458 4.927 1 90.42 123 THR B N 1
ATOM 3097 C CA . THR B 1 123 ? -4.12 -20.504 4.26 1 90.42 123 THR B CA 1
ATOM 3098 C C . THR B 1 123 ? -4.024 -19.422 3.188 1 90.42 123 THR B C 1
ATOM 3100 O O . THR B 1 123 ? -4.998 -19.153 2.482 1 90.42 123 THR B O 1
ATOM 3103 N N . ILE B 1 124 ? -2.904 -18.839 3.149 1 93.69 124 ILE B N 1
ATOM 3104 C CA . ILE B 1 124 ? -2.605 -17.89 2.082 1 93.69 124 ILE B CA 1
ATOM 3105 C C . ILE B 1 124 ? -1.444 -18.41 1.239 1 93.69 124 ILE B C 1
ATOM 3107 O O . ILE B 1 124 ? -0.452 -18.908 1.776 1 93.69 124 ILE B O 1
ATOM 3111 N N . THR B 1 125 ? -1.568 -18.373 -0.045 1 94.82 125 THR B N 1
ATOM 3112 C CA . THR B 1 125 ? -0.488 -18.742 -0.954 1 94.82 125 THR B CA 1
ATOM 3113 C C . THR B 1 125 ? -0.212 -17.618 -1.949 1 94.82 125 THR B C 1
ATOM 3115 O O . THR B 1 125 ? -1.074 -16.771 -2.193 1 94.82 125 THR B O 1
ATOM 3118 N N . VAL B 1 126 ? 0.946 -17.524 -2.395 1 96.46 126 VAL B N 1
ATOM 3119 C CA . VAL B 1 126 ? 1.357 -16.651 -3.491 1 96.46 126 VAL B CA 1
ATOM 3120 C C . VAL B 1 126 ? 1.916 -17.489 -4.638 1 96.46 126 VAL B C 1
ATOM 3122 O O . VAL B 1 126 ? 2.942 -18.157 -4.484 1 96.46 126 VAL B O 1
ATOM 3125 N N . ASN B 1 127 ? 1.208 -17.458 -5.729 1 94.4 127 ASN B N 1
ATOM 3126 C CA . ASN B 1 127 ? 1.575 -18.283 -6.874 1 94.4 127 ASN B CA 1
ATOM 3127 C C . ASN B 1 127 ? 1.731 -19.749 -6.483 1 94.4 127 ASN B C 1
ATOM 3129 O O . ASN B 1 127 ? 2.707 -20.398 -6.863 1 94.4 127 ASN B O 1
ATOM 3133 N N . GLY B 1 128 ? 0.88 -20.169 -5.586 1 92.56 128 GLY B N 1
ATOM 3134 C CA . GLY B 1 128 ? 0.814 -21.572 -5.208 1 92.56 128 GLY B CA 1
ATOM 3135 C C . GLY B 1 128 ? 1.721 -21.92 -4.043 1 92.56 128 GLY B C 1
ATOM 3136 O O . GLY B 1 128 ? 1.675 -23.038 -3.526 1 92.56 128 GLY B O 1
ATOM 3137 N N . VAL B 1 129 ? 2.558 -21.031 -3.667 1 95.38 129 VAL B N 1
ATOM 3138 C CA . VAL B 1 129 ? 3.496 -21.267 -2.575 1 95.38 129 VAL B CA 1
ATOM 3139 C C . VAL B 1 129 ? 2.9 -20.76 -1.263 1 95.38 129 VAL B C 1
ATOM 3141 O O . VAL B 1 129 ? 2.409 -19.631 -1.192 1 95.38 129 VAL B O 1
ATOM 3144 N N . LYS B 1 130 ? 2.941 -21.552 -0.277 1 95.67 130 LYS B N 1
ATOM 3145 C CA . LYS B 1 130 ? 2.338 -21.226 1.012 1 95.67 130 LYS B CA 1
ATOM 3146 C C . LYS B 1 130 ? 3.107 -20.109 1.712 1 95.67 130 LYS B C 1
ATOM 3148 O O . LYS B 1 130 ? 4.339 -20.127 1.753 1 95.67 130 LYS B O 1
ATOM 3153 N N . ILE B 1 131 ? 2.384 -19.141 2.23 1 96.58 131 ILE B N 1
ATOM 3154 C CA . ILE B 1 131 ? 2.934 -18.11 3.103 1 96.58 131 ILE B CA 1
ATOM 3155 C C . ILE B 1 131 ? 2.831 -18.557 4.559 1 96.58 131 ILE B C 1
ATOM 3157 O O . ILE B 1 131 ? 1.73 -18.771 5.073 1 96.58 131 ILE B O 1
ATOM 3161 N N . SER B 1 132 ? 3.947 -18.68 5.199 1 96.11 132 SER B N 1
ATOM 3162 C CA . SER B 1 132 ? 3.943 -19.27 6.533 1 96.11 132 SER B CA 1
ATOM 3163 C C . SER B 1 132 ? 4.119 -18.204 7.609 1 96.11 132 SER B C 1
ATOM 3165 O O . SER B 1 132 ? 3.901 -18.468 8.794 1 96.11 132 SER B O 1
ATOM 3167 N N . GLY B 1 133 ? 4.535 -17.055 7.274 1 95.05 133 GLY B N 1
ATOM 3168 C CA . GLY B 1 133 ? 4.679 -15.908 8.156 1 95.05 133 GLY B CA 1
ATOM 3169 C C . GLY B 1 133 ? 4.429 -14.584 7.459 1 95.05 133 GLY B C 1
ATOM 3170 O O . GLY B 1 133 ? 4.958 -14.34 6.372 1 95.05 133 GLY B O 1
ATOM 3171 N N . THR B 1 134 ? 3.552 -13.759 8.068 1 94.02 134 THR B N 1
ATOM 3172 C CA . THR B 1 134 ? 3.178 -12.523 7.39 1 94.02 134 THR B CA 1
ATOM 3173 C C . THR B 1 134 ? 3.576 -11.308 8.223 1 94.02 134 THR B C 1
ATOM 3175 O O . THR B 1 134 ? 3.737 -11.409 9.441 1 94.02 134 THR B O 1
ATOM 3178 N N . ASP B 1 135 ? 3.812 -10.176 7.538 1 94.24 135 ASP B N 1
ATOM 3179 C CA . ASP B 1 135 ? 3.752 -8.827 8.094 1 94.24 135 ASP B CA 1
ATOM 3180 C C . ASP B 1 135 ? 4.941 -8.559 9.014 1 94.24 135 ASP B C 1
ATOM 3182 O O . ASP B 1 135 ? 4.778 -7.995 10.098 1 94.24 135 ASP B O 1
ATOM 3186 N N . THR B 1 136 ? 6.097 -9.125 8.675 1 95.11 136 THR B N 1
ATOM 3187 C CA . THR B 1 136 ? 7.302 -8.618 9.322 1 95.11 136 THR B CA 1
ATOM 3188 C C . THR B 1 136 ? 7.685 -7.253 8.759 1 95.11 136 THR B C 1
ATOM 3190 O O . THR B 1 136 ? 8.213 -7.159 7.65 1 95.11 136 THR B O 1
ATOM 3193 N N . ILE B 1 137 ? 7.334 -6.186 9.535 1 94.6 137 ILE B N 1
ATOM 3194 C CA . ILE B 1 137 ? 7.6 -4.828 9.072 1 94.6 137 ILE B CA 1
ATOM 3195 C C . ILE B 1 137 ? 9.023 -4.423 9.453 1 94.6 137 ILE B C 1
ATOM 3197 O O . ILE B 1 137 ? 9.424 -4.557 10.611 1 94.6 137 ILE B O 1
ATOM 3201 N N . VAL B 1 138 ? 9.781 -4.008 8.502 1 95.15 138 VAL B N 1
ATOM 3202 C CA . VAL B 1 138 ? 11.145 -3.533 8.708 1 95.15 138 VAL B CA 1
ATOM 3203 C C . VAL B 1 138 ? 11.272 -2.094 8.211 1 95.15 138 VAL B C 1
ATOM 3205 O O . VAL B 1 138 ? 10.278 -1.473 7.828 1 95.15 138 VAL B O 1
ATOM 3208 N N . ALA B 1 139 ? 12.415 -1.536 8.201 1 93.19 139 ALA B N 1
ATOM 3209 C CA . ALA B 1 139 ? 12.62 -0.103 8.004 1 93.19 139 ALA B CA 1
ATOM 3210 C C . ALA B 1 139 ? 12.181 0.325 6.606 1 93.19 139 ALA B C 1
ATOM 3212 O O . ALA B 1 139 ? 11.722 1.453 6.412 1 93.19 139 ALA B O 1
ATOM 3213 N N . ASN B 1 140 ? 12.406 -0.586 5.646 1 94.81 140 ASN B N 1
ATOM 3214 C CA . ASN B 1 140 ? 12.113 -0.171 4.278 1 94.81 140 ASN B CA 1
ATOM 3215 C C . ASN B 1 140 ? 11.16 -1.143 3.589 1 94.81 140 ASN B C 1
ATOM 3217 O O . ASN B 1 140 ? 11.191 -1.288 2.366 1 94.81 140 ASN B O 1
ATOM 3221 N N . GLY B 1 141 ? 10.32 -1.813 4.456 1 95.26 141 GLY B N 1
ATOM 3222 C CA . GLY B 1 141 ? 9.357 -2.656 3.767 1 95.26 141 GLY B CA 1
ATOM 3223 C C . GLY B 1 141 ? 8.75 -3.722 4.66 1 95.26 141 GLY B C 1
ATOM 3224 O O . GLY B 1 141 ? 8.654 -3.54 5.875 1 95.26 141 GLY B O 1
ATOM 3225 N N . VAL B 1 142 ? 8.182 -4.75 4.004 1 96.37 142 VAL B N 1
ATOM 3226 C CA . VAL B 1 142 ? 7.523 -5.866 4.674 1 96.37 142 VAL B CA 1
ATOM 3227 C C . VAL B 1 142 ? 8.055 -7.187 4.121 1 96.37 142 VAL B C 1
ATOM 3229 O O . VAL B 1 142 ? 8.304 -7.308 2.919 1 96.37 142 VAL B O 1
ATOM 3232 N N . ILE B 1 143 ? 8.253 -8.107 5.003 1 97.59 143 ILE B N 1
ATOM 3233 C CA . ILE B 1 143 ? 8.719 -9.44 4.636 1 97.59 143 ILE B CA 1
ATOM 3234 C C . ILE B 1 143 ? 7.639 -10.471 4.958 1 97.59 143 ILE B C 1
ATOM 3236 O O . ILE B 1 143 ? 7.088 -10.478 6.061 1 97.59 143 ILE B O 1
ATOM 3240 N N . HIS B 1 144 ? 7.218 -11.242 4.034 1 97.87 144 HIS B N 1
ATOM 3241 C CA . HIS B 1 144 ? 6.42 -12.448 4.224 1 97.87 144 HIS B CA 1
ATOM 3242 C C . HIS B 1 144 ? 7.262 -13.704 4.025 1 97.87 144 HIS B C 1
ATOM 3244 O O . HIS B 1 144 ? 7.991 -13.817 3.037 1 97.87 144 HIS B O 1
ATOM 3250 N N . THR B 1 145 ? 7.203 -14.603 4.945 1 98.49 145 THR B N 1
ATOM 3251 C CA . THR B 1 145 ? 7.935 -15.86 4.849 1 98.49 145 THR B CA 1
ATOM 3252 C C . THR B 1 145 ? 7.17 -16.869 3.997 1 98.49 145 THR B C 1
ATOM 3254 O O . THR B 1 145 ? 5.963 -17.048 4.172 1 98.49 145 THR B O 1
ATOM 3257 N N . ILE B 1 146 ? 7.896 -17.523 3.064 1 98.28 146 ILE B N 1
ATOM 3258 C CA . ILE B 1 146 ? 7.207 -18.486 2.212 1 98.28 146 ILE B CA 1
ATOM 3259 C C . ILE B 1 146 ? 7.943 -19.824 2.246 1 98.28 146 ILE B C 1
ATOM 3261 O O . ILE B 1 146 ? 9.143 -19.873 2.526 1 98.28 146 ILE B O 1
ATOM 3265 N N . ASP B 1 147 ? 7.241 -20.862 1.925 1 97.23 147 ASP B N 1
ATOM 3266 C CA . ASP B 1 147 ? 7.731 -22.228 2.077 1 97.23 147 ASP B CA 1
ATOM 3267 C C . ASP B 1 147 ? 8.185 -22.801 0.736 1 97.23 147 ASP B C 1
ATOM 3269 O O . ASP B 1 147 ? 8.327 -24.017 0.591 1 97.23 147 ASP B O 1
ATOM 3273 N N . GLY B 1 148 ? 8.383 -22.034 -0.254 1 96.55 148 GLY B N 1
ATOM 3274 C CA . GLY B 1 148 ? 8.847 -22.399 -1.583 1 96.55 148 GLY B CA 1
ATOM 3275 C C . GLY B 1 148 ? 9.536 -21.259 -2.309 1 96.55 148 GLY B C 1
ATOM 3276 O O . GLY B 1 148 ? 9.491 -20.112 -1.859 1 96.55 148 GLY B O 1
ATOM 3277 N N . VAL B 1 149 ? 10.172 -21.635 -3.424 1 96.75 149 VAL B N 1
ATOM 3278 C CA . VAL B 1 149 ? 10.849 -20.639 -4.248 1 96.75 149 VAL B CA 1
ATOM 3279 C C . VAL B 1 149 ? 9.964 -20.261 -5.434 1 96.75 149 VAL B C 1
ATOM 3281 O O . VAL B 1 149 ? 9.384 -21.133 -6.086 1 96.75 149 VAL B O 1
ATOM 3284 N N . LEU B 1 150 ? 9.821 -18.972 -5.631 1 96.66 150 LEU B N 1
ATOM 3285 C CA . LEU B 1 150 ? 9.041 -18.49 -6.766 1 96.66 150 LEU B CA 1
ATOM 3286 C C . LEU B 1 150 ? 9.899 -18.416 -8.024 1 96.66 150 LEU B C 1
ATOM 3288 O O . LEU B 1 150 ? 10.743 -17.526 -8.153 1 96.66 150 LEU B O 1
ATOM 3292 N N . LEU B 1 151 ? 9.703 -19.253 -8.912 1 93.3 151 LEU B N 1
ATOM 3293 C CA . LEU B 1 151 ? 10.406 -19.227 -10.19 1 93.3 151 LEU B CA 1
ATOM 3294 C C . LEU B 1 151 ? 9.618 -18.436 -11.229 1 93.3 151 LEU B C 1
ATOM 3296 O O . LEU B 1 151 ? 8.389 -18.527 -11.284 1 93.3 151 LEU B O 1
ATOM 3300 N N . PRO B 1 152 ? 10.317 -17.646 -12.001 1 93.04 152 PRO B N 1
ATOM 3301 C CA . PRO B 1 152 ? 9.625 -16.843 -13.012 1 93.04 152 PRO B CA 1
ATOM 3302 C C . PRO B 1 152 ? 8.866 -17.697 -14.025 1 93.04 152 PRO B C 1
ATOM 3304 O O . PRO B 1 152 ? 9.398 -18.694 -14.52 1 93.04 152 PRO B O 1
ATOM 3307 N N . PRO B 1 153 ? 7.638 -17.296 -14.269 1 92.8 153 PRO B N 1
ATOM 3308 C CA . PRO B 1 153 ? 6.906 -17.996 -15.326 1 92.8 153 PRO B CA 1
ATOM 3309 C C . PRO B 1 153 ? 7.392 -17.626 -16.725 1 92.8 153 PRO B C 1
ATOM 3311 O O . PRO B 1 153 ? 8.166 -16.679 -16.884 1 92.8 153 PRO B O 1
ATOM 3314 N N . GLU B 1 154 ? 7 -18.369 -17.712 1 91.71 154 GLU B N 1
ATOM 3315 C CA . GLU B 1 154 ? 7.39 -18.126 -19.098 1 91.71 154 GLU B CA 1
ATOM 3316 C C . GLU B 1 154 ? 6.43 -17.156 -19.779 1 91.71 154 GLU B C 1
ATOM 3318 O O . GLU B 1 154 ? 6.571 -16.867 -20.969 1 91.71 154 GLU B O 1
ATOM 3323 N N . GLY B 1 155 ? 5.549 -16.534 -19.079 1 92.31 155 GLY B N 1
ATOM 3324 C CA . GLY B 1 155 ? 4.537 -15.632 -19.605 1 92.31 155 GLY B CA 1
ATOM 3325 C C . GLY B 1 155 ? 3.142 -15.935 -19.093 1 92.31 155 GLY B C 1
ATOM 3326 O O . GLY B 1 155 ? 2.981 -16.632 -18.09 1 92.31 155 GLY B O 1
ATOM 3327 N N . ASP B 1 156 ? 2.184 -15.308 -19.806 1 94.14 156 ASP B N 1
ATOM 3328 C CA . ASP B 1 156 ? 0.795 -15.617 -19.479 1 94.14 156 ASP B CA 1
ATOM 3329 C C . ASP B 1 156 ? 0.367 -16.945 -20.099 1 94.14 156 ASP B C 1
ATOM 3331 O O . ASP B 1 156 ? 1.168 -17.619 -20.751 1 94.14 156 ASP B O 1
ATOM 3335 N N . ILE B 1 157 ? -0.879 -17.312 -19.915 1 95.91 157 ILE B N 1
ATOM 3336 C CA . ILE B 1 157 ? -1.377 -18.613 -20.347 1 95.91 157 ILE B CA 1
ATOM 3337 C C . ILE B 1 157 ? -1.207 -18.754 -21.858 1 95.91 157 ILE B C 1
ATOM 3339 O O . ILE B 1 157 ? -0.669 -19.755 -22.338 1 95.91 157 ILE B O 1
ATOM 3343 N N . VAL B 1 158 ? -1.535 -17.724 -22.588 1 95.94 158 VAL B N 1
ATOM 3344 C CA . VAL B 1 158 ? -1.512 -17.775 -24.046 1 95.94 158 VAL B CA 1
ATOM 3345 C C . VAL B 1 158 ? -0.067 -17.824 -24.539 1 95.94 158 VAL B C 1
ATOM 3347 O O . VAL B 1 158 ? 0.271 -18.627 -25.412 1 95.94 158 VAL B O 1
ATOM 3350 N N . THR B 1 159 ? 0.766 -17.031 -23.96 1 95.57 159 THR B N 1
ATOM 3351 C CA . THR B 1 159 ? 2.177 -17.002 -24.33 1 95.57 159 THR B CA 1
ATOM 3352 C C . THR B 1 159 ? 2.836 -18.35 -24.056 1 95.57 159 THR B C 1
ATOM 3354 O O . THR B 1 159 ? 3.637 -18.831 -24.861 1 95.57 159 THR B O 1
ATOM 3357 N N . TYR B 1 160 ? 2.518 -18.908 -22.906 1 96.48 160 TYR B N 1
ATOM 3358 C CA . TYR B 1 160 ? 3.078 -20.216 -22.586 1 96.48 160 TYR B CA 1
ATOM 3359 C C . TYR B 1 160 ? 2.696 -21.246 -23.643 1 96.48 160 TYR B C 1
ATOM 3361 O O . TYR B 1 160 ? 3.546 -22.007 -24.112 1 96.48 160 TYR B O 1
ATOM 3369 N N . LEU B 1 161 ? 1.412 -21.301 -24.011 1 96.41 161 LEU B N 1
ATOM 3370 C CA . LEU B 1 161 ? 0.937 -22.263 -25 1 96.41 161 LEU B CA 1
ATOM 3371 C C . LEU B 1 161 ? 1.635 -22.055 -26.34 1 96.41 161 LEU B C 1
ATOM 3373 O O . LEU B 1 161 ? 2.003 -23.023 -27.01 1 96.41 161 LEU B O 1
ATOM 3377 N N . ALA B 1 162 ? 1.806 -20.844 -26.69 1 95.81 162 ALA B N 1
ATOM 3378 C CA . ALA B 1 162 ? 2.466 -20.509 -27.949 1 95.81 162 ALA B CA 1
ATOM 3379 C C . ALA B 1 162 ? 3.915 -20.986 -27.954 1 95.81 162 ALA B C 1
ATOM 3381 O O . ALA B 1 162 ? 4.416 -21.46 -28.976 1 95.81 162 ALA B O 1
ATOM 3382 N N . LYS B 1 163 ? 4.561 -20.883 -26.814 1 96.2 163 LYS B N 1
ATOM 3383 C CA . LYS B 1 163 ? 5.966 -21.263 -26.701 1 96.2 163 LYS B CA 1
ATOM 3384 C C . LYS B 1 163 ? 6.124 -22.781 -26.664 1 96.2 163 LYS B C 1
ATOM 3386 O O . LYS B 1 163 ? 7.202 -23.305 -26.951 1 96.2 163 LYS B O 1
ATOM 3391 N N . HIS B 1 164 ? 5.108 -23.45 -26.242 1 96.66 164 HIS B N 1
ATOM 3392 C CA . HIS B 1 164 ? 5.16 -24.904 -26.144 1 96.66 164 HIS B CA 1
ATOM 3393 C C . HIS B 1 164 ? 4.278 -25.56 -27.2 1 96.66 164 HIS B C 1
ATOM 3395 O O . HIS B 1 164 ? 3.478 -26.445 -26.885 1 96.66 164 HIS B O 1
ATOM 3401 N N . ASP B 1 165 ? 4.457 -25.166 -28.401 1 93.51 165 ASP B N 1
ATOM 3402 C CA . ASP B 1 165 ? 3.642 -25.622 -29.523 1 93.51 165 ASP B CA 1
ATOM 3403 C C . ASP B 1 165 ? 3.909 -27.093 -29.834 1 93.51 165 ASP B C 1
ATOM 3405 O O . ASP B 1 165 ? 3.119 -27.74 -30.524 1 93.51 165 ASP B O 1
ATOM 3409 N N . ASP B 1 166 ? 5.001 -27.643 -29.292 1 94.84 166 ASP B N 1
ATOM 3410 C CA . ASP B 1 166 ? 5.295 -29.065 -29.445 1 94.84 166 ASP B CA 1
ATOM 3411 C C . ASP B 1 166 ? 4.26 -29.921 -28.72 1 94.84 166 ASP B C 1
ATOM 3413 O O . ASP B 1 166 ? 4.061 -31.088 -29.064 1 94.84 166 ASP B O 1
ATOM 3417 N N . LYS B 1 167 ? 3.568 -29.247 -27.74 1 96.18 167 LYS B N 1
ATOM 3418 C CA . LYS B 1 167 ? 2.63 -30.018 -26.929 1 96.18 167 LYS B CA 1
ATOM 3419 C C . LYS B 1 167 ? 1.216 -29.453 -27.037 1 96.18 167 LYS B C 1
ATOM 3421 O O . LYS B 1 167 ? 0.237 -30.174 -26.838 1 96.18 167 LYS B O 1
ATOM 3426 N N . PHE B 1 168 ? 1.147 -28.123 -27.35 1 97.08 168 PHE B N 1
ATOM 3427 C CA . PHE B 1 168 ? -0.148 -27.47 -27.2 1 97.08 168 PHE B CA 1
ATOM 3428 C C . PHE B 1 168 ? -0.521 -26.711 -28.468 1 97.08 168 PHE B C 1
ATOM 3430 O O . PHE B 1 168 ? -1.255 -25.722 -28.412 1 97.08 168 PHE B O 1
ATOM 3437 N N . SER B 1 169 ? -0.028 -27.081 -29.594 1 96.23 169 SER B N 1
ATOM 3438 C CA . SER B 1 169 ? -0.274 -26.371 -30.845 1 96.23 169 SER B CA 1
ATOM 3439 C C . SER B 1 169 ? -1.763 -26.33 -31.174 1 96.23 169 SER B C 1
ATOM 3441 O O . SER B 1 169 ? -2.286 -25.291 -31.581 1 96.23 169 SER B O 1
ATOM 3443 N N . ASP B 1 170 ? -2.451 -27.443 -31.087 1 94.95 170 ASP B N 1
ATOM 3444 C CA . ASP B 1 170 ? -3.867 -27.531 -31.429 1 94.95 170 ASP B CA 1
ATOM 3445 C C . ASP B 1 170 ? -4.714 -26.679 -30.486 1 94.95 170 ASP B C 1
ATOM 3447 O O . ASP B 1 170 ? -5.611 -25.959 -30.929 1 94.95 170 ASP B O 1
ATOM 3451 N N . LEU B 1 171 ? -4.409 -26.812 -29.245 1 95.69 171 LEU B N 1
ATOM 3452 C CA . LEU B 1 171 ? -5.139 -26.011 -28.269 1 95.69 171 LEU B CA 1
ATOM 3453 C C . LEU B 1 171 ? -4.937 -24.522 -28.527 1 95.69 171 LEU B C 1
ATOM 3455 O O . LEU B 1 171 ? -5.894 -23.745 -28.489 1 95.69 171 LEU B O 1
ATOM 3459 N N . PHE B 1 172 ? -3.71 -24.069 -28.726 1 95.97 172 PHE B N 1
ATOM 3460 C CA . PHE B 1 172 ? -3.402 -22.671 -29.006 1 95.97 172 PHE B CA 1
ATOM 3461 C C . PHE B 1 172 ? -4.195 -22.172 -30.208 1 95.97 172 PHE B C 1
ATOM 3463 O O . PHE B 1 172 ? -4.808 -21.104 -30.153 1 95.97 172 PHE B O 1
ATOM 3470 N N . ALA B 1 173 ? -4.171 -22.929 -31.271 1 94.14 173 ALA B N 1
ATOM 3471 C CA . ALA B 1 173 ? -4.919 -22.575 -32.475 1 94.14 173 ALA B CA 1
ATOM 3472 C C . ALA B 1 173 ? -6.409 -22.439 -32.175 1 94.14 173 ALA B C 1
ATOM 3474 O O . ALA B 1 173 ? -7.054 -21.489 -32.623 1 94.14 173 ALA B O 1
ATOM 3475 N N . ALA B 1 174 ? -6.929 -23.333 -31.426 1 94.33 174 ALA B N 1
ATOM 3476 C CA . ALA B 1 174 ? -8.347 -23.322 -31.077 1 94.33 174 ALA B CA 1
ATOM 3477 C C . ALA B 1 174 ? -8.706 -22.072 -30.278 1 94.33 174 ALA B C 1
ATOM 3479 O O . ALA B 1 174 ? -9.753 -21.462 -30.505 1 94.33 174 ALA B O 1
ATOM 3480 N N . ILE B 1 175 ? -7.874 -21.701 -29.345 1 95.78 175 ILE B N 1
ATOM 3481 C CA . ILE B 1 175 ? -8.098 -20.532 -28.501 1 95.78 175 ILE B CA 1
ATOM 3482 C C . ILE B 1 175 ? -8.145 -19.274 -29.365 1 95.78 175 ILE B C 1
ATOM 3484 O O . ILE B 1 175 ? -9.014 -18.418 -29.179 1 95.78 175 ILE B O 1
ATOM 3488 N N . VAL B 1 176 ? -7.219 -19.174 -30.293 1 94.44 176 VAL B N 1
ATOM 3489 C CA . VAL B 1 176 ? -7.15 -18.024 -31.188 1 94.44 176 VAL B CA 1
ATOM 3490 C C . VAL B 1 176 ? -8.402 -17.973 -32.061 1 94.44 176 VAL B C 1
ATOM 3492 O O . VAL B 1 176 ? -9.034 -16.922 -32.191 1 94.44 176 VAL B O 1
ATOM 3495 N N . VAL B 1 177 ? -8.773 -19.077 -32.629 1 94.29 177 VAL B N 1
ATOM 3496 C CA . VAL B 1 177 ? -9.94 -19.165 -33.5 1 94.29 177 VAL B CA 1
ATOM 3497 C C . VAL B 1 177 ? -11.199 -18.802 -32.716 1 94.29 177 VAL B C 1
ATOM 3499 O O . VAL B 1 177 ? -12.082 -18.111 -33.232 1 94.29 177 VAL B O 1
ATOM 3502 N N . ALA B 1 178 ? -11.24 -19.234 -31.471 1 94.75 178 ALA B N 1
ATOM 3503 C CA . ALA B 1 178 ? -12.413 -19.005 -30.631 1 94.75 178 ALA B CA 1
ATOM 3504 C C . ALA B 1 178 ? -12.438 -17.573 -30.102 1 94.75 178 ALA B C 1
ATOM 3506 O O . ALA B 1 178 ? -13.429 -17.141 -29.51 1 94.75 178 ALA B O 1
ATOM 3507 N N . GLY B 1 179 ? -11.317 -16.848 -30.264 1 94.02 179 GLY B N 1
ATOM 3508 C CA . GLY B 1 179 ? -11.241 -15.474 -29.793 1 94.02 179 GLY B CA 1
ATOM 3509 C C . GLY B 1 179 ? -11.087 -15.367 -28.288 1 94.02 179 GLY B C 1
ATOM 3510 O O . GLY B 1 179 ? -11.556 -14.403 -27.678 1 94.02 179 GLY B O 1
ATOM 3511 N N . LEU B 1 180 ? -10.528 -16.325 -27.679 1 93.82 180 LEU B N 1
ATOM 3512 C CA . LEU B 1 180 ? -10.445 -16.356 -26.223 1 93.82 180 LEU B CA 1
ATOM 3513 C C . LEU B 1 180 ? -9.083 -15.862 -25.745 1 93.82 180 LEU B C 1
ATOM 3515 O O . LEU B 1 180 ? -8.849 -15.743 -24.541 1 93.82 180 LEU B O 1
ATOM 3519 N N . ASP B 1 181 ? -8.172 -15.567 -26.671 1 93.04 181 ASP B N 1
ATOM 3520 C CA . ASP B 1 181 ? -6.821 -15.151 -26.309 1 93.04 181 ASP B CA 1
ATOM 3521 C C . ASP B 1 181 ? -6.845 -13.877 -25.469 1 93.04 181 ASP B C 1
ATOM 3523 O O . ASP B 1 181 ? -6.123 -13.767 -24.476 1 93.04 181 ASP B O 1
ATOM 3527 N N . GLY B 1 182 ? -7.722 -12.881 -25.761 1 91.56 182 GLY B N 1
ATOM 3528 C CA . GLY B 1 182 ? -7.863 -11.66 -24.984 1 91.56 182 GLY B CA 1
ATOM 3529 C C . GLY B 1 182 ? -8.401 -11.902 -23.586 1 91.56 182 GLY B C 1
ATOM 3530 O O . GLY B 1 182 ? -7.91 -11.319 -22.617 1 91.56 182 GLY B O 1
ATOM 3531 N N . THR B 1 183 ? -9.356 -12.784 -23.518 1 90.28 183 THR B N 1
ATOM 3532 C CA . THR B 1 183 ? -9.963 -13.128 -22.237 1 90.28 183 THR B CA 1
ATOM 3533 C C . THR B 1 183 ? -8.928 -13.735 -21.294 1 90.28 183 THR B C 1
ATOM 3535 O O . THR B 1 183 ? -8.821 -13.326 -20.136 1 90.28 183 THR B O 1
ATOM 3538 N N . LEU B 1 184 ? -8.139 -14.634 -21.807 1 92.47 184 LEU B N 1
ATOM 3539 C CA . LEU B 1 184 ? -7.19 -15.388 -20.995 1 92.47 184 LEU B CA 1
ATOM 3540 C C . LEU B 1 184 ? -5.998 -14.52 -20.605 1 92.47 184 LEU B C 1
ATOM 3542 O O . LEU B 1 184 ? -5.237 -14.872 -19.701 1 92.47 184 LEU B O 1
ATOM 3546 N N . LYS B 1 185 ? -5.866 -13.371 -21.218 1 87.89 185 LYS B N 1
ATOM 3547 C CA . LYS B 1 185 ? -4.811 -12.424 -20.872 1 87.89 185 LYS B CA 1
ATOM 3548 C C . LYS B 1 185 ? -5.284 -11.438 -19.808 1 87.89 185 LYS B C 1
ATOM 3550 O O . LYS B 1 185 ? -4.475 -10.897 -19.051 1 87.89 185 LYS B O 1
ATOM 3555 N N . GLY B 1 186 ? -6.585 -11.197 -19.718 1 84.31 186 GLY B N 1
ATOM 3556 C CA . GLY B 1 186 ? -7.12 -10.121 -18.899 1 84.31 186 GLY B CA 1
ATOM 3557 C C . GLY B 1 186 ? -7.482 -10.562 -17.494 1 84.31 186 GLY B C 1
ATOM 3558 O O . GLY B 1 186 ? -7.72 -9.729 -16.618 1 84.31 186 GLY B O 1
ATOM 3559 N N . GLY B 1 187 ? -7.471 -11.819 -17.204 1 87.62 187 GLY B N 1
ATOM 3560 C CA . GLY B 1 187 ? -7.914 -12.312 -15.91 1 87.62 187 GLY B CA 1
ATOM 3561 C C . GLY B 1 187 ? -6.988 -13.359 -15.321 1 87.62 187 GLY B C 1
ATOM 3562 O O . GLY B 1 187 ? -5.862 -13.534 -15.791 1 87.62 187 GLY B O 1
ATOM 3563 N N . VAL B 1 188 ? -7.368 -13.812 -14.158 1 92.87 188 VAL B N 1
ATOM 3564 C CA . VAL B 1 188 ? -6.681 -14.918 -13.5 1 92.87 188 VAL B CA 1
ATOM 3565 C C . VAL B 1 188 ? -7.477 -16.208 -13.69 1 92.87 188 VAL B C 1
ATOM 3567 O O . VAL B 1 188 ? -8.639 -16.292 -13.287 1 92.87 188 VAL B O 1
ATOM 3570 N N . PHE B 1 189 ? -6.802 -17.179 -14.33 1 95.24 189 PHE B N 1
ATOM 3571 C CA . PHE B 1 189 ? -7.556 -18.373 -14.696 1 95.24 189 PHE B CA 1
ATOM 3572 C C . PHE B 1 189 ? -6.729 -19.63 -14.453 1 95.24 189 PHE B C 1
ATOM 3574 O O . PHE B 1 189 ? -5.505 -19.56 -14.325 1 95.24 189 PHE B O 1
ATOM 3581 N N . THR B 1 190 ? -7.389 -20.678 -14.309 1 96.41 190 THR B N 1
ATOM 3582 C CA . THR B 1 190 ? -6.815 -22.016 -14.386 1 96.41 190 THR B CA 1
ATOM 3583 C C . THR B 1 190 ? -7.253 -22.72 -15.667 1 96.41 190 THR B C 1
ATOM 3585 O O . THR B 1 190 ? -8.45 -22.839 -15.938 1 96.41 190 THR B O 1
ATOM 3588 N N . LEU B 1 191 ? -6.313 -23.087 -16.444 1 97.44 191 LEU B N 1
ATOM 3589 C CA . LEU B 1 191 ? -6.606 -23.767 -17.7 1 97.44 191 LEU B CA 1
ATOM 3590 C C . LEU B 1 191 ? -6.257 -25.249 -17.61 1 97.44 191 LEU B C 1
ATOM 3592 O O . LEU B 1 191 ? -5.114 -25.605 -17.313 1 97.44 191 LEU B O 1
ATOM 3596 N N . PHE B 1 192 ? -7.219 -26.073 -17.743 1 97.12 192 PHE B N 1
ATOM 3597 C CA . PHE B 1 192 ? -6.959 -27.487 -17.982 1 97.12 192 PHE B CA 1
ATOM 3598 C C . PHE B 1 192 ? -6.684 -27.745 -19.459 1 97.12 192 PHE B C 1
ATOM 3600 O O . PHE B 1 192 ? -7.616 -27.868 -20.257 1 97.12 192 PHE B O 1
ATOM 3607 N N . ALA B 1 193 ? -5.464 -27.916 -19.787 1 97.6 193 ALA B N 1
ATOM 3608 C CA . ALA B 1 193 ? -5.014 -27.856 -21.175 1 97.6 193 ALA B CA 1
ATOM 3609 C C . ALA B 1 193 ? -4.809 -29.256 -21.746 1 97.6 193 ALA B C 1
ATOM 3611 O O . ALA B 1 193 ? -3.844 -29.94 -21.397 1 97.6 193 ALA B O 1
ATOM 3612 N N . PRO B 1 194 ? -5.684 -29.637 -22.667 1 96.99 194 PRO B N 1
ATOM 3613 C CA . PRO B 1 194 ? -5.397 -30.895 -23.36 1 96.99 194 PRO B CA 1
ATOM 3614 C C . PRO B 1 194 ? -4.169 -30.805 -24.263 1 96.99 194 PRO B C 1
ATOM 3616 O O . PRO B 1 194 ? -3.973 -29.796 -24.945 1 96.99 194 PRO B O 1
ATOM 3619 N N . ASN B 1 195 ? -3.364 -31.761 -24.157 1 97.05 195 ASN B N 1
ATOM 3620 C CA . ASN B 1 195 ? -2.228 -31.786 -25.072 1 97.05 195 ASN B CA 1
ATOM 3621 C C . ASN B 1 195 ? -2.649 -32.212 -26.476 1 97.05 195 ASN B C 1
ATOM 3623 O O . ASN B 1 195 ? -3.814 -32.539 -26.707 1 97.05 195 ASN B O 1
ATOM 3627 N N . ASP B 1 196 ? -1.727 -32.15 -27.417 1 96.39 196 ASP B N 1
ATOM 3628 C CA . ASP B 1 196 ? -2.024 -32.415 -28.821 1 96.39 196 ASP B CA 1
ATOM 3629 C C . ASP B 1 196 ? -2.558 -33.833 -29.011 1 96.39 196 ASP B C 1
ATOM 3631 O O . ASP B 1 196 ? -3.45 -34.062 -29.83 1 96.39 196 ASP B O 1
ATOM 3635 N N . LYS B 1 197 ? -2.013 -34.821 -28.242 1 95.55 197 LYS B N 1
ATOM 3636 C CA . LYS B 1 197 ? -2.494 -36.197 -28.331 1 95.55 197 LYS B CA 1
ATOM 3637 C C . LYS B 1 197 ? -3.974 -36.286 -27.971 1 95.55 197 LYS B C 1
ATOM 3639 O O . LYS B 1 197 ? -4.741 -36.98 -28.642 1 95.55 197 LYS B O 1
ATOM 3644 N N . ALA B 1 198 ? -4.363 -35.552 -26.958 1 94.78 198 ALA B N 1
ATOM 3645 C CA . ALA B 1 198 ? -5.756 -35.522 -26.521 1 94.78 198 ALA B CA 1
ATOM 3646 C C . ALA B 1 198 ? -6.654 -34.909 -27.592 1 94.78 198 ALA B C 1
ATOM 3648 O O . ALA B 1 198 ? -7.741 -35.423 -27.868 1 94.78 198 ALA B O 1
ATOM 3649 N N . PHE B 1 199 ? -6.304 -33.855 -28.228 1 91.96 199 PHE B N 1
ATOM 3650 C CA . PHE B 1 199 ? -7.078 -33.195 -29.273 1 91.96 199 PHE B CA 1
ATOM 3651 C C . PHE B 1 199 ? -7.222 -34.098 -30.492 1 91.96 199 PHE B C 1
ATOM 3653 O O . PHE B 1 199 ? -8.312 -34.217 -31.057 1 91.96 199 PHE B O 1
ATOM 3660 N N . ASN B 1 200 ? -6.083 -34.645 -30.827 1 91.4 200 ASN B N 1
ATOM 3661 C CA . ASN B 1 200 ? -6.074 -35.499 -32.01 1 91.4 200 ASN B CA 1
ATOM 3662 C C . ASN B 1 200 ? -7.016 -36.688 -31.851 1 91.4 200 ASN B C 1
ATOM 3664 O O . ASN B 1 200 ? -7.617 -37.144 -32.825 1 91.4 200 ASN B O 1
ATOM 3668 N N . ALA B 1 201 ? -7.16 -37.083 -30.617 1 91.46 201 ALA B N 1
ATOM 3669 C CA . ALA B 1 201 ? -8.015 -38.234 -30.334 1 91.46 201 ALA B CA 1
ATOM 3670 C C . ALA B 1 201 ? -9.484 -37.897 -30.569 1 91.46 201 ALA B C 1
ATOM 3672 O O . ALA B 1 201 ? -10.307 -38.791 -30.781 1 91.46 201 ALA B O 1
ATOM 3673 N N . VAL B 1 202 ? -9.825 -36.64 -30.557 1 90.09 202 VAL B N 1
ATOM 3674 C CA . VAL B 1 202 ? -11.232 -36.271 -30.661 1 90.09 202 VAL B CA 1
ATOM 3675 C C . VAL B 1 202 ? -11.415 -35.238 -31.772 1 90.09 202 VAL B C 1
ATOM 3677 O O . VAL B 1 202 ? -12.374 -34.463 -31.756 1 90.09 202 VAL B O 1
ATOM 3680 N N . ILE B 1 203 ? -10.501 -35.027 -32.629 1 85.87 203 ILE B N 1
ATOM 3681 C CA . ILE B 1 203 ? -10.445 -33.962 -33.625 1 85.87 203 ILE B CA 1
ATOM 3682 C C . ILE B 1 203 ? -11.76 -33.912 -34.4 1 85.87 203 ILE B C 1
ATOM 3684 O O . ILE B 1 203 ? -12.266 -32.83 -34.707 1 85.87 203 ILE B O 1
ATOM 3688 N N . GLY B 1 204 ? -12.356 -35.018 -34.674 1 86.65 204 GLY B N 1
ATOM 3689 C CA . GLY B 1 204 ? -13.602 -35.101 -35.42 1 86.65 204 GLY B CA 1
ATOM 3690 C C . GLY B 1 204 ? -14.803 -34.611 -34.632 1 86.65 204 GLY B C 1
ATOM 3691 O O . GLY B 1 204 ? -15.854 -34.323 -35.208 1 86.65 204 GLY B O 1
ATOM 3692 N N . SER B 1 205 ? -14.677 -34.509 -33.405 1 87.81 205 SER B N 1
ATOM 3693 C CA . SER B 1 205 ? -15.794 -34.146 -32.539 1 87.81 205 SER B CA 1
ATOM 3694 C C . SER B 1 205 ? -15.697 -32.692 -32.091 1 87.81 205 SER B C 1
ATOM 3696 O O . SER B 1 205 ? -16.582 -32.19 -31.395 1 87.81 205 SER B O 1
ATOM 3698 N N . ILE B 1 206 ? -14.661 -32.02 -32.468 1 88.63 206 ILE B N 1
ATOM 3699 C CA . ILE B 1 206 ? -14.465 -30.624 -32.093 1 88.63 206 ILE B CA 1
ATOM 3700 C C . ILE B 1 206 ? -15.298 -29.724 -33.002 1 88.63 206 ILE B C 1
ATOM 3702 O O . ILE B 1 206 ? -15.205 -29.813 -34.229 1 88.63 206 ILE B O 1
ATOM 3706 N N . PRO B 1 207 ? -16.131 -28.925 -32.378 1 89.24 207 PRO B N 1
ATOM 3707 C CA . PRO B 1 207 ? -16.959 -28.038 -33.198 1 89.24 207 PRO B CA 1
ATOM 3708 C C . PRO B 1 207 ? -16.132 -27.074 -34.046 1 89.24 207 PRO B C 1
ATOM 3710 O O . PRO B 1 207 ? -15.087 -26.594 -33.598 1 89.24 207 PRO B O 1
ATOM 3713 N N . THR B 1 208 ? -16.627 -26.772 -35.269 1 85.4 208 THR B N 1
ATOM 3714 C CA . THR B 1 208 ? -15.946 -25.848 -36.17 1 85.4 208 THR B CA 1
ATOM 3715 C C . THR B 1 208 ? -16.538 -24.447 -36.057 1 85.4 208 THR B C 1
ATOM 3717 O O . THR B 1 208 ? -15.908 -23.467 -36.462 1 85.4 208 THR B O 1
ATOM 3720 N N . ASP B 1 209 ? -17.745 -24.45 -35.447 1 91.57 209 ASP B N 1
ATOM 3721 C CA . ASP B 1 209 ? -18.377 -23.162 -35.177 1 91.57 209 ASP B CA 1
ATOM 3722 C C . ASP B 1 209 ? -17.652 -22.419 -34.056 1 91.57 209 ASP B C 1
ATOM 3724 O O . ASP B 1 209 ? -17.375 -22.994 -33.001 1 91.57 209 ASP B O 1
ATOM 3728 N N . GLN B 1 210 ? -17.396 -21.173 -34.344 1 92.28 210 GLN B N 1
ATOM 3729 C CA . GLN B 1 210 ? -16.606 -20.377 -33.41 1 92.28 210 GLN B CA 1
ATOM 3730 C C . GLN B 1 210 ? -17.27 -20.322 -32.037 1 92.28 210 GLN B C 1
ATOM 3732 O O . GLN B 1 210 ? -16.598 -20.454 -31.011 1 92.28 210 GLN B O 1
ATOM 3737 N N . THR B 1 211 ? -18.584 -20.108 -32.012 1 93.12 211 THR B N 1
ATOM 3738 C CA . THR B 1 211 ? -19.311 -19.968 -30.755 1 93.12 211 THR B CA 1
ATOM 3739 C C . THR B 1 211 ? -19.289 -21.276 -29.969 1 93.12 211 THR B C 1
ATOM 3741 O O . THR B 1 211 ? -19.052 -21.275 -28.759 1 93.12 211 THR B O 1
ATOM 3744 N N . LYS B 1 212 ? -19.516 -22.419 -30.639 1 93.09 212 LYS B N 1
ATOM 3745 C CA . LYS B 1 212 ? -19.51 -23.724 -29.984 1 93.09 212 LYS B CA 1
ATOM 3746 C C . LYS B 1 212 ? -18.108 -24.093 -29.507 1 93.09 212 LYS B C 1
ATOM 3748 O O . LYS B 1 212 ? -17.946 -24.691 -28.441 1 93.09 212 LYS B O 1
ATOM 3753 N N . LEU B 1 213 ? -17.143 -23.741 -30.347 1 93.86 213 LEU B N 1
ATOM 3754 C CA . LEU B 1 213 ? -15.757 -23.982 -29.961 1 93.86 213 LEU B CA 1
ATOM 3755 C C . LEU B 1 213 ? -15.392 -23.182 -28.715 1 93.86 213 LEU B C 1
ATOM 3757 O O . LEU B 1 213 ? -14.737 -23.7 -27.808 1 93.86 213 LEU B O 1
ATOM 3761 N N . ALA B 1 214 ? -15.805 -21.932 -28.719 1 94.73 214 ALA B N 1
ATOM 3762 C CA . ALA B 1 214 ? -15.556 -21.084 -27.556 1 94.73 214 ALA B CA 1
ATOM 3763 C C . ALA B 1 214 ? -16.173 -21.686 -26.296 1 94.73 214 ALA B C 1
ATOM 3765 O O . ALA B 1 214 ? -15.548 -21.691 -25.233 1 94.73 214 ALA B O 1
ATOM 3766 N N . ASP B 1 215 ? -17.364 -22.184 -26.454 1 93.72 215 ASP B N 1
ATOM 3767 C CA . ASP B 1 215 ? -18.045 -22.786 -25.312 1 93.72 215 ASP B CA 1
ATOM 3768 C C . ASP B 1 215 ? -17.304 -24.027 -24.821 1 93.72 215 ASP B C 1
ATOM 3770 O O . ASP B 1 215 ? -17.181 -24.246 -23.614 1 93.72 215 ASP B O 1
ATOM 3774 N N . LEU B 1 216 ? -16.884 -24.825 -25.743 1 93.4 216 LEU B N 1
ATOM 3775 C CA . LEU B 1 216 ? -16.107 -26.006 -25.386 1 93.4 216 LEU B CA 1
ATOM 3776 C C . LEU B 1 216 ? -14.851 -25.618 -24.613 1 93.4 216 LEU B C 1
ATOM 3778 O O . LEU B 1 216 ? -14.555 -26.199 -23.567 1 93.4 216 LEU B O 1
ATOM 3782 N N . LEU B 1 217 ? -14.146 -24.63 -25.139 1 95.31 217 LEU B N 1
ATOM 3783 C CA . LEU B 1 217 ? -12.886 -24.219 -24.529 1 95.31 217 LEU B CA 1
ATOM 3784 C C . LEU B 1 217 ? -13.129 -23.548 -23.181 1 95.31 217 LEU B C 1
ATOM 3786 O O . LEU B 1 217 ? -12.333 -23.707 -22.252 1 95.31 217 LEU B O 1
ATOM 3790 N N . LYS B 1 218 ? -14.216 -22.781 -23.068 1 95.74 218 LYS B N 1
ATOM 3791 C CA . LYS B 1 218 ? -14.576 -22.157 -21.799 1 95.74 218 LYS B CA 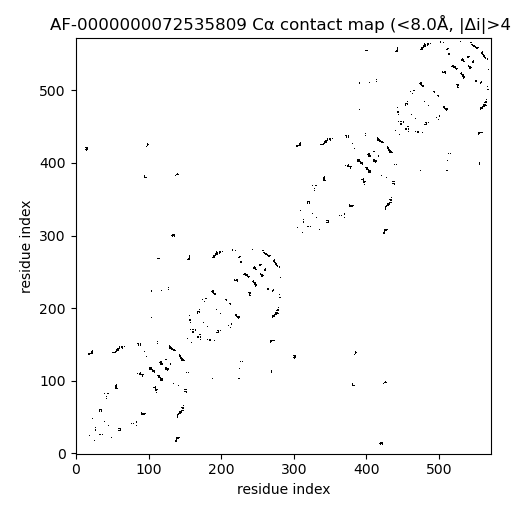1
ATOM 3792 C C . LYS B 1 218 ? -14.848 -23.208 -20.726 1 95.74 218 LYS B C 1
ATOM 3794 O O . LYS B 1 218 ? -14.701 -22.937 -19.533 1 95.74 218 LYS B O 1
ATOM 3799 N N . TYR B 1 219 ? -15.222 -24.401 -21.162 1 95.59 219 TYR B N 1
ATOM 3800 C CA . TYR B 1 219 ? -15.448 -25.513 -20.244 1 95.59 219 TYR B CA 1
ATOM 3801 C C . TYR B 1 219 ? -14.129 -26.042 -19.694 1 95.59 219 TYR B C 1
ATOM 3803 O O . TYR B 1 219 ? -14.11 -26.758 -18.69 1 95.59 219 TYR B O 1
ATOM 3811 N N . HIS B 1 220 ? -12.955 -25.649 -20.233 1 97.02 220 HIS B N 1
ATOM 3812 C CA . HIS B 1 220 ? -11.627 -26.047 -19.779 1 97.02 220 HIS B CA 1
ATOM 3813 C C . HIS B 1 220 ? -11.02 -24.991 -18.861 1 97.02 220 HIS B C 1
ATOM 3815 O O . HIS B 1 220 ? -9.905 -25.162 -18.364 1 97.02 220 HIS B O 1
ATOM 3821 N N . VAL B 1 221 ? -11.753 -23.907 -18.69 1 96.7 221 VAL B N 1
ATOM 3822 C CA . VAL B 1 221 ? -11.194 -22.761 -17.981 1 96.7 221 VAL B CA 1
ATOM 3823 C C . VAL B 1 221 ? -11.992 -22.504 -16.704 1 96.7 221 VAL B C 1
ATOM 3825 O O . VAL B 1 221 ? -13.224 -22.456 -16.735 1 96.7 221 VAL B O 1
ATOM 3828 N N . VAL B 1 222 ? -11.284 -22.39 -15.629 1 94.77 222 VAL B N 1
ATOM 3829 C CA . VAL B 1 222 ? -11.863 -22.048 -14.334 1 94.77 222 VAL B CA 1
ATOM 3830 C C . VAL B 1 222 ? -11.362 -20.676 -13.889 1 94.77 222 VAL B C 1
ATOM 3832 O O . VAL B 1 222 ? -10.179 -20.361 -14.041 1 94.77 222 VAL B O 1
ATOM 3835 N N . SER B 1 223 ? -12.322 -19.848 -13.336 1 92.21 223 SER B N 1
ATOM 3836 C CA . SER B 1 223 ? -11.908 -18.551 -12.81 1 92.21 223 SER B CA 1
ATOM 3837 C C . SER B 1 223 ? -11.028 -18.71 -11.575 1 92.21 223 SER B C 1
ATOM 3839 O O . SER B 1 223 ? -11.282 -19.573 -10.733 1 92.21 223 SER B O 1
ATOM 3841 N N . GLY B 1 224 ? -9.989 -17.93 -11.541 1 91.88 224 GLY B N 1
ATOM 3842 C CA . GLY B 1 224 ? -9.077 -17.966 -10.408 1 91.88 224 GLY B CA 1
ATOM 3843 C C . GLY B 1 224 ? -7.917 -18.924 -10.606 1 91.88 224 GLY B C 1
ATOM 3844 O O . GLY B 1 224 ? -7.915 -19.718 -11.549 1 91.88 224 GLY B O 1
ATOM 3845 N N . SER B 1 225 ? -6.972 -18.785 -9.822 1 91.36 225 SER B N 1
ATOM 3846 C CA . SER B 1 225 ? -5.8 -19.655 -9.834 1 91.36 225 SER B CA 1
ATOM 3847 C C . SER B 1 225 ? -5.956 -20.804 -8.843 1 91.36 225 SER B C 1
ATOM 3849 O O . SER B 1 225 ? -6.094 -20.579 -7.639 1 91.36 225 SER B O 1
ATOM 3851 N N . VAL B 1 226 ? -5.958 -22.015 -9.338 1 90.18 226 VAL B N 1
ATOM 3852 C CA . VAL B 1 226 ? -6.107 -23.187 -8.483 1 90.18 226 VAL B CA 1
ATOM 3853 C C . VAL B 1 226 ? -4.96 -24.163 -8.738 1 90.18 226 VAL B C 1
ATOM 3855 O O . VAL B 1 226 ? -4.945 -24.859 -9.756 1 90.18 226 VAL B O 1
ATOM 3858 N N . PHE B 1 227 ? -4.084 -24.229 -7.778 1 89.42 227 PHE B N 1
ATOM 3859 C CA . PHE B 1 227 ? -2.979 -25.178 -7.847 1 89.42 227 PHE B CA 1
ATOM 3860 C C . PHE B 1 227 ? -3.41 -26.549 -7.341 1 89.42 227 PHE B C 1
ATOM 3862 O O . PHE B 1 227 ? -4.476 -26.687 -6.737 1 89.42 227 PHE B O 1
ATOM 3869 N N . SER B 1 228 ? -2.597 -27.52 -7.637 1 88.26 228 SER B N 1
ATOM 3870 C CA . SER B 1 228 ? -2.948 -28.903 -7.33 1 88.26 228 SER B CA 1
ATOM 3871 C C . SER B 1 228 ? -3.171 -29.097 -5.834 1 88.26 228 SER B C 1
ATOM 3873 O O . SER B 1 228 ? -4.036 -29.875 -5.426 1 88.26 228 SER B O 1
ATOM 3875 N N . ASN B 1 229 ? -2.411 -28.419 -4.999 1 81.57 229 ASN B N 1
ATOM 3876 C CA . ASN B 1 229 ? -2.497 -28.568 -3.55 1 81.57 229 ASN B CA 1
ATOM 3877 C C . ASN B 1 229 ? -3.788 -27.969 -3 1 81.57 229 ASN B C 1
ATOM 3879 O O . ASN B 1 229 ? -4.134 -28.189 -1.838 1 81.57 229 ASN B O 1
ATOM 3883 N N . GLU B 1 230 ? -4.493 -27.259 -3.793 1 83.08 230 GLU B N 1
ATOM 3884 C CA . GLU B 1 230 ? -5.753 -26.642 -3.391 1 83.08 230 GLU B CA 1
ATOM 3885 C C . GLU B 1 230 ? -6.946 -27.486 -3.828 1 83.08 230 GLU B C 1
ATOM 3887 O O . GLU B 1 230 ? -8.089 -27.184 -3.478 1 83.08 230 GLU B O 1
ATOM 3892 N N . LEU B 1 231 ? -6.673 -28.457 -4.66 1 85.2 231 LEU B N 1
ATOM 3893 C CA . LEU B 1 231 ? -7.722 -29.347 -5.145 1 85.2 231 LEU B CA 1
ATOM 3894 C C . LEU B 1 231 ? -7.966 -30.486 -4.161 1 85.2 231 LEU B C 1
ATOM 3896 O O . LEU B 1 231 ? -7.02 -31.02 -3.576 1 85.2 231 LEU B O 1
ATOM 3900 N N . LYS B 1 232 ? -9.169 -30.767 -3.951 1 86.45 232 LYS B N 1
ATOM 3901 C CA . LYS B 1 232 ? -9.575 -31.862 -3.076 1 86.45 232 LYS B CA 1
ATOM 3902 C C . LYS B 1 232 ? -10.413 -32.89 -3.833 1 86.45 232 LYS B C 1
ATOM 3904 O O . LYS B 1 232 ? -11.087 -32.551 -4.808 1 86.45 232 LYS B O 1
ATOM 3909 N N . ASP B 1 233 ? -10.315 -34.081 -3.3 1 91.09 233 ASP B N 1
ATOM 3910 C CA . ASP B 1 233 ? -11.104 -35.134 -3.931 1 91.09 233 ASP B CA 1
ATOM 3911 C C . ASP B 1 233 ? -12.599 -34.842 -3.818 1 91.09 233 ASP B C 1
ATOM 3913 O O . ASP B 1 233 ? -13.092 -34.507 -2.739 1 91.09 233 ASP B O 1
ATOM 3917 N N . GLY B 1 234 ? -13.248 -34.969 -4.946 1 90.56 234 GLY B N 1
ATOM 3918 C CA . GLY B 1 234 ? -14.683 -34.733 -4.972 1 90.56 234 GLY B CA 1
ATOM 3919 C C . GLY B 1 234 ? -15.044 -33.269 -5.139 1 90.56 234 GLY B C 1
ATOM 3920 O O . GLY B 1 234 ? -16.22 -32.926 -5.279 1 90.56 234 GLY B O 1
ATOM 3921 N N . GLN B 1 235 ? -14.03 -32.515 -5.165 1 91.46 235 GLN B N 1
ATOM 3922 C CA . GLN B 1 235 ? -14.276 -31.085 -5.313 1 91.46 235 GLN B CA 1
ATOM 3923 C C . GLN B 1 235 ? -14.882 -30.769 -6.677 1 91.46 235 GLN B C 1
ATOM 3925 O O . GLN B 1 235 ? -14.489 -31.356 -7.687 1 91.46 235 GLN B O 1
ATOM 3930 N N . LYS B 1 236 ? -15.865 -29.85 -6.633 1 91.48 236 LYS B N 1
ATOM 3931 C CA . LYS B 1 236 ? -16.448 -29.345 -7.872 1 91.48 236 LYS B CA 1
ATOM 3932 C C . LYS B 1 236 ? -15.975 -27.923 -8.162 1 91.48 236 LYS B C 1
ATOM 3934 O O . LYS B 1 236 ? -16.014 -27.059 -7.284 1 91.48 236 LYS B O 1
ATOM 3939 N N . VAL B 1 237 ? -15.502 -27.772 -9.315 1 90.71 237 VAL B N 1
ATOM 3940 C CA . VAL B 1 237 ? -15.014 -26.454 -9.707 1 90.71 237 VAL B CA 1
ATOM 3941 C C . VAL B 1 237 ? -15.87 -25.904 -10.846 1 90.71 237 VAL B C 1
ATOM 3943 O O . VAL B 1 237 ? -16.202 -26.629 -11.787 1 90.71 237 VAL B O 1
ATOM 3946 N N . SER B 1 238 ? -16.23 -24.65 -10.76 1 91.36 238 SER B N 1
ATOM 3947 C CA . SER B 1 238 ? -17.074 -24.023 -11.772 1 91.36 238 SER B CA 1
ATOM 3948 C C . SER B 1 238 ? -16.239 -23.469 -12.922 1 91.36 238 SER B C 1
ATOM 3950 O O . SER B 1 238 ? -15.265 -22.748 -12.698 1 91.36 238 SER B O 1
ATOM 3952 N N . THR B 1 239 ? -16.684 -23.809 -14.095 1 94.3 239 THR B N 1
ATOM 3953 C CA . THR B 1 239 ? -15.996 -23.33 -15.289 1 94.3 239 THR B CA 1
ATOM 3954 C C . THR B 1 239 ? -16.573 -21.993 -15.746 1 94.3 239 THR B C 1
ATOM 3956 O O . THR B 1 239 ? -17.5 -21.467 -15.128 1 94.3 239 THR B O 1
ATOM 3959 N N . LEU B 1 240 ? -15.984 -21.422 -16.743 1 93.09 240 LEU B N 1
ATOM 3960 C CA . LEU B 1 240 ? -16.448 -20.143 -17.269 1 93.09 240 LEU B CA 1
ATOM 3961 C C . LEU B 1 240 ? -17.822 -20.286 -17.914 1 93.09 240 LEU B C 1
ATOM 3963 O O . LEU B 1 240 ? -18.513 -19.291 -18.143 1 93.09 240 LEU B O 1
ATOM 3967 N N . THR B 1 241 ? -18.192 -21.527 -18.251 1 91.41 241 THR B N 1
ATOM 3968 C CA . THR B 1 241 ? -19.525 -21.76 -18.797 1 91.41 241 THR B CA 1
ATOM 3969 C C . THR B 1 241 ? -20.56 -21.845 -17.679 1 91.41 241 THR B C 1
ATOM 3971 O O . THR B 1 241 ? -21.765 -21.821 -17.938 1 91.41 241 THR B O 1
ATOM 3974 N N . GLY B 1 242 ? -20.11 -21.929 -16.455 1 91.02 242 GLY B N 1
ATOM 3975 C CA . GLY B 1 242 ? -21.005 -22.137 -15.328 1 91.02 242 GLY B CA 1
ATOM 3976 C C . GLY B 1 242 ? -21.168 -23.598 -14.956 1 91.02 242 GLY B C 1
ATOM 3977 O O . GLY B 1 242 ? -21.644 -23.917 -13.865 1 91.02 242 GLY B O 1
ATOM 3978 N N . GLN B 1 243 ? -20.808 -24.465 -15.794 1 91.22 243 GLN B N 1
ATOM 3979 C CA . GLN B 1 243 ? -20.865 -25.896 -15.518 1 91.22 243 GLN B CA 1
ATOM 3980 C C . GLN B 1 243 ? -19.711 -26.329 -14.617 1 91.22 243 GLN B C 1
ATOM 3982 O O . GLN B 1 243 ? -18.673 -25.666 -14.568 1 91.22 243 GLN B O 1
ATOM 3987 N N . GLN B 1 244 ? -19.913 -27.481 -13.996 1 92.17 244 GLN B N 1
ATOM 3988 C CA . GLN B 1 244 ? -18.949 -27.889 -12.98 1 92.17 244 GLN B CA 1
ATOM 3989 C C . GLN B 1 244 ? -18.095 -29.056 -13.469 1 92.17 244 GLN B C 1
ATOM 3991 O O . GLN B 1 244 ? -18.572 -29.908 -14.221 1 92.17 244 GLN B O 1
ATOM 3996 N N . LEU B 1 245 ? -16.862 -29.016 -13.08 1 92.23 245 LEU B N 1
ATOM 3997 C CA . LEU B 1 245 ? -15.938 -30.132 -13.249 1 92.23 245 LEU B CA 1
ATOM 3998 C C . LEU B 1 245 ? -15.667 -30.82 -11.915 1 92.23 245 LEU B C 1
ATOM 4000 O O . LEU B 1 245 ? -15.524 -30.155 -10.886 1 92.23 245 LEU B O 1
ATOM 4004 N N . THR B 1 246 ? -15.581 -32.105 -11.956 1 92.11 246 THR B N 1
ATOM 4005 C CA . THR B 1 246 ? -15.292 -32.859 -10.742 1 92.11 246 THR B CA 1
ATOM 4006 C C . THR B 1 246 ? -13.82 -33.257 -10.69 1 92.11 246 THR B C 1
ATOM 4008 O O . THR B 1 246 ? -13.259 -33.712 -11.688 1 92.11 246 THR B O 1
ATOM 4011 N N . VAL B 1 247 ? -13.279 -33.05 -9.523 1 92.17 247 VAL B N 1
ATOM 4012 C CA . VAL B 1 247 ? -11.899 -33.45 -9.272 1 92.17 247 VAL B CA 1
ATOM 4013 C C . VAL B 1 247 ? -11.871 -34.823 -8.605 1 92.17 247 VAL B C 1
ATOM 4015 O O . VAL B 1 247 ? -12.586 -35.061 -7.629 1 92.17 247 VAL B O 1
ATOM 4018 N N . SER B 1 248 ? -11.113 -35.682 -9.162 1 91.26 248 SER B N 1
ATOM 4019 C CA . SER B 1 248 ? -10.913 -37.004 -8.579 1 91.26 248 SER B CA 1
ATOM 4020 C C . SER B 1 248 ? -9.438 -37.263 -8.287 1 91.26 248 SER B C 1
ATOM 4022 O O . SER B 1 248 ? -8.598 -37.176 -9.184 1 91.26 248 SER B O 1
ATOM 4024 N N . ILE B 1 249 ? -9.204 -37.452 -7.048 1 88.88 249 ILE B N 1
ATOM 4025 C CA . ILE B 1 249 ? -7.838 -37.745 -6.627 1 88.88 249 ILE B CA 1
ATOM 4026 C C . ILE B 1 249 ? -7.742 -39.197 -6.163 1 88.88 249 ILE B C 1
ATOM 4028 O O . ILE B 1 249 ? -8.52 -39.636 -5.313 1 88.88 249 ILE B O 1
ATOM 4032 N N . SER B 1 250 ? -6.916 -39.946 -6.781 1 85.22 250 SER B N 1
ATOM 4033 C CA . SER B 1 250 ? -6.681 -41.337 -6.407 1 85.22 250 SER B CA 1
ATOM 4034 C C . SER B 1 250 ? -5.191 -41.662 -6.389 1 85.22 250 SER B C 1
ATOM 4036 O O . SER B 1 250 ? -4.358 -40.788 -6.638 1 85.22 250 SER B O 1
ATOM 4038 N N . ASN B 1 251 ? -4.926 -42.871 -5.955 1 83.07 251 ASN B N 1
ATOM 4039 C CA . ASN B 1 251 ? -3.536 -43.313 -5.924 1 83.07 251 ASN B CA 1
ATOM 4040 C C . ASN B 1 251 ? -2.89 -43.227 -7.304 1 83.07 251 ASN B C 1
ATOM 4042 O O . ASN B 1 251 ? -1.666 -43.149 -7.417 1 83.07 251 ASN B O 1
ATOM 4046 N N . ASN B 1 252 ? -3.801 -43.24 -8.307 1 78.65 252 ASN B N 1
ATOM 4047 C CA . ASN B 1 252 ? -3.308 -43.243 -9.68 1 78.65 252 ASN B CA 1
ATOM 4048 C C . ASN B 1 252 ? -3.136 -41.824 -10.216 1 78.65 252 ASN B C 1
ATOM 4050 O O . ASN B 1 252 ? -2.753 -41.635 -11.372 1 78.65 252 ASN B O 1
ATOM 4054 N N . GLY B 1 253 ? -3.457 -40.96 -9.363 1 84.33 253 GLY B N 1
ATOM 4055 C CA . GLY B 1 253 ? -3.23 -39.59 -9.795 1 84.33 253 GLY B CA 1
ATOM 4056 C C . GLY B 1 253 ? -4.463 -38.715 -9.677 1 84.33 253 GLY B C 1
ATOM 4057 O O . GLY B 1 253 ? -5.395 -39.042 -8.939 1 84.33 253 GLY B O 1
ATOM 4058 N N . VAL B 1 254 ? -4.402 -37.537 -10.262 1 90.16 254 VAL B N 1
ATOM 4059 C CA . VAL B 1 254 ? -5.47 -36.543 -10.232 1 90.16 254 VAL B CA 1
ATOM 4060 C C . VAL B 1 254 ? -6.189 -36.517 -11.579 1 90.16 254 VAL B C 1
ATOM 4062 O O . VAL B 1 254 ? -5.548 -36.506 -12.632 1 90.16 254 VAL B O 1
ATOM 4065 N N . LYS B 1 255 ? -7.486 -36.618 -11.563 1 92.39 255 LYS B N 1
ATOM 4066 C CA . LYS B 1 255 ? -8.311 -36.502 -12.762 1 92.39 255 LYS B CA 1
ATOM 4067 C C . LYS B 1 255 ? -9.261 -35.312 -12.662 1 92.39 255 LYS B C 1
ATOM 4069 O O . LYS B 1 255 ? -9.77 -35.006 -11.581 1 92.39 255 LYS B O 1
ATOM 4074 N N . ILE B 1 256 ? -9.477 -34.672 -13.737 1 92.68 256 ILE B N 1
ATOM 4075 C CA . ILE B 1 256 ? -10.417 -33.562 -13.856 1 92.68 256 ILE B CA 1
ATOM 4076 C C . ILE B 1 256 ? -11.425 -33.856 -14.964 1 92.68 256 ILE B C 1
ATOM 4078 O O . ILE B 1 256 ? -11.053 -33.986 -16.132 1 92.68 256 ILE B O 1
ATOM 4082 N N . GLY B 1 257 ? -12.747 -33.864 -14.61 1 90.94 257 GLY B N 1
ATOM 4083 C CA . GLY B 1 257 ? -13.765 -34.177 -15.601 1 90.94 257 GLY B CA 1
ATOM 4084 C C . GLY B 1 257 ? -13.486 -35.464 -16.355 1 90.94 257 GLY B C 1
ATOM 4085 O O . GLY B 1 257 ? -13.677 -35.53 -17.572 1 90.94 257 GLY B O 1
ATOM 4086 N N . GLY B 1 258 ? -12.759 -36.36 -15.721 1 89.15 258 GLY B N 1
ATOM 4087 C CA . GLY B 1 258 ? -12.478 -37.642 -16.347 1 89.15 258 GLY B CA 1
ATOM 4088 C C . GLY B 1 258 ? -11.12 -37.691 -17.023 1 89.15 258 GLY B C 1
ATOM 4089 O O . GLY B 1 258 ? -10.631 -38.768 -17.368 1 89.15 258 GLY B O 1
ATOM 4090 N N . ALA B 1 259 ? -10.515 -36.605 -17.28 1 93.81 259 ALA B N 1
ATOM 4091 C CA . ALA B 1 259 ? -9.199 -36.545 -17.91 1 93.81 259 ALA B CA 1
ATOM 4092 C C . ALA B 1 259 ? -8.088 -36.58 -16.865 1 93.81 259 ALA B C 1
ATOM 4094 O O . ALA B 1 259 ? -8.194 -35.941 -15.816 1 93.81 259 ALA B O 1
ATOM 4095 N N . THR B 1 260 ? -7.022 -37.286 -17.173 1 94.32 260 THR B N 1
ATOM 4096 C CA . THR B 1 260 ? -5.896 -37.396 -16.252 1 94.32 260 THR B CA 1
ATOM 4097 C C . THR B 1 260 ? -4.979 -36.182 -16.373 1 94.32 260 THR B C 1
ATOM 4099 O O . THR B 1 260 ? -4.687 -35.726 -17.48 1 94.32 260 THR B O 1
ATOM 4102 N N . VAL B 1 261 ? -4.516 -35.703 -15.247 1 95.09 261 VAL B N 1
ATOM 4103 C CA . VAL B 1 261 ? -3.551 -34.609 -15.231 1 95.09 261 VAL B CA 1
ATOM 4104 C C . VAL B 1 261 ? -2.145 -35.156 -15.467 1 95.09 261 VAL B C 1
ATOM 4106 O O . VAL B 1 261 ? -1.653 -35.976 -14.689 1 95.09 261 VAL B O 1
ATOM 4109 N N . VAL B 1 262 ? -1.53 -34.708 -16.493 1 95.14 262 VAL B N 1
ATOM 4110 C CA . VAL B 1 262 ? -0.208 -35.177 -16.897 1 95.14 262 VAL B CA 1
ATOM 4111 C C . VAL B 1 262 ? 0.869 -34.325 -16.229 1 95.14 262 VAL B C 1
ATOM 4113 O O . VAL B 1 262 ? 1.86 -34.854 -15.72 1 95.14 262 VAL B O 1
ATOM 4116 N N . GLN B 1 263 ? 0.744 -33.091 -16.253 1 94.56 263 GLN B N 1
ATOM 4117 C CA . GLN B 1 263 ? 1.609 -32.114 -15.6 1 94.56 263 GLN B CA 1
ATOM 4118 C C . GLN B 1 263 ? 0.789 -31.037 -14.896 1 94.56 263 GLN B C 1
ATOM 4120 O O . GLN B 1 263 ? -0.021 -30.355 -15.526 1 94.56 263 GLN B O 1
ATOM 4125 N N . ALA B 1 264 ? 1.075 -30.959 -13.61 1 93.82 264 ALA B N 1
ATOM 4126 C CA . ALA B 1 264 ? 0.299 -30.009 -12.817 1 93.82 264 ALA B CA 1
ATOM 4127 C C . ALA B 1 264 ? 1.122 -28.767 -12.488 1 93.82 264 ALA B C 1
ATOM 4129 O O . ALA B 1 264 ? 2.351 -28.785 -12.587 1 93.82 264 ALA B O 1
ATOM 4130 N N . ASP B 1 265 ? 0.442 -27.66 -12.216 1 93.79 265 ASP B N 1
ATOM 4131 C CA . ASP B 1 265 ? 0.987 -26.496 -11.525 1 93.79 265 ASP B CA 1
ATOM 4132 C C . ASP B 1 265 ? 1.989 -25.753 -12.406 1 93.79 265 ASP B C 1
ATOM 4134 O O . ASP B 1 265 ? 3.078 -25.398 -11.952 1 93.79 265 ASP B O 1
ATOM 4138 N N . ILE B 1 266 ? 1.656 -25.704 -13.683 1 94.88 266 ILE B N 1
ATOM 4139 C CA . ILE B 1 266 ? 2.425 -24.799 -14.531 1 94.88 266 ILE B CA 1
ATOM 4140 C C . ILE B 1 266 ? 2.028 -23.354 -14.238 1 94.88 266 ILE B C 1
ATOM 4142 O O . ILE B 1 266 ? 0.941 -22.913 -14.618 1 94.88 266 ILE B O 1
ATOM 4146 N N . ASN B 1 267 ? 2.915 -22.684 -13.545 1 93.45 267 ASN B N 1
ATOM 4147 C CA . ASN B 1 267 ? 2.64 -21.314 -13.128 1 93.45 267 ASN B CA 1
ATOM 4148 C C . ASN B 1 267 ? 2.791 -20.333 -14.287 1 93.45 267 ASN B C 1
ATOM 4150 O O . ASN B 1 267 ? 3.735 -20.435 -15.072 1 93.45 267 ASN B O 1
ATOM 4154 N N . THR B 1 268 ? 1.841 -19.387 -14.442 1 94.08 268 THR B N 1
ATOM 4155 C CA . THR B 1 268 ? 1.895 -18.311 -15.425 1 94.08 268 THR B CA 1
ATOM 4156 C C . THR B 1 268 ? 1.578 -16.968 -14.773 1 94.08 268 THR B C 1
ATOM 4158 O O . THR B 1 268 ? 1.208 -16.914 -13.598 1 94.08 268 THR B O 1
ATOM 4161 N N . ASN B 1 269 ? 1.705 -15.866 -15.579 1 92.8 269 ASN B N 1
ATOM 4162 C CA . ASN B 1 269 ? 1.411 -14.524 -15.088 1 92.8 269 ASN B CA 1
ATOM 4163 C C . ASN B 1 269 ? -0.092 -14.291 -14.962 1 92.8 269 ASN B C 1
ATOM 4165 O O . ASN B 1 269 ? -0.524 -13.315 -14.346 1 92.8 269 ASN B O 1
ATOM 4169 N N . SER B 1 270 ? -0.85 -15.183 -15.539 1 92.33 270 SER B N 1
ATOM 4170 C CA . SER B 1 270 ? -2.295 -14.98 -15.546 1 92.33 270 SER B CA 1
ATOM 4171 C C . SER B 1 270 ? -3.024 -16.177 -14.945 1 92.33 270 SER B C 1
ATOM 4173 O O . SER B 1 270 ? -4.216 -16.372 -15.189 1 92.33 270 SER B O 1
ATOM 4175 N N . GLY B 1 271 ? -2.244 -16.963 -14.196 1 93.92 271 GLY B N 1
ATOM 4176 C CA . GLY B 1 271 ? -2.875 -18.103 -13.55 1 93.92 271 GLY B CA 1
ATOM 4177 C C . GLY B 1 271 ? -2.048 -19.372 -13.639 1 93.92 271 GLY B C 1
ATOM 4178 O O . GLY B 1 271 ? -0.825 -19.335 -13.485 1 93.92 271 GLY B O 1
ATOM 4179 N N . VAL B 1 272 ? -2.782 -20.532 -13.813 1 95.79 272 VAL B N 1
ATOM 4180 C CA . VAL B 1 272 ? -2.105 -21.823 -13.762 1 95.79 272 VAL B CA 1
ATOM 4181 C C . VAL B 1 272 ? -2.618 -22.722 -14.885 1 95.79 272 VAL B C 1
ATOM 4183 O O . VAL B 1 272 ? -3.79 -22.647 -15.261 1 95.79 272 VAL B O 1
ATOM 4186 N N . ILE B 1 273 ? -1.732 -23.539 -15.417 1 96.96 273 ILE B N 1
ATOM 4187 C CA . ILE B 1 273 ? -2.068 -24.528 -16.435 1 96.96 273 ILE B CA 1
ATOM 4188 C C . ILE B 1 273 ? -1.861 -25.934 -15.876 1 96.96 273 ILE B C 1
ATOM 4190 O O . ILE B 1 273 ? -0.849 -26.208 -15.227 1 96.96 273 ILE B O 1
ATOM 4194 N N . HIS B 1 274 ? -2.819 -26.761 -16.008 1 96.54 274 HIS B N 1
ATOM 4195 C CA . HIS B 1 274 ? -2.684 -28.2 -15.814 1 96.54 274 HIS B CA 1
ATOM 4196 C C . HIS B 1 274 ? -2.817 -28.949 -17.135 1 96.54 274 HIS B C 1
ATOM 4198 O O . HIS B 1 274 ? -3.863 -28.888 -17.785 1 96.54 274 HIS B O 1
ATOM 4204 N N . GLU B 1 275 ? -1.799 -29.613 -17.511 1 97.31 275 GLU B N 1
ATOM 4205 C CA . GLU B 1 275 ? -1.855 -30.433 -18.717 1 97.31 275 GLU B CA 1
ATOM 4206 C C . GLU B 1 275 ? -2.692 -31.689 -18.493 1 97.31 275 GLU B C 1
ATOM 4208 O O . GLU B 1 275 ? -2.475 -32.422 -17.525 1 97.31 275 GLU B O 1
ATOM 4213 N N . ILE B 1 276 ? -3.635 -31.902 -19.418 1 96.95 276 ILE B N 1
ATOM 4214 C CA . ILE B 1 276 ? -4.482 -33.081 -19.283 1 96.95 276 ILE B CA 1
ATOM 4215 C C . ILE B 1 276 ? -4.414 -33.915 -20.56 1 96.95 276 ILE B C 1
ATOM 4217 O O . ILE B 1 276 ? -4.031 -33.41 -21.618 1 96.95 276 ILE B O 1
ATOM 4221 N N . ASP B 1 277 ? -4.82 -35.143 -20.399 1 96.12 277 ASP B N 1
ATOM 4222 C CA . ASP B 1 277 ? -4.689 -36.078 -21.512 1 96.12 277 ASP B CA 1
ATOM 4223 C C . ASP B 1 277 ? -6.035 -36.315 -22.192 1 96.12 277 ASP B C 1
ATOM 4225 O O . ASP B 1 277 ? -6.2 -37.288 -22.932 1 96.12 277 ASP B O 1
ATOM 4229 N N . GLY B 1 278 ? -7.036 -35.49 -21.949 1 94.88 278 GLY B N 1
ATOM 4230 C CA . GLY B 1 278 ? -8.357 -35.579 -22.551 1 94.88 278 GLY B CA 1
ATOM 4231 C C . GLY B 1 278 ? -9.019 -34.227 -22.74 1 94.88 278 GLY B C 1
ATOM 4232 O O . GLY B 1 278 ? -8.76 -33.292 -21.98 1 94.88 278 GLY B O 1
ATOM 4233 N N . VAL B 1 279 ? -9.836 -34.165 -23.793 1 94.81 279 VAL B N 1
ATOM 4234 C CA . VAL B 1 279 ? -10.651 -32.972 -23.998 1 94.81 279 VAL B CA 1
ATOM 4235 C C . VAL B 1 279 ? -11.922 -33.063 -23.157 1 94.81 279 VAL B C 1
ATOM 4237 O O . VAL B 1 279 ? -12.588 -34.101 -23.137 1 94.81 279 VAL B O 1
ATOM 4240 N N . LEU B 1 280 ? -12.218 -32.034 -22.437 1 93.38 280 LEU B N 1
ATOM 4241 C CA . LEU B 1 280 ? -13.417 -31.992 -21.607 1 93.38 280 LEU B CA 1
ATOM 4242 C C . LEU B 1 280 ? -14.637 -31.602 -22.435 1 93.38 280 LEU B C 1
ATOM 4244 O O . LEU B 1 280 ? -14.669 -30.522 -23.029 1 93.38 280 LEU B O 1
ATOM 4248 N N . ILE B 1 281 ? -15.606 -32.406 -22.47 1 89.17 281 ILE B N 1
ATOM 4249 C CA . ILE B 1 281 ? -16.823 -32.178 -23.242 1 89.17 281 ILE B CA 1
ATOM 4250 C C . ILE B 1 281 ? -17.963 -31.788 -22.304 1 89.17 281 ILE B C 1
ATOM 4252 O O . ILE B 1 281 ? -18.291 -32.528 -21.373 1 89.17 281 ILE B O 1
ATOM 4256 N N . PRO B 1 282 ? -18.516 -30.622 -22.52 1 86.19 282 PRO B N 1
ATOM 4257 C CA . PRO B 1 282 ? -19.628 -30.194 -21.668 1 86.19 282 PRO B CA 1
ATOM 4258 C C . PRO B 1 282 ? -20.844 -31.111 -21.778 1 86.19 282 PRO B C 1
ATOM 4260 O O . PRO B 1 282 ? -21.12 -31.649 -22.853 1 86.19 282 PRO B O 1
ATOM 4263 N N . PRO B 1 283 ? -21.433 -31.353 -20.546 1 78.06 283 PRO B N 1
ATOM 4264 C CA . PRO B 1 283 ? -22.659 -32.151 -20.63 1 78.06 283 PRO B CA 1
ATOM 4265 C C . PRO B 1 283 ? -23.74 -31.482 -21.475 1 78.06 283 PRO B C 1
ATOM 4267 O O . PRO B 1 283 ? -23.785 -30.252 -21.568 1 78.06 283 PRO B O 1
ATOM 4270 N N . SER B 1 284 ? -24.33 -32.197 -22.536 1 64.86 284 SER B N 1
ATOM 4271 C CA . SER B 1 284 ? -25.423 -31.681 -23.354 1 64.86 284 SER B CA 1
ATOM 4272 C C . SER B 1 284 ? -26.524 -31.077 -22.488 1 64.86 284 SER B C 1
ATOM 4274 O O . SER B 1 284 ? -26.833 -31.598 -21.414 1 64.86 284 SER B O 1
ATOM 4276 N N . THR B 1 285 ? -26.605 -29.755 -22.349 1 48.53 285 THR B N 1
ATOM 4277 C CA . THR B 1 285 ? -27.807 -29.232 -21.707 1 48.53 285 THR B CA 1
ATOM 4278 C C . THR B 1 285 ? -29.046 -29.983 -22.185 1 48.53 285 THR B C 1
ATOM 4280 O O . THR B 1 285 ? -29.314 -30.049 -23.387 1 48.53 285 THR B O 1
ATOM 4283 N N . SER B 1 286 ? -29.26 -31.159 -21.639 1 36.49 286 SER B N 1
ATOM 4284 C CA . SER B 1 286 ? -30.626 -31.6 -21.903 1 36.49 286 SER B CA 1
ATOM 4285 C C . SER B 1 286 ? -31.632 -30.495 -21.598 1 36.49 286 SER B C 1
ATOM 4287 O O . SER B 1 286 ? -31.43 -29.701 -20.678 1 36.49 286 SER B O 1
#

Secondary structure (DSSP, 8-state):
------------SS------S-HHHHHHT-GGGHHHHHHHHHTT-HHHHHH-SSEEEEEE-HHHHHTS-HHHHHHHHT-HHHHHHHHHTTEESS---GGG--TT-EEE-TTS-EEEEEE-SS-EEETTEEEEEEEEEETTEEEEEESS--PPPSSSHHHHHHHTHHHHHHHHHHHHHHT-HHHHHHS-EEEEEE-HHHHHHTGGGS--SHHHHHHHHHTTEEES---GGG--TT-EEEBTTS-EEEEEEETTEEEETTEEEEEEEEEETTEEEEEESS--------/------------SS------S-HHHHHHT-GGGHHHHHHHHHTT-HHHHHH-SSEEEEEE-HHHHHTS-HHHHHHHHT-HHHHHHHHHTTEESS---GGG--TT-EEE-TTS-EEEEEE-SS-EEETTEEEEEEEEEETTEEEEEESS--PPPSSSHHHHHHHTHHHHHHHHHHHHHHT-HHHHHHS-EEEEEE-HHHHHHTGGGS--SHHHHHHHHHTTEEES---GGG--TT-EEEBTTS-EEEEEEETTEEEETTEEEEEEEEEETTEEEEEESS--------

pLDDT: mean 89.56, std 15.49, range [22.05, 98.84]

InterPro domains:
  IPR000782 FAS1 domain [PF02469] (32-152)
  IPR000782 FAS1 domain [PF02469] (167-282)
  IPR000782 FAS1 domain [PS50213] (20-150)
  IPR000782 FAS1 domain [PS50213] (155-280)
  IPR000782 FAS1 domain [SM00554] (56-153)
  IPR000782 FAS1 domain [SM00554] (190-283)
  IPR036378 FAS1 domain superfamily [G3DSA:2.30.180.10] (14-153)
  IPR036378 FAS1 domain superfamily [G3DSA:2.30.180.10] (154-284)
  IPR036378 FAS1 domain superfamily [SSF82153] (11-154)
  IPR036378 FAS1 domain superfamily [SSF82153] (153-283)
  IPR050904 Cell adhesion and biosynthesis-related protein [PTHR10900] (22-285)

Radius of gyration: 30.05 Å; Cα contacts (8 Å, |Δi|>4): 1119; chains: 2; bounding box: 63×95×71 Å